Protein AF-A0A378MUP1-F1 (afdb_monomer)

Structure (mmCIF, N/CA/C/O backbone):
data_AF-A0A378MUP1-F1
#
_entry.id   AF-A0A378MUP1-F1
#
loop_
_atom_site.group_PDB
_atom_site.id
_atom_site.type_symbol
_atom_site.label_atom_id
_atom_site.label_alt_id
_atom_site.label_comp_id
_atom_site.label_asym_id
_atom_site.label_entity_id
_atom_site.label_seq_id
_atom_site.pdbx_PDB_ins_code
_atom_site.Cartn_x
_atom_site.Cartn_y
_atom_site.Cartn_z
_atom_site.occupancy
_atom_site.B_iso_or_equiv
_atom_site.auth_seq_id
_atom_site.auth_comp_id
_atom_site.auth_asym_id
_atom_site.auth_atom_id
_atom_site.pdbx_PDB_model_num
ATOM 1 N N . MET A 1 1 ? 28.173 3.317 -15.027 1.00 90.94 1 MET A N 1
ATOM 2 C CA . MET A 1 1 ? 27.905 3.374 -16.484 1.00 90.94 1 MET A CA 1
ATOM 3 C C . MET A 1 1 ? 27.301 4.736 -16.782 1.00 90.94 1 MET A C 1
ATOM 5 O O . MET A 1 1 ? 26.480 5.149 -15.976 1.00 90.94 1 MET A O 1
ATOM 9 N N . SER A 1 2 ? 27.713 5.435 -17.845 1.00 94.81 2 SER A N 1
ATOM 10 C CA . SER A 1 2 ? 27.190 6.775 -18.173 1.00 94.81 2 SER A CA 1
ATOM 11 C C . SER A 1 2 ? 26.788 6.867 -19.648 1.00 94.81 2 SER A C 1
ATOM 13 O O . SER A 1 2 ? 27.570 6.446 -20.499 1.00 94.81 2 SER A O 1
ATOM 15 N N . ALA A 1 3 ? 25.594 7.390 -19.931 1.00 96.75 3 ALA A N 1
ATOM 16 C CA . ALA A 1 3 ? 25.115 7.766 -21.261 1.00 96.75 3 ALA A CA 1
ATOM 17 C C . ALA A 1 3 ? 25.009 9.300 -21.335 1.00 96.75 3 ALA A C 1
ATOM 19 O O . ALA A 1 3 ? 24.143 9.895 -20.701 1.00 96.75 3 ALA A O 1
ATOM 20 N N . GLU A 1 4 ? 25.903 9.949 -22.074 1.00 96.12 4 GLU A N 1
ATOM 21 C CA . GLU A 1 4 ? 25.989 11.418 -22.153 1.00 96.12 4 GLU A CA 1
ATOM 22 C C . GLU A 1 4 ? 25.798 11.893 -23.596 1.00 96.12 4 GLU A C 1
ATOM 24 O O . GLU A 1 4 ? 25.943 11.102 -24.536 1.00 96.12 4 GLU A O 1
ATOM 29 N N . ASN A 1 5 ? 25.508 13.182 -23.784 1.00 95.94 5 ASN A N 1
ATOM 30 C CA . ASN A 1 5 ? 25.128 13.751 -25.078 1.00 95.94 5 ASN A CA 1
ATOM 31 C C . ASN A 1 5 ? 23.917 13.007 -25.669 1.00 95.94 5 ASN A C 1
ATOM 33 O O . ASN A 1 5 ? 22.879 12.931 -25.024 1.00 95.94 5 ASN A O 1
ATOM 37 N N . ASP A 1 6 ? 24.047 12.425 -26.862 1.00 96.50 6 ASP A N 1
ATOM 38 C CA . ASP A 1 6 ? 22.990 11.663 -27.539 1.00 96.50 6 ASP A CA 1
ATOM 39 C C . ASP A 1 6 ? 23.234 10.139 -27.497 1.00 96.50 6 ASP A C 1
ATOM 41 O O . ASP A 1 6 ? 22.697 9.390 -28.315 1.00 96.50 6 ASP A O 1
ATOM 45 N N . ALA A 1 7 ? 24.082 9.657 -26.579 1.00 97.06 7 ALA A N 1
ATOM 46 C CA . ALA A 1 7 ? 24.400 8.236 -26.477 1.00 97.06 7 ALA A CA 1
ATOM 47 C C . ALA A 1 7 ? 23.198 7.406 -25.995 1.00 97.06 7 ALA A C 1
ATOM 49 O O . ALA A 1 7 ? 22.509 7.775 -25.045 1.00 97.06 7 ALA A O 1
ATOM 50 N N . GLU A 1 8 ? 23.007 6.233 -26.598 1.00 96.12 8 GLU A N 1
ATOM 51 C CA . GLU A 1 8 ? 22.007 5.245 -26.191 1.00 96.12 8 GLU A CA 1
ATOM 52 C C . GLU A 1 8 ? 22.699 3.957 -25.73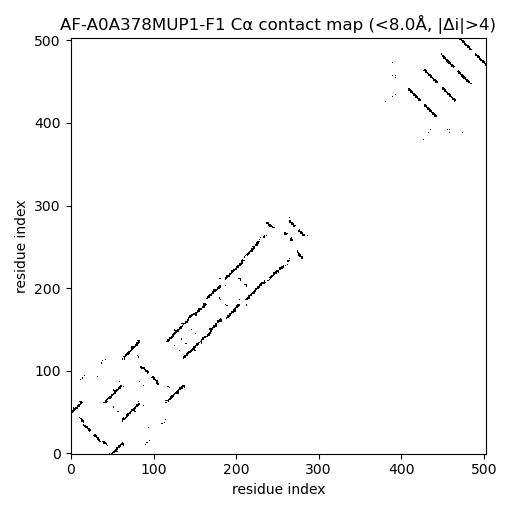7 1.00 96.12 8 GLU A C 1
ATOM 54 O O . GLU A 1 8 ? 23.534 3.392 -26.449 1.00 96.12 8 GLU A O 1
ATOM 59 N N . ILE A 1 9 ? 22.360 3.492 -24.534 1.00 96.81 9 ILE A N 1
ATOM 60 C CA . ILE A 1 9 ? 22.854 2.238 -23.969 1.00 96.81 9 ILE A CA 1
ATOM 61 C C . ILE A 1 9 ? 21.681 1.292 -23.759 1.00 96.81 9 ILE A C 1
ATOM 63 O O . ILE A 1 9 ? 20.749 1.610 -23.027 1.00 96.81 9 ILE A O 1
ATOM 67 N N . ILE A 1 10 ? 21.774 0.096 -24.339 1.00 96.38 10 ILE A N 1
ATOM 68 C CA . ILE A 1 10 ? 20.750 -0.942 -24.221 1.00 96.38 10 ILE A CA 1
ATOM 69 C C . ILE A 1 10 ? 21.334 -2.139 -23.476 1.00 96.38 10 ILE A C 1
ATOM 71 O O . ILE A 1 10 ? 22.270 -2.796 -23.938 1.00 96.38 10 ILE A O 1
ATOM 75 N N . LEU A 1 11 ? 20.760 -2.430 -22.314 1.00 97.06 11 LEU A N 1
ATOM 76 C CA . LEU A 1 11 ? 21.023 -3.624 -21.527 1.00 97.06 11 LEU A CA 1
ATOM 77 C C . LEU A 1 11 ? 19.990 -4.682 -21.906 1.00 97.06 11 LEU A C 1
ATOM 79 O O . LEU A 1 11 ? 18.789 -4.480 -21.749 1.00 97.06 11 LEU A O 1
ATOM 83 N N . SER A 1 12 ? 20.445 -5.818 -22.420 1.00 96.94 12 SER A N 1
ATOM 84 C CA . SER A 1 12 ? 19.562 -6.879 -22.906 1.00 96.94 12 SER A CA 1
ATOM 85 C C . SER A 1 12 ? 20.130 -8.248 -22.562 1.00 96.94 12 SER A C 1
ATOM 87 O O . SER A 1 12 ? 21.349 -8.440 -22.486 1.00 96.94 12 SER A O 1
ATOM 89 N N . GLY A 1 13 ? 19.242 -9.231 -22.420 1.00 96.56 13 GLY A N 1
ATOM 90 C CA . GLY A 1 13 ? 19.621 -10.622 -22.612 1.00 96.56 13 GLY A CA 1
ATOM 91 C C . GLY A 1 13 ? 20.054 -10.891 -24.055 1.00 96.56 13 GLY A C 1
ATOM 92 O O . GLY A 1 13 ? 20.124 -9.992 -24.898 1.00 96.56 13 GLY A O 1
ATOM 93 N N . ARG A 1 14 ? 20.353 -12.151 -24.364 1.00 95.94 14 ARG A N 1
ATOM 94 C CA . ARG A 1 14 ? 20.719 -12.556 -25.731 1.00 95.94 14 ARG A CA 1
ATOM 95 C C . ARG A 1 14 ? 20.117 -13.907 -26.094 1.00 95.94 14 ARG A C 1
ATOM 97 O O . ARG A 1 14 ? 19.954 -14.714 -25.185 1.00 95.94 14 ARG A O 1
ATOM 104 N N . PRO A 1 15 ? 19.855 -14.203 -27.376 1.00 95.56 15 PRO A N 1
ATOM 105 C CA . PRO A 1 15 ? 19.410 -15.532 -27.785 1.00 95.56 15 PRO A CA 1
ATOM 106 C C . PRO A 1 15 ? 20.381 -16.635 -27.340 1.00 95.56 15 PRO A C 1
ATOM 108 O O . PRO A 1 15 ? 21.598 -16.407 -27.249 1.00 95.56 15 PRO A O 1
ATOM 111 N N . ILE A 1 16 ? 19.846 -17.833 -27.087 1.00 95.12 16 ILE A N 1
ATOM 112 C CA . ILE A 1 16 ? 20.661 -19.042 -26.936 1.00 95.12 16 ILE A CA 1
ATOM 113 C C . ILE A 1 16 ? 21.395 -19.291 -28.265 1.00 95.12 16 ILE A C 1
ATOM 115 O O . ILE A 1 16 ? 20.752 -19.310 -29.317 1.00 95.12 16 ILE A O 1
ATOM 119 N N . PRO A 1 17 ? 22.730 -19.467 -28.255 1.00 93.06 17 PRO A N 1
ATOM 120 C CA . PRO A 1 17 ? 23.475 -19.766 -29.468 1.00 93.06 17 PRO A CA 1
ATOM 121 C C . PRO A 1 17 ? 23.059 -21.118 -30.046 1.00 93.06 17 PRO A C 1
ATOM 123 O O . PRO A 1 17 ? 23.171 -22.150 -29.384 1.00 93.06 17 PRO A O 1
ATOM 126 N N . TYR A 1 18 ? 22.644 -21.115 -31.309 1.00 90.50 18 TYR A N 1
ATOM 127 C CA . TYR A 1 18 ? 22.369 -22.325 -32.074 1.00 90.50 18 TYR A CA 1
ATOM 128 C C . TYR A 1 18 ? 23.345 -22.476 -33.230 1.00 90.50 18 TYR A C 1
ATOM 130 O O . TYR A 1 18 ? 23.782 -21.499 -33.841 1.00 90.50 18 TYR A O 1
ATOM 138 N N . ALA A 1 19 ? 23.642 -23.730 -33.577 1.00 87.31 19 ALA A N 1
ATOM 139 C CA . ALA A 1 19 ? 24.311 -24.021 -34.831 1.00 87.31 19 ALA A CA 1
ATOM 140 C C . ALA A 1 19 ? 23.470 -23.471 -35.992 1.00 87.31 19 ALA A C 1
ATOM 142 O O . ALA A 1 19 ? 22.254 -23.667 -36.056 1.00 87.31 19 ALA A O 1
ATOM 143 N N . ARG A 1 20 ? 24.132 -22.763 -36.908 1.00 84.38 20 ARG A N 1
ATOM 144 C CA . ARG A 1 20 ? 23.479 -22.182 -38.082 1.00 84.38 20 ARG A CA 1
ATOM 145 C C . ARG A 1 20 ? 22.845 -23.264 -38.951 1.00 84.38 20 ARG A C 1
ATOM 147 O O . ARG A 1 20 ? 23.403 -24.348 -39.130 1.00 84.38 20 ARG A O 1
ATOM 154 N N . GLN A 1 21 ? 21.746 -22.911 -39.596 1.00 84.19 21 GLN A N 1
ATOM 155 C CA . GLN A 1 21 ? 21.195 -23.720 -40.665 1.00 84.19 21 GLN A CA 1
ATOM 156 C C . GLN A 1 21 ? 21.984 -23.449 -41.946 1.00 84.19 21 GLN A C 1
ATOM 158 O O . GLN A 1 21 ? 21.918 -22.364 -42.523 1.00 84.19 21 GLN A O 1
ATOM 163 N N . VAL A 1 22 ? 22.771 -24.432 -42.375 1.00 84.94 22 VAL A N 1
ATOM 164 C CA . VAL A 1 22 ? 23.607 -24.308 -43.579 1.00 84.94 22 VAL A CA 1
ATOM 165 C C . VAL A 1 22 ? 22.772 -24.503 -44.844 1.00 84.94 22 VAL A C 1
ATOM 167 O O . VAL A 1 22 ? 22.982 -23.779 -45.815 1.00 84.94 22 VAL A O 1
ATOM 170 N N . LEU A 1 23 ? 21.796 -25.415 -44.810 1.00 85.31 23 LEU A N 1
ATOM 171 C CA . LEU A 1 23 ? 20.973 -25.815 -45.952 1.00 85.31 23 LEU A CA 1
ATOM 172 C C . LEU A 1 23 ? 19.475 -25.637 -45.658 1.00 85.31 23 LEU A C 1
ATOM 174 O O . LEU A 1 23 ? 19.033 -25.896 -44.537 1.00 85.31 23 LEU A O 1
ATOM 178 N N . ASP A 1 24 ? 18.702 -25.215 -46.658 1.00 83.44 24 ASP A N 1
ATOM 179 C CA . ASP A 1 24 ? 17.236 -25.261 -46.618 1.00 83.44 24 ASP A CA 1
ATOM 180 C C . ASP A 1 24 ? 16.695 -26.673 -46.925 1.00 83.44 24 ASP A C 1
ATOM 182 O O . ASP A 1 24 ? 17.459 -27.610 -47.178 1.00 83.44 24 ASP A O 1
ATOM 186 N N . GLU A 1 25 ? 15.369 -26.832 -46.901 1.00 84.00 25 GLU A N 1
ATOM 187 C CA . GLU A 1 25 ? 14.680 -28.107 -47.170 1.00 84.00 25 GLU A CA 1
ATOM 188 C C . GLU A 1 25 ? 14.986 -28.674 -48.569 1.00 84.00 25 GLU A C 1
ATOM 190 O O . GLU A 1 25 ? 14.981 -29.888 -48.766 1.00 84.00 25 GLU A O 1
ATOM 195 N N . ASN A 1 26 ? 15.349 -27.810 -49.522 1.00 89.31 26 ASN A N 1
ATOM 196 C CA . ASN A 1 26 ? 15.726 -28.166 -50.889 1.00 89.31 26 ASN A CA 1
ATOM 197 C C . ASN A 1 26 ? 17.248 -28.339 -51.062 1.00 89.31 26 ASN A C 1
ATOM 199 O O . ASN A 1 26 ? 17.738 -28.410 -52.190 1.00 89.31 26 ASN A O 1
ATOM 203 N N . LYS A 1 27 ? 18.012 -28.415 -49.961 1.00 83.44 27 LYS A N 1
ATOM 204 C CA . LYS A 1 27 ? 19.485 -28.501 -49.933 1.00 83.44 27 LYS A CA 1
ATOM 205 C C . LYS A 1 27 ? 20.200 -27.293 -50.552 1.00 83.44 27 LYS A C 1
ATOM 207 O O . LYS A 1 27 ? 21.369 -27.396 -50.926 1.00 83.44 27 LYS A O 1
ATOM 212 N N . LYS A 1 28 ? 19.545 -26.137 -50.647 1.00 85.38 28 LYS A N 1
ATOM 213 C CA . LYS A 1 28 ? 20.180 -24.886 -51.066 1.00 85.38 28 LYS A CA 1
ATOM 214 C C . LYS A 1 28 ? 20.885 -24.245 -49.877 1.00 85.38 28 LYS A C 1
ATOM 216 O O . LYS A 1 28 ? 20.353 -24.189 -48.771 1.00 85.38 28 LYS A O 1
ATOM 221 N N . THR A 1 29 ? 22.085 -23.724 -50.108 1.00 80.94 29 THR A N 1
ATOM 222 C CA . THR A 1 29 ? 22.859 -23.032 -49.074 1.00 80.94 29 THR A CA 1
ATOM 223 C C . THR A 1 29 ? 22.178 -21.729 -48.659 1.00 80.94 29 THR A C 1
ATOM 225 O O . THR A 1 29 ? 22.050 -20.815 -49.473 1.00 80.94 29 THR A O 1
ATOM 228 N N . ILE A 1 30 ? 21.788 -21.627 -47.386 1.00 80.44 30 ILE A N 1
ATOM 229 C CA . ILE A 1 30 ? 21.144 -20.432 -46.810 1.00 80.44 30 ILE A CA 1
ATOM 230 C C . ILE A 1 30 ? 21.935 -19.801 -45.661 1.00 80.44 30 ILE A C 1
ATOM 232 O O . ILE A 1 30 ? 21.787 -18.608 -45.425 1.00 80.44 30 ILE A O 1
ATOM 236 N N . ASN A 1 31 ? 22.801 -20.562 -44.975 1.00 76.38 31 ASN A N 1
ATOM 237 C CA . ASN A 1 31 ? 23.665 -20.079 -43.882 1.00 76.38 31 ASN A CA 1
ATOM 238 C C . ASN A 1 31 ? 22.962 -19.124 -42.889 1.00 76.38 31 ASN A C 1
ATOM 240 O O . ASN A 1 31 ? 23.481 -18.051 -42.570 1.00 76.38 31 ASN A O 1
ATOM 244 N N . LYS A 1 32 ? 21.783 -19.518 -42.402 1.00 84.25 32 LYS A N 1
ATOM 245 C CA . LYS A 1 32 ? 20.906 -18.708 -41.548 1.00 84.25 32 LYS A CA 1
ATOM 246 C C . LYS A 1 32 ? 21.213 -18.925 -40.062 1.00 84.25 32 LYS A C 1
ATOM 248 O O . LYS A 1 32 ? 21.283 -20.066 -39.604 1.00 84.25 32 LYS A O 1
ATOM 253 N N . GLU A 1 33 ? 21.374 -17.837 -39.304 1.00 86.88 33 GLU A N 1
ATOM 254 C CA . GLU A 1 33 ? 21.411 -17.894 -37.835 1.00 86.88 33 GLU A CA 1
ATOM 255 C C . GLU A 1 33 ? 20.021 -18.244 -37.295 1.00 86.88 33 GLU A C 1
ATOM 257 O O . GLU A 1 33 ? 19.006 -17.707 -37.743 1.00 86.88 33 GLU A O 1
ATOM 262 N N . ILE A 1 34 ? 19.981 -19.180 -36.349 1.00 89.38 34 ILE A N 1
ATOM 263 C CA . ILE A 1 34 ? 18.739 -19.662 -35.756 1.00 89.38 34 ILE A CA 1
ATOM 264 C C . ILE A 1 34 ? 18.506 -18.919 -34.447 1.00 89.38 34 ILE A C 1
ATOM 266 O O . ILE A 1 34 ? 19.267 -19.067 -33.496 1.00 89.38 34 ILE A O 1
ATOM 270 N N . ILE A 1 35 ? 17.432 -18.134 -34.416 1.00 89.69 35 ILE A N 1
ATOM 271 C CA . ILE A 1 35 ? 16.909 -17.485 -33.216 1.00 89.69 35 ILE A CA 1
ATOM 272 C C . ILE A 1 35 ? 15.545 -18.106 -32.969 1.00 89.69 35 ILE A C 1
ATOM 274 O O . ILE A 1 35 ? 14.676 -18.070 -33.842 1.00 89.69 35 ILE A O 1
ATOM 278 N N . LYS A 1 36 ? 15.378 -18.711 -31.798 1.00 89.88 36 LYS A N 1
ATOM 279 C CA . LYS A 1 36 ? 14.135 -19.358 -31.402 1.00 89.88 36 LYS A CA 1
ATOM 280 C C . LYS A 1 36 ? 13.433 -18.528 -30.342 1.00 89.88 36 LYS A C 1
ATOM 282 O O . LYS A 1 36 ? 14.050 -17.974 -29.434 1.00 89.88 36 LYS A O 1
ATOM 287 N N . GLU A 1 37 ? 12.123 -18.448 -30.492 1.00 88.88 37 GLU A N 1
ATOM 288 C CA . GLU A 1 37 ? 11.236 -17.795 -29.543 1.00 88.88 37 GLU A CA 1
ATOM 289 C C . GLU A 1 37 ? 11.285 -18.499 -28.182 1.00 88.88 37 GLU A C 1
ATOM 291 O O . GLU A 1 37 ? 11.243 -19.729 -28.111 1.00 88.88 37 GLU A O 1
ATOM 296 N N . GLY A 1 38 ? 11.357 -17.724 -27.105 1.00 90.25 38 GLY A N 1
ATOM 297 C CA . GLY A 1 38 ? 11.421 -18.218 -25.734 1.00 90.25 38 GLY A CA 1
ATOM 298 C C . GLY A 1 38 ? 12.791 -18.741 -25.303 1.00 90.25 38 GLY A C 1
ATOM 299 O O . GLY A 1 38 ? 12.994 -19.057 -24.136 1.00 90.25 38 GLY A O 1
ATOM 300 N N . GLU A 1 39 ? 13.749 -18.825 -26.224 1.00 95.00 39 GLU A N 1
ATOM 301 C CA . GLU A 1 39 ? 15.054 -19.437 -25.985 1.00 95.00 39 GLU A CA 1
ATOM 302 C C . GLU A 1 39 ? 16.146 -18.370 -25.915 1.00 95.00 39 GLU A C 1
ATOM 304 O O . GLU A 1 39 ? 16.944 -18.158 -26.833 1.00 95.00 39 GLU A O 1
ATOM 309 N N . TRP A 1 40 ? 16.152 -17.670 -24.783 1.00 95.94 40 TRP A N 1
ATOM 310 C CA . TRP A 1 40 ? 17.055 -16.564 -24.492 1.00 95.94 40 TRP A CA 1
ATOM 311 C C . TRP A 1 40 ? 17.811 -16.792 -23.184 1.00 95.94 40 TRP A C 1
ATOM 313 O O . TRP A 1 40 ? 17.335 -17.429 -22.249 1.00 95.94 40 TRP A O 1
ATOM 323 N N . ILE A 1 41 ? 19.015 -16.238 -23.122 1.00 96.69 41 ILE A N 1
ATOM 324 C CA . ILE A 1 41 ? 19.874 -16.227 -21.947 1.00 96.69 41 ILE A CA 1
ATOM 325 C C . ILE A 1 41 ? 19.568 -14.966 -21.147 1.00 96.69 41 ILE A C 1
ATOM 327 O O . ILE A 1 41 ? 19.810 -13.846 -21.614 1.00 96.69 41 ILE A O 1
ATOM 331 N N . ASN A 1 42 ? 19.090 -15.181 -19.924 1.00 97.81 42 ASN A N 1
ATOM 332 C CA . ASN A 1 42 ? 18.848 -14.127 -18.953 1.00 97.81 42 ASN A CA 1
ATOM 333 C C . ASN A 1 42 ? 20.157 -13.483 -18.472 1.00 97.81 42 ASN A C 1
ATOM 335 O O . ASN A 1 42 ? 21.190 -14.151 -18.359 1.00 97.81 42 ASN A O 1
ATOM 339 N N . ARG A 1 43 ? 20.116 -12.180 -18.187 1.00 98.00 43 ARG A N 1
ATOM 340 C CA . ARG A 1 43 ? 21.262 -11.402 -17.697 1.00 98.00 43 ARG A CA 1
ATOM 341 C C . ARG A 1 43 ? 20.909 -10.590 -16.457 1.00 98.00 43 ARG A C 1
ATOM 343 O O . ARG A 1 43 ? 19.774 -10.143 -16.306 1.00 98.00 43 ARG A O 1
ATOM 350 N N . THR A 1 44 ? 21.926 -10.374 -15.633 1.00 98.25 44 THR A N 1
ATOM 351 C CA . THR A 1 44 ? 21.920 -9.440 -14.507 1.00 98.25 44 THR A CA 1
ATOM 352 C C . THR A 1 44 ? 22.951 -8.358 -14.784 1.00 98.25 44 THR A C 1
ATOM 354 O O . THR A 1 44 ? 24.050 -8.665 -15.254 1.00 98.25 44 THR A O 1
ATOM 357 N N . PHE A 1 45 ? 22.607 -7.106 -14.496 1.00 98.38 45 PHE A N 1
ATOM 358 C CA . PHE A 1 45 ? 23.518 -5.974 -14.641 1.00 98.38 45 PHE A CA 1
ATOM 359 C C . PHE A 1 45 ? 23.694 -5.272 -13.302 1.00 98.38 45 PHE A C 1
ATOM 361 O O . PHE A 1 45 ? 22.720 -4.834 -12.700 1.00 98.38 45 PHE A O 1
ATOM 368 N N . SER A 1 46 ? 24.943 -5.129 -12.865 1.00 97.94 46 SER A N 1
ATOM 369 C CA . SER A 1 46 ? 25.275 -4.462 -11.609 1.00 97.94 46 SER A CA 1
ATOM 370 C C . SER A 1 46 ? 26.250 -3.315 -11.850 1.00 97.94 46 SER A C 1
ATOM 372 O O . SER A 1 46 ? 27.258 -3.481 -12.540 1.00 97.94 46 SER A O 1
ATOM 374 N N . ALA A 1 47 ? 25.966 -2.158 -11.266 1.00 96.38 47 ALA A N 1
ATOM 375 C CA . ALA A 1 47 ? 26.841 -0.995 -11.241 1.00 96.38 47 ALA A CA 1
ATOM 376 C C . ALA A 1 47 ? 26.597 -0.201 -9.952 1.00 96.38 47 ALA A C 1
ATOM 378 O O . ALA A 1 47 ? 25.539 -0.297 -9.351 1.00 96.38 47 ALA A O 1
ATOM 379 N N . THR A 1 48 ? 27.538 0.649 -9.539 1.00 96.94 48 THR A N 1
ATOM 380 C CA . THR A 1 48 ? 27.243 1.616 -8.465 1.00 96.94 48 THR A CA 1
ATOM 381 C C . THR A 1 48 ? 26.193 2.629 -8.923 1.00 96.94 48 THR A C 1
ATOM 383 O O . THR A 1 48 ? 25.299 3.007 -8.171 1.00 96.94 48 THR A O 1
ATOM 386 N N . THR A 1 49 ? 26.299 3.083 -10.176 1.00 97.62 49 THR A N 1
ATOM 387 C CA . THR A 1 49 ? 25.384 4.070 -10.753 1.00 97.62 49 THR A CA 1
ATOM 388 C C . THR A 1 49 ? 25.228 3.877 -12.261 1.00 97.62 49 THR A C 1
ATOM 390 O O . THR A 1 49 ? 26.213 3.702 -12.995 1.00 97.62 49 THR A O 1
ATOM 393 N N . PHE A 1 50 ? 23.982 3.962 -12.709 1.00 98.38 50 PHE A N 1
ATOM 394 C CA . PHE A 1 50 ? 23.538 4.145 -14.082 1.00 98.38 50 PHE A CA 1
ATOM 395 C C . PHE A 1 50 ? 23.223 5.629 -14.287 1.00 98.38 50 PHE A C 1
ATOM 397 O O . PHE A 1 50 ? 22.212 6.140 -13.814 1.00 98.38 50 PHE A O 1
ATOM 404 N N . GLN A 1 51 ? 24.131 6.353 -14.932 1.00 98.25 51 GLN A N 1
ATOM 405 C CA . GLN A 1 51 ? 24.010 7.790 -15.143 1.00 98.25 51 GLN A CA 1
ATOM 406 C C . GLN A 1 51 ? 23.572 8.089 -16.574 1.00 98.25 51 GLN A C 1
ATOM 408 O O . GLN A 1 51 ? 24.092 7.480 -17.506 1.00 98.25 51 GLN A O 1
ATOM 413 N N . ALA A 1 52 ? 22.674 9.053 -16.754 1.00 98.31 52 ALA A N 1
ATOM 414 C CA . ALA A 1 52 ? 22.477 9.674 -18.056 1.00 98.31 52 ALA A CA 1
ATOM 415 C C . ALA A 1 52 ? 22.294 11.190 -17.936 1.00 98.31 52 ALA A C 1
ATOM 417 O O . ALA A 1 52 ? 21.694 11.673 -16.976 1.00 98.31 52 ALA A O 1
ATOM 418 N N . LYS A 1 53 ? 22.842 11.930 -18.896 1.00 97.75 53 LYS A N 1
ATOM 419 C CA . LYS A 1 53 ? 22.832 13.401 -18.943 1.00 97.75 53 LYS A CA 1
ATOM 420 C C . LYS A 1 53 ? 22.534 13.886 -20.354 1.00 97.75 53 LYS A C 1
ATOM 422 O O . LYS A 1 53 ? 22.531 13.080 -21.282 1.00 97.75 53 LYS A O 1
ATOM 427 N N . ASP A 1 54 ? 22.321 15.187 -20.513 1.00 97.69 54 ASP A N 1
ATOM 428 C CA . ASP A 1 54 ? 21.982 15.820 -21.790 1.00 97.69 54 ASP A CA 1
ATOM 429 C C . ASP A 1 54 ? 20.740 15.165 -22.421 1.00 97.69 54 ASP A C 1
ATOM 431 O O . ASP A 1 54 ? 19.646 15.307 -21.883 1.00 97.69 54 ASP A O 1
ATOM 435 N N . ASN A 1 55 ? 20.887 14.411 -23.513 1.00 98.00 55 ASN A N 1
ATOM 436 C CA . ASN A 1 55 ? 19.826 13.632 -24.161 1.00 98.00 55 ASN A CA 1
ATOM 437 C C . ASN A 1 55 ? 20.081 12.113 -24.078 1.00 98.00 55 ASN A C 1
ATOM 439 O O . ASN A 1 55 ? 19.479 11.337 -24.827 1.00 98.00 55 ASN A O 1
ATOM 443 N N . GLY A 1 56 ? 20.990 11.687 -23.197 1.00 98.44 56 GLY A N 1
ATOM 444 C CA . GLY A 1 56 ? 21.437 10.310 -23.075 1.00 98.44 56 GLY A CA 1
ATOM 445 C C . GLY A 1 56 ? 20.297 9.366 -22.708 1.00 98.44 56 GLY A C 1
ATOM 446 O O . GLY A 1 56 ? 19.365 9.723 -21.977 1.00 98.44 56 GLY A O 1
ATOM 447 N N . LYS A 1 57 ? 20.370 8.137 -23.220 1.00 98.19 57 LYS A N 1
ATOM 448 C CA . LYS A 1 57 ? 19.317 7.131 -23.076 1.00 98.19 57 LYS A CA 1
ATOM 449 C C . LYS A 1 57 ? 19.854 5.838 -22.495 1.00 98.19 57 LYS A C 1
ATOM 451 O O . LYS A 1 57 ? 20.876 5.323 -22.944 1.00 98.19 57 LYS A O 1
ATOM 456 N N . ILE A 1 58 ? 19.134 5.291 -21.522 1.00 98.31 58 ILE A N 1
ATOM 457 C CA . ILE A 1 58 ? 19.381 3.948 -20.995 1.00 98.31 58 ILE A CA 1
ATOM 458 C C . ILE A 1 58 ? 18.111 3.121 -21.157 1.00 98.31 58 ILE A C 1
ATOM 460 O O . ILE A 1 58 ? 17.061 3.482 -20.637 1.00 98.31 58 ILE A O 1
ATOM 464 N N . GLU A 1 59 ? 18.210 1.984 -21.829 1.00 97.56 59 GLU A N 1
ATOM 465 C CA . GLU A 1 59 ? 17.124 1.018 -21.929 1.00 97.56 59 GLU A CA 1
ATOM 466 C C . GLU A 1 59 ? 17.534 -0.312 -21.295 1.00 97.56 59 GLU A C 1
ATOM 468 O O . GLU A 1 59 ? 18.611 -0.841 -21.566 1.00 97.56 59 GLU A O 1
ATOM 473 N N . VAL A 1 60 ? 16.658 -0.882 -20.470 1.00 97.31 60 VAL A N 1
ATOM 474 C CA . VAL A 1 60 ? 16.754 -2.266 -20.001 1.00 97.31 60 VAL A CA 1
ATOM 475 C C . VAL A 1 60 ? 15.635 -3.069 -20.649 1.00 97.31 60 VAL A C 1
ATOM 477 O O . VAL A 1 60 ? 14.461 -2.898 -20.321 1.00 97.31 60 VAL A O 1
ATOM 480 N N . SER A 1 61 ? 16.018 -3.938 -21.578 1.00 94.88 61 SER A N 1
ATOM 481 C CA . SER A 1 61 ? 15.113 -4.663 -22.466 1.00 94.88 61 SER A CA 1
ATOM 482 C C . SER A 1 61 ? 14.829 -6.092 -21.967 1.00 94.88 61 SER A C 1
ATOM 484 O O . SER A 1 61 ? 14.882 -6.399 -20.773 1.00 94.88 61 SER A O 1
ATOM 486 N N . ARG A 1 62 ? 14.453 -6.987 -22.882 1.00 95.25 62 ARG A N 1
ATOM 487 C CA . ARG A 1 62 ? 14.048 -8.367 -22.616 1.00 95.25 62 ARG A CA 1
ATOM 488 C C . ARG A 1 62 ? 15.160 -9.205 -21.997 1.00 95.25 62 ARG A C 1
ATOM 490 O O . ARG A 1 62 ? 16.350 -8.978 -22.226 1.00 95.25 62 ARG A O 1
ATOM 497 N N . ASN A 1 63 ? 14.748 -10.238 -21.262 1.00 96.94 63 ASN A N 1
ATOM 498 C CA . ASN A 1 63 ? 15.647 -11.218 -20.652 1.00 96.94 63 ASN A CA 1
ATOM 499 C C . ASN A 1 63 ? 16.716 -10.580 -19.742 1.00 96.94 63 ASN A C 1
ATOM 501 O O . ASN A 1 63 ? 17.795 -11.137 -19.544 1.00 96.94 63 ASN A O 1
ATOM 505 N N . VAL A 1 64 ? 16.412 -9.421 -19.159 1.00 97.88 64 VAL A N 1
ATOM 506 C CA . VAL A 1 64 ? 17.137 -8.884 -18.010 1.00 97.88 64 VAL A CA 1
ATOM 507 C C . VAL A 1 64 ? 16.320 -9.203 -16.774 1.00 97.88 64 VAL A C 1
ATOM 509 O O . VAL A 1 64 ? 15.168 -8.789 -16.665 1.00 97.88 64 VAL A O 1
ATOM 512 N N . VAL A 1 65 ? 16.886 -9.998 -15.877 1.00 97.81 65 VAL A N 1
ATOM 513 C CA . VAL A 1 65 ? 16.162 -10.493 -14.701 1.00 97.81 65 VAL A CA 1
ATOM 514 C C . VAL A 1 65 ? 16.408 -9.647 -13.468 1.00 97.81 65 VAL A C 1
ATOM 516 O O . VAL A 1 65 ? 15.545 -9.586 -12.601 1.00 97.81 65 VAL A O 1
ATOM 519 N N . GLU A 1 66 ? 17.549 -8.968 -13.413 1.00 98.38 66 GLU A N 1
ATOM 520 C CA . GLU A 1 66 ? 17.913 -8.139 -12.277 1.00 98.38 66 GLU A CA 1
ATOM 521 C C . GLU A 1 66 ? 18.831 -6.987 -12.706 1.00 98.38 66 GLU A C 1
ATOM 523 O O . GLU A 1 66 ? 19.732 -7.157 -13.537 1.00 98.38 66 GLU A O 1
ATOM 528 N N . VAL A 1 67 ? 18.594 -5.811 -12.131 1.00 98.50 67 VAL A N 1
ATOM 529 C CA . VAL A 1 67 ? 19.426 -4.616 -12.271 1.00 98.50 67 VAL A CA 1
ATOM 530 C C . VAL A 1 67 ? 19.735 -4.087 -10.877 1.00 98.50 67 VAL A C 1
ATOM 532 O O . VAL A 1 67 ? 18.820 -3.754 -10.129 1.00 98.50 67 VAL A O 1
ATOM 535 N N . ASN A 1 68 ? 21.020 -4.000 -10.541 1.00 98.38 68 ASN A N 1
ATOM 536 C CA . ASN A 1 68 ? 21.496 -3.530 -9.244 1.00 98.38 68 ASN A CA 1
ATOM 537 C C . ASN A 1 68 ? 22.319 -2.257 -9.429 1.00 98.38 68 ASN A C 1
ATOM 539 O O . ASN A 1 68 ? 23.364 -2.291 -10.084 1.00 98.38 68 ASN A O 1
ATOM 543 N N . GLY A 1 69 ? 21.872 -1.145 -8.854 1.00 97.88 69 GLY A N 1
ATOM 544 C CA . GLY A 1 69 ? 22.586 0.127 -8.938 1.00 97.88 69 GLY A CA 1
ATOM 545 C C . GLY A 1 69 ? 21.670 1.315 -9.149 1.00 97.88 69 GLY A C 1
ATOM 546 O O . GLY A 1 69 ? 20.650 1.193 -9.815 1.00 97.88 69 GLY A O 1
ATOM 547 N N . ASN A 1 70 ? 22.088 2.473 -8.641 1.00 98.50 70 ASN A N 1
ATOM 548 C CA . ASN A 1 70 ? 21.250 3.670 -8.609 1.00 98.50 70 ASN A CA 1
ATOM 549 C C . ASN A 1 70 ? 21.150 4.348 -9.979 1.00 98.50 70 ASN A C 1
ATOM 551 O O . ASN A 1 70 ? 22.156 4.447 -10.687 1.00 98.50 70 ASN A O 1
ATOM 555 N N . PHE A 1 71 ? 19.981 4.877 -10.341 1.00 98.62 71 PHE A N 1
ATOM 556 C CA . PHE A 1 71 ? 19.813 5.675 -11.559 1.00 98.62 71 PHE A CA 1
ATOM 557 C C . PHE A 1 71 ? 19.906 7.164 -11.246 1.00 98.62 71 PHE A C 1
ATOM 559 O O . PHE A 1 71 ? 19.120 7.682 -10.462 1.00 98.62 71 PHE A O 1
ATOM 566 N N . ASN A 1 72 ? 20.819 7.866 -11.916 1.00 98.56 72 ASN A N 1
ATOM 567 C CA . ASN A 1 72 ? 20.982 9.314 -11.793 1.00 98.56 72 ASN A CA 1
ATOM 568 C C . ASN A 1 72 ? 20.804 9.965 -13.168 1.00 98.56 72 ASN A C 1
ATOM 570 O O . ASN A 1 72 ? 21.709 9.881 -14.002 1.00 98.56 72 ASN A O 1
ATOM 574 N N . LEU A 1 73 ? 19.662 10.618 -13.398 1.00 98.62 73 LEU A N 1
ATOM 575 C CA . LEU A 1 73 ? 19.337 11.262 -14.674 1.00 98.62 73 LEU A CA 1
ATOM 576 C C . LEU A 1 73 ? 19.209 12.788 -14.523 1.00 98.62 73 LEU A C 1
ATOM 578 O O . LEU A 1 73 ? 18.592 13.286 -13.574 1.00 98.62 73 LEU A O 1
ATOM 582 N N . SER A 1 74 ? 19.764 13.539 -15.472 1.00 98.25 74 SER A N 1
ATOM 583 C CA . SER A 1 74 ? 19.666 15.004 -15.530 1.00 98.25 74 SER A CA 1
ATOM 584 C C . SER A 1 74 ? 19.327 15.517 -16.926 1.00 98.25 74 SER A C 1
ATOM 586 O O . SER A 1 74 ? 19.250 14.747 -17.881 1.00 98.25 74 SER A O 1
ATOM 588 N N . ASP A 1 75 ? 19.118 16.830 -17.031 1.00 98.12 75 ASP A N 1
ATOM 589 C CA . ASP A 1 75 ? 18.858 17.536 -18.288 1.00 98.12 75 ASP A CA 1
ATOM 590 C C . ASP A 1 75 ? 17.605 16.979 -18.982 1.00 98.12 75 ASP A C 1
ATOM 592 O O . ASP A 1 75 ? 16.528 17.040 -18.393 1.00 98.12 75 ASP A O 1
ATOM 596 N N . ASN A 1 76 ? 17.712 16.423 -20.190 1.00 98.19 76 ASN A N 1
ATOM 597 C CA . ASN A 1 76 ? 16.622 15.772 -20.924 1.00 98.19 76 ASN A CA 1
ATOM 598 C C . ASN A 1 76 ? 16.790 14.243 -21.002 1.00 98.19 76 ASN A C 1
ATOM 600 O O . ASN A 1 76 ? 16.115 13.593 -21.807 1.00 98.19 76 ASN A O 1
ATOM 604 N N . ALA A 1 77 ? 17.684 13.664 -20.198 1.00 98.56 77 ALA A N 1
ATOM 605 C CA . ALA A 1 77 ? 18.020 12.254 -20.275 1.00 98.56 77 ALA A CA 1
ATOM 606 C C . ALA A 1 77 ? 16.826 11.349 -19.940 1.00 98.56 77 ALA A C 1
ATOM 608 O O . ALA A 1 77 ? 15.937 11.698 -19.151 1.00 98.56 77 ALA A O 1
ATOM 609 N N . THR A 1 78 ? 16.817 10.152 -20.526 1.00 98.50 78 THR A N 1
ATOM 610 C CA . THR A 1 78 ? 15.722 9.193 -20.349 1.00 98.50 78 THR A CA 1
ATOM 611 C C . THR A 1 78 ? 16.225 7.816 -19.956 1.00 98.50 78 THR A C 1
ATOM 613 O O . THR A 1 78 ? 17.194 7.325 -20.535 1.00 98.50 78 THR A O 1
ATOM 616 N N . ALA A 1 79 ? 15.520 7.149 -19.046 1.00 98.38 79 ALA A N 1
ATOM 617 C CA . ALA A 1 79 ? 15.695 5.721 -18.821 1.00 98.38 79 ALA A CA 1
ATOM 618 C C . ALA A 1 79 ? 14.369 4.973 -18.949 1.00 98.38 79 ALA A C 1
ATOM 620 O O . ALA A 1 79 ? 13.368 5.389 -18.370 1.00 98.38 79 ALA A O 1
ATOM 621 N N . GLN A 1 80 ? 14.377 3.856 -19.672 1.00 97.50 80 GLN A N 1
ATOM 622 C CA . GLN A 1 80 ? 13.292 2.882 -19.681 1.00 97.50 80 GLN A CA 1
ATOM 623 C C . GLN A 1 80 ? 13.814 1.579 -19.084 1.00 97.50 80 GLN A C 1
ATOM 625 O O . GLN A 1 80 ? 14.696 0.942 -19.656 1.00 97.50 80 GLN A O 1
ATOM 630 N N . VAL A 1 81 ? 13.270 1.164 -17.943 1.00 97.94 81 VAL A N 1
ATOM 631 C CA . VAL A 1 81 ? 13.734 -0.028 -17.234 1.00 97.94 81 VAL A CA 1
ATOM 632 C C . VAL A 1 81 ? 12.634 -1.074 -17.194 1.00 97.94 81 VAL A C 1
ATOM 634 O O . VAL A 1 81 ? 11.603 -0.877 -16.559 1.00 97.94 81 VAL A O 1
ATOM 637 N N . GLY A 1 82 ? 12.861 -2.197 -17.870 1.00 96.19 82 GLY A N 1
ATOM 638 C CA . GLY A 1 82 ? 11.880 -3.261 -18.018 1.00 96.19 82 GLY A CA 1
ATOM 639 C C . GLY A 1 82 ? 11.246 -3.271 -19.401 1.00 96.19 82 GLY A C 1
ATOM 640 O O . GLY A 1 82 ? 10.939 -2.231 -19.991 1.00 96.19 82 GLY A O 1
ATOM 641 N N . PHE A 1 83 ? 11.009 -4.479 -19.908 1.00 95.44 83 PHE A N 1
ATOM 642 C CA . PHE A 1 83 ? 10.427 -4.659 -21.230 1.00 95.44 83 PHE A CA 1
ATOM 643 C C . PHE A 1 83 ? 8.978 -4.144 -21.289 1.00 95.44 83 PHE A C 1
ATOM 645 O O . PHE A 1 83 ? 8.141 -4.478 -20.440 1.00 95.44 83 PHE A O 1
ATOM 652 N N . THR A 1 84 ? 8.677 -3.375 -22.336 1.00 93.75 84 THR A N 1
ATOM 653 C CA . THR A 1 84 ? 7.333 -2.891 -22.668 1.00 93.75 84 THR A CA 1
ATOM 654 C C . THR A 1 84 ? 7.037 -3.177 -24.136 1.00 93.75 84 THR A C 1
ATOM 656 O O . THR A 1 84 ? 7.755 -2.725 -25.030 1.00 93.75 84 THR A O 1
ATOM 659 N N . GLN A 1 85 ? 5.950 -3.910 -24.381 1.00 92.38 85 GLN A N 1
ATOM 660 C CA . GLN A 1 85 ? 5.484 -4.278 -25.721 1.00 92.38 85 GLN A CA 1
ATOM 661 C C . GLN A 1 85 ? 5.346 -3.045 -26.628 1.00 92.38 85 GLN A C 1
ATOM 663 O O . GLN A 1 85 ? 4.739 -2.046 -26.241 1.00 92.38 85 GLN A O 1
ATOM 668 N N . GLY A 1 86 ? 5.934 -3.103 -27.827 1.00 89.88 86 GLY A N 1
ATOM 669 C CA . GLY A 1 86 ? 5.873 -2.018 -28.814 1.00 89.88 86 GLY A CA 1
ATOM 670 C C . GLY A 1 86 ? 6.660 -0.747 -28.460 1.00 89.88 86 GLY A C 1
ATOM 671 O O . GLY A 1 86 ? 6.624 0.205 -29.237 1.00 89.88 86 GLY A O 1
ATOM 672 N N . LYS A 1 87 ? 7.373 -0.717 -27.324 1.00 91.12 87 LYS A N 1
ATOM 673 C CA . LYS A 1 87 ? 8.223 0.416 -26.904 1.00 91.12 87 LYS A CA 1
ATOM 674 C C . LYS A 1 87 ? 9.679 0.037 -26.704 1.00 91.12 87 LYS A C 1
ATOM 676 O O . LYS A 1 87 ? 10.548 0.812 -27.074 1.00 91.12 87 LYS A O 1
ATOM 681 N N . SER A 1 88 ? 9.934 -1.142 -26.146 1.00 93.19 88 SER A N 1
ATOM 682 C CA . SER A 1 88 ? 11.295 -1.642 -25.981 1.00 93.19 88 SER A CA 1
ATOM 683 C C . SER A 1 88 ? 11.907 -2.087 -27.305 1.00 93.19 88 SER A C 1
ATOM 685 O O . SER A 1 88 ? 11.263 -2.762 -28.120 1.00 93.19 88 SER A O 1
ATOM 687 N N . GLN A 1 89 ? 13.185 -1.776 -27.482 1.00 91.75 89 GLN A N 1
ATOM 688 C CA . GLN A 1 89 ? 14.018 -2.317 -28.538 1.00 91.75 89 GLN A CA 1
ATOM 689 C C . GLN A 1 89 ? 14.444 -3.746 -28.195 1.00 91.75 89 GLN A C 1
ATOM 691 O O . GLN A 1 89 ? 15.037 -4.005 -27.151 1.00 91.75 89 GLN A O 1
ATOM 696 N N . SER A 1 90 ? 14.205 -4.698 -29.096 1.00 90.81 90 SER A N 1
ATOM 697 C CA . SER A 1 90 ? 14.825 -6.025 -29.021 1.00 90.81 90 SER A CA 1
ATOM 698 C C . SER A 1 90 ? 16.062 -6.039 -29.904 1.00 90.81 90 SER A C 1
ATOM 700 O O . SER A 1 90 ? 15.958 -6.082 -31.132 1.00 90.81 90 SER A O 1
ATOM 702 N N . CYS A 1 91 ? 17.232 -6.010 -29.273 1.00 92.94 91 CYS A N 1
ATOM 703 C CA . CYS A 1 91 ? 18.513 -6.048 -29.962 1.00 92.94 91 CYS A CA 1
ATOM 704 C C . CYS A 1 91 ? 19.068 -7.470 -30.017 1.00 92.94 91 CYS A C 1
ATOM 706 O O . CYS A 1 91 ? 19.198 -8.144 -28.995 1.00 92.94 91 CYS A O 1
ATOM 708 N N . VAL A 1 92 ? 19.465 -7.911 -31.208 1.00 93.12 92 VAL A N 1
ATOM 709 C CA . VAL A 1 92 ? 20.231 -9.145 -31.397 1.00 93.12 92 VAL A CA 1
ATOM 710 C C . VAL A 1 92 ? 21.546 -8.809 -32.073 1.00 93.12 92 VAL A C 1
ATOM 712 O O . VAL A 1 92 ? 21.578 -8.186 -33.134 1.00 93.12 92 VAL A O 1
ATOM 715 N N . ARG A 1 93 ? 22.643 -9.249 -31.458 1.00 94.69 93 ARG A N 1
ATOM 716 C CA . ARG A 1 93 ? 23.971 -9.213 -32.062 1.00 94.69 93 ARG A CA 1
ATOM 717 C C . ARG A 1 93 ? 24.257 -10.560 -32.709 1.00 94.69 93 ARG A C 1
ATOM 719 O O . ARG A 1 93 ? 24.242 -11.574 -32.019 1.00 94.69 93 ARG A O 1
ATOM 726 N N . SER A 1 94 ? 24.524 -10.557 -34.010 1.00 93.00 94 SER A N 1
ATOM 727 C CA . SER A 1 94 ? 24.890 -11.766 -34.750 1.00 93.00 94 SER A CA 1
ATOM 728 C C . SER A 1 94 ? 26.208 -12.323 -34.218 1.00 93.00 94 SER A C 1
ATOM 730 O O . SER A 1 94 ? 27.223 -11.621 -34.208 1.00 93.00 94 SER A O 1
ATOM 732 N N . ASP A 1 95 ? 26.207 -13.594 -33.815 1.00 89.50 95 ASP A N 1
ATOM 733 C CA . ASP A 1 95 ? 27.415 -14.282 -33.341 1.00 89.50 95 ASP A CA 1
ATOM 734 C C . ASP A 1 95 ? 28.440 -14.476 -34.467 1.00 89.50 95 ASP A C 1
ATOM 736 O O . ASP A 1 95 ? 29.638 -14.572 -34.211 1.00 89.50 95 ASP A O 1
ATOM 740 N N . ARG A 1 96 ? 27.992 -14.494 -35.729 1.00 87.19 96 ARG A N 1
ATOM 741 C CA . ARG A 1 96 ? 28.871 -14.609 -36.897 1.00 87.19 96 ARG A CA 1
ATOM 742 C C . ARG A 1 96 ? 29.527 -13.291 -37.290 1.00 87.19 96 ARG A C 1
ATOM 744 O O . ARG A 1 96 ? 30.701 -13.276 -37.643 1.00 87.19 96 ARG A O 1
ATOM 751 N N . THR A 1 97 ? 28.745 -12.216 -37.361 1.00 91.00 97 THR A N 1
ATOM 752 C CA . THR A 1 97 ? 29.195 -10.942 -37.959 1.00 91.00 97 THR A CA 1
ATOM 753 C C . THR A 1 97 ? 29.553 -9.890 -36.922 1.00 91.00 97 THR A C 1
ATOM 755 O O . THR A 1 97 ? 30.217 -8.912 -37.248 1.00 91.00 97 THR A O 1
ATOM 758 N N . GLY A 1 98 ? 29.095 -10.056 -35.681 1.00 92.69 98 GLY A N 1
ATOM 759 C CA . GLY A 1 98 ? 29.229 -9.057 -34.629 1.00 92.69 98 GLY A CA 1
ATOM 760 C C . GLY A 1 98 ? 28.327 -7.832 -34.804 1.00 92.69 98 GLY A C 1
ATOM 761 O O . GLY A 1 98 ? 28.375 -6.954 -33.941 1.00 92.69 98 GLY A O 1
ATOM 762 N N . ILE A 1 99 ? 27.510 -7.770 -35.862 1.00 93.19 99 ILE A N 1
ATOM 763 C CA . ILE A 1 99 ? 26.584 -6.667 -36.146 1.00 93.19 99 ILE A CA 1
ATOM 764 C C . ILE A 1 99 ? 25.350 -6.798 -35.250 1.00 93.19 99 ILE A C 1
ATOM 766 O O . ILE A 1 99 ? 24.782 -7.886 -35.125 1.00 93.19 99 ILE A O 1
ATOM 770 N N . ALA A 1 100 ? 24.940 -5.690 -34.634 1.00 93.44 100 ALA A N 1
ATOM 771 C CA . ALA A 1 100 ? 23.709 -5.596 -33.859 1.00 93.44 100 ALA A CA 1
ATOM 772 C C . ALA A 1 100 ? 22.557 -5.080 -34.729 1.00 93.44 100 ALA A C 1
ATOM 774 O O . ALA A 1 100 ? 22.724 -4.133 -35.494 1.00 93.44 100 ALA A O 1
ATOM 775 N N . SER A 1 101 ? 21.389 -5.699 -34.592 1.00 92.19 101 SER A N 1
ATOM 776 C CA . SER A 1 101 ? 20.132 -5.222 -35.161 1.00 92.19 101 SER A CA 1
ATOM 777 C C . SER A 1 101 ? 19.123 -5.061 -34.035 1.00 92.19 101 SER A C 1
ATOM 779 O O . SER A 1 101 ? 18.905 -5.997 -33.266 1.00 92.19 101 SER A O 1
ATOM 781 N N . CYS A 1 102 ? 18.538 -3.873 -33.939 1.00 93.00 102 CYS A N 1
ATOM 782 C CA . CYS A 1 102 ? 17.560 -3.506 -32.928 1.00 93.00 102 CYS A CA 1
ATOM 783 C C . CYS A 1 102 ? 16.268 -3.099 -33.625 1.00 93.00 102 CYS A C 1
ATOM 785 O O . CYS A 1 102 ? 16.300 -2.321 -34.575 1.00 93.00 102 CYS A O 1
ATOM 787 N N . ASN A 1 103 ? 15.140 -3.627 -33.160 1.00 90.25 103 ASN A N 1
ATOM 788 C CA . ASN A 1 103 ? 13.822 -3.242 -33.653 1.00 90.25 103 ASN A CA 1
ATOM 789 C C . ASN A 1 103 ? 12.847 -3.135 -32.484 1.00 90.25 103 ASN A C 1
ATOM 791 O O . ASN A 1 103 ? 12.903 -3.942 -31.547 1.00 90.25 103 ASN A O 1
ATOM 795 N N . LEU A 1 104 ? 11.911 -2.190 -32.574 1.00 89.25 104 LEU A N 1
ATOM 796 C CA . LEU A 1 104 ? 10.739 -2.191 -31.703 1.00 89.25 104 LEU A CA 1
ATOM 797 C C . LEU A 1 104 ? 9.994 -3.504 -31.899 1.00 89.25 104 LEU A C 1
ATOM 799 O O . LEU A 1 104 ? 9.682 -3.890 -33.026 1.00 89.25 104 LEU A O 1
ATOM 803 N N . SER A 1 105 ? 9.764 -4.213 -30.801 1.00 79.62 105 SER A N 1
ATOM 804 C CA . SER A 1 105 ? 9.253 -5.576 -30.863 1.00 79.62 105 SER A CA 1
ATOM 805 C C . SER A 1 105 ? 7.919 -5.699 -30.152 1.00 79.62 105 SER A C 1
ATOM 807 O O . SER A 1 105 ? 7.768 -5.288 -29.000 1.00 79.62 105 SER A O 1
ATOM 809 N N . VAL A 1 106 ? 6.966 -6.307 -30.857 1.00 90.69 106 VAL A N 1
ATOM 810 C CA . VAL A 1 106 ? 5.783 -6.906 -30.248 1.00 90.69 106 VAL A CA 1
ATOM 811 C C . VAL A 1 106 ? 6.042 -8.405 -30.176 1.00 90.69 106 VAL A C 1
ATOM 813 O O . VAL A 1 106 ? 6.112 -9.076 -31.204 1.00 90.69 106 VAL A O 1
ATOM 816 N N . LEU A 1 107 ? 6.279 -8.906 -28.969 1.00 90.94 107 LEU A N 1
ATOM 817 C CA . LEU A 1 107 ? 6.560 -10.315 -28.719 1.00 90.94 107 LEU A CA 1
ATOM 818 C C . LEU A 1 107 ? 5.251 -11.075 -28.522 1.00 90.94 107 LEU A C 1
ATOM 820 O O . LEU A 1 107 ? 4.331 -10.565 -27.883 1.00 90.94 107 LEU A O 1
ATOM 824 N N . SER A 1 108 ? 5.194 -12.302 -29.022 1.00 92.62 108 SER A N 1
ATOM 825 C CA . SER A 1 108 ? 4.139 -13.270 -28.720 1.00 92.62 108 SER A CA 1
ATOM 826 C C . SER A 1 108 ? 4.091 -13.606 -27.229 1.00 92.62 108 SER A C 1
ATOM 828 O O . SER A 1 108 ? 5.084 -13.482 -26.507 1.00 92.62 108 SER A O 1
ATOM 830 N N . ASP A 1 109 ? 2.938 -14.098 -26.770 1.00 91.75 109 ASP A N 1
ATOM 831 C CA . ASP A 1 109 ? 2.734 -14.439 -25.359 1.00 91.75 109 ASP A CA 1
ATOM 832 C C . ASP A 1 109 ? 3.719 -15.498 -24.868 1.00 91.75 109 ASP A C 1
ATOM 834 O O . ASP A 1 109 ? 4.273 -15.362 -23.779 1.00 91.75 109 ASP A O 1
ATOM 838 N N . LYS A 1 110 ? 3.991 -16.533 -25.671 1.00 91.19 110 LYS A N 1
ATOM 839 C CA . LYS A 1 110 ? 4.966 -17.572 -25.314 1.00 91.19 110 LYS A CA 1
ATOM 840 C C . LYS A 1 110 ? 6.345 -16.962 -25.052 1.00 91.19 110 LYS A C 1
ATOM 842 O O . LYS A 1 110 ? 6.972 -17.300 -24.048 1.00 91.19 110 LYS A O 1
ATOM 847 N N . ASP A 1 111 ? 6.804 -16.057 -25.912 1.00 91.81 111 ASP A N 1
ATOM 848 C CA . ASP A 1 111 ? 8.084 -15.383 -25.716 1.00 91.81 111 ASP A CA 1
ATOM 849 C C . ASP A 1 111 ? 8.061 -14.479 -24.480 1.00 91.81 111 ASP A C 1
ATOM 851 O O . ASP A 1 111 ? 8.954 -14.567 -23.642 1.00 91.81 111 ASP A O 1
ATOM 855 N N . LEU A 1 112 ? 7.016 -13.660 -24.316 1.00 92.06 112 LEU A N 1
ATOM 856 C CA . LEU A 1 112 ? 6.872 -12.723 -23.196 1.00 92.06 112 LEU A CA 1
ATOM 857 C C . LEU A 1 112 ? 6.864 -13.430 -21.832 1.00 92.06 112 LEU A C 1
ATOM 859 O O . LEU A 1 112 ? 7.340 -12.869 -20.842 1.00 92.06 112 LEU A O 1
ATOM 863 N N . HIS A 1 113 ? 6.343 -14.656 -21.765 1.00 92.94 113 HIS A N 1
ATOM 864 C CA . HIS A 1 113 ? 6.320 -15.480 -20.554 1.00 92.94 113 HIS A CA 1
ATOM 865 C C . HIS A 1 113 ? 7.579 -16.342 -20.373 1.00 92.94 113 HIS A C 1
ATOM 867 O O . HIS A 1 113 ? 7.699 -17.026 -19.361 1.00 92.94 113 HIS A O 1
ATOM 873 N N . SER A 1 114 ? 8.542 -16.291 -21.300 1.00 94.81 114 SER A N 1
ATOM 874 C CA . SER A 1 114 ? 9.758 -17.116 -21.231 1.00 94.81 114 SER A CA 1
ATOM 875 C C . SER A 1 114 ? 10.789 -16.637 -20.201 1.00 94.81 114 SER A C 1
ATOM 877 O O . SER A 1 114 ? 11.726 -17.366 -19.879 1.00 94.81 114 SER A O 1
ATOM 879 N N . TRP A 1 115 ? 10.626 -15.428 -19.652 1.00 95.12 115 TRP A N 1
ATOM 880 C CA . TRP A 1 115 ? 11.454 -14.925 -18.557 1.00 95.12 115 TRP A CA 1
ATOM 881 C C . TRP A 1 115 ? 10.623 -14.253 -17.464 1.00 95.12 115 TRP A C 1
ATOM 883 O O . TRP A 1 115 ? 9.478 -13.839 -17.671 1.00 95.12 115 TRP A O 1
ATOM 893 N N . GLN A 1 116 ? 11.218 -14.154 -16.279 1.00 95.25 116 GLN A N 1
ATOM 894 C CA . GLN A 1 116 ? 10.631 -13.470 -15.130 1.00 95.25 116 GLN A CA 1
ATOM 895 C C . GLN A 1 116 ? 10.644 -11.946 -15.294 1.00 95.25 116 GLN A C 1
ATOM 897 O O . GLN A 1 116 ? 11.211 -11.404 -16.237 1.00 95.25 116 GLN A O 1
ATOM 902 N N . ARG A 1 117 ? 9.982 -11.239 -14.384 1.00 96.19 117 ARG A N 1
ATOM 903 C CA . ARG A 1 117 ? 10.018 -9.774 -14.344 1.00 96.19 117 ARG A CA 1
ATOM 904 C C . ARG A 1 117 ? 11.417 -9.286 -13.966 1.00 96.19 117 ARG A C 1
ATOM 906 O O . ARG A 1 117 ? 12.154 -10.000 -13.292 1.00 96.19 117 ARG A O 1
ATOM 913 N N . THR A 1 118 ? 11.791 -8.101 -14.437 1.00 98.38 118 THR A N 1
ATOM 914 C CA . THR A 1 118 ? 13.064 -7.477 -14.066 1.00 98.38 118 THR A CA 1
ATOM 915 C C . THR A 1 118 ? 12.945 -6.897 -12.663 1.00 98.38 118 THR A C 1
ATOM 917 O O . THR A 1 118 ? 12.174 -5.961 -12.462 1.00 98.38 118 THR A O 1
ATOM 920 N N . THR A 1 119 ? 13.717 -7.407 -11.708 1.00 98.50 119 THR A N 1
ATOM 921 C CA . THR A 1 119 ? 13.860 -6.771 -10.393 1.00 98.50 119 THR A CA 1
ATOM 922 C C . THR A 1 119 ? 14.880 -5.640 -10.487 1.00 98.50 119 THR A C 1
ATOM 924 O O . THR A 1 119 ? 15.999 -5.844 -10.955 1.00 98.50 119 THR A O 1
ATOM 927 N N . VAL A 1 120 ? 14.497 -4.436 -10.078 1.00 98.56 120 VAL A N 1
ATOM 928 C CA . VAL A 1 120 ? 15.326 -3.232 -10.158 1.00 98.56 120 VAL A CA 1
ATOM 929 C C . VAL A 1 120 ? 15.604 -2.758 -8.737 1.00 98.56 120 VAL A C 1
ATOM 931 O O . VAL A 1 120 ? 14.778 -2.077 -8.140 1.00 98.56 120 VAL A O 1
ATOM 934 N N . ASN A 1 121 ? 16.758 -3.131 -8.191 1.00 98.31 121 ASN A N 1
ATOM 935 C CA . ASN A 1 121 ? 17.198 -2.709 -6.862 1.00 98.31 121 ASN A CA 1
ATOM 936 C C . ASN A 1 121 ? 17.968 -1.390 -7.005 1.00 98.31 121 ASN A C 1
ATOM 938 O O . ASN A 1 121 ? 19.160 -1.390 -7.339 1.00 98.31 121 ASN A O 1
ATOM 942 N N . SER A 1 122 ? 17.267 -0.267 -6.844 1.00 97.81 122 SER A N 1
ATOM 943 C CA . SER A 1 122 ? 17.809 1.047 -7.182 1.00 97.81 122 SER A CA 1
ATOM 944 C C . SER A 1 122 ? 17.081 2.186 -6.490 1.00 97.81 122 SER A C 1
ATOM 946 O O . SER A 1 122 ? 15.866 2.306 -6.613 1.00 97.81 122 SER A O 1
ATOM 948 N N . ASP A 1 123 ? 17.852 3.136 -5.968 1.00 98.56 123 ASP A N 1
ATOM 949 C CA . ASP A 1 123 ? 17.355 4.493 -5.747 1.00 98.56 123 ASP A CA 1
ATOM 950 C C . ASP A 1 123 ? 17.407 5.291 -7.057 1.00 98.56 123 ASP A C 1
ATOM 952 O O . ASP A 1 123 ? 18.360 5.169 -7.838 1.00 98.56 123 ASP A O 1
ATOM 956 N N . ILE A 1 124 ? 16.376 6.091 -7.322 1.00 98.75 124 ILE A N 1
ATOM 957 C CA . ILE A 1 124 ? 16.234 6.878 -8.551 1.00 98.75 124 ILE A CA 1
ATOM 958 C C . ILE A 1 124 ? 16.351 8.360 -8.217 1.00 98.75 124 ILE A C 1
ATOM 960 O O . ILE A 1 124 ? 15.555 8.892 -7.448 1.00 98.75 124 ILE A O 1
ATOM 964 N N . LYS A 1 125 ? 17.297 9.053 -8.850 1.00 98.75 125 LYS A N 1
ATOM 965 C CA . LYS A 1 125 ? 17.444 10.504 -8.761 1.00 98.75 125 LYS A CA 1
ATOM 966 C C . LYS A 1 125 ? 17.230 11.161 -10.116 1.00 98.75 125 LYS A C 1
ATOM 968 O O . LYS A 1 125 ? 18.007 10.927 -11.044 1.00 98.75 125 LYS A O 1
ATOM 973 N N . LEU A 1 126 ? 16.225 12.032 -10.210 1.00 98.75 126 LEU A N 1
ATOM 974 C CA . LEU A 1 126 ? 15.931 12.810 -11.414 1.00 98.75 126 LEU A CA 1
ATOM 975 C C . LEU A 1 126 ? 16.041 14.309 -11.167 1.00 98.75 126 LEU A C 1
ATOM 977 O O . LEU A 1 126 ? 15.598 14.829 -10.144 1.00 98.75 126 LEU A O 1
ATOM 981 N N . THR A 1 127 ? 16.578 15.023 -12.147 1.00 98.25 127 THR A N 1
ATOM 982 C CA . THR A 1 127 ? 16.646 16.487 -12.115 1.00 98.25 127 THR A CA 1
ATOM 983 C C . THR A 1 127 ? 16.253 17.094 -13.453 1.00 98.25 127 THR A C 1
ATOM 985 O O . THR A 1 127 ? 16.316 16.421 -14.483 1.00 98.25 127 THR A O 1
ATOM 988 N N . GLN A 1 128 ? 15.883 18.377 -13.443 1.00 97.81 128 GLN A N 1
ATOM 989 C CA . GLN A 1 128 ? 15.534 19.136 -14.652 1.00 97.81 128 GLN A CA 1
ATOM 990 C C . GLN A 1 128 ? 14.387 18.466 -15.426 1.00 97.81 128 GLN A C 1
ATOM 992 O O . GLN A 1 128 ? 13.335 18.288 -14.833 1.00 97.81 128 GLN A O 1
ATOM 997 N N . ASN A 1 129 ? 14.545 18.090 -16.697 1.00 98.25 129 ASN A N 1
ATOM 998 C CA . ASN A 1 129 ? 13.494 17.486 -17.531 1.00 98.25 129 ASN A CA 1
ATOM 999 C C . ASN A 1 129 ? 13.643 15.962 -17.690 1.00 98.25 129 ASN A C 1
ATOM 1001 O O . ASN A 1 129 ? 13.018 15.370 -18.578 1.00 98.25 129 ASN A O 1
ATOM 1005 N N . ALA A 1 130 ? 14.480 15.323 -16.868 1.00 98.69 130 ALA A N 1
ATOM 1006 C CA . ALA A 1 130 ? 14.772 13.904 -16.995 1.00 98.69 130 ALA A CA 1
ATOM 1007 C C . ALA A 1 130 ? 13.517 13.034 -16.813 1.00 98.69 130 ALA A C 1
ATOM 1009 O O . ALA A 1 130 ? 12.615 13.355 -16.028 1.00 98.69 130 ALA A O 1
ATOM 1010 N N . ARG A 1 131 ? 13.466 11.906 -17.531 1.00 98.69 131 ARG A N 1
ATOM 1011 C CA . ARG A 1 131 ? 12.323 10.980 -17.500 1.00 98.69 131 ARG A CA 1
ATOM 1012 C C . ARG A 1 131 ? 12.753 9.561 -17.173 1.00 98.69 131 ARG A C 1
ATOM 1014 O O . ARG A 1 131 ? 13.649 9.020 -17.815 1.00 98.69 131 ARG A O 1
ATOM 1021 N N . PHE A 1 132 ? 12.058 8.935 -16.235 1.00 98.75 132 PHE A N 1
ATOM 1022 C CA . PHE A 1 132 ? 12.216 7.518 -15.933 1.00 98.75 132 PHE A CA 1
ATOM 1023 C C . PHE A 1 132 ? 10.906 6.784 -16.206 1.00 98.75 132 PHE A C 1
ATOM 1025 O O . PHE A 1 132 ? 9.836 7.208 -15.771 1.00 98.75 132 PHE A O 1
ATOM 1032 N N . GLU A 1 133 ? 10.982 5.682 -16.937 1.00 98.62 133 GLU A N 1
ATOM 1033 C CA . GLU A 1 133 ? 9.857 4.812 -17.236 1.00 98.62 133 GLU A CA 1
ATOM 1034 C C . GLU A 1 133 ? 10.128 3.409 -16.701 1.00 98.62 133 GLU A C 1
ATOM 1036 O O . GLU A 1 133 ? 11.058 2.737 -17.144 1.00 98.62 133 GLU A O 1
ATOM 1041 N N . LEU A 1 134 ? 9.280 2.952 -15.780 1.00 98.69 134 LEU A N 1
ATOM 1042 C CA . LEU A 1 134 ? 9.260 1.565 -15.347 1.00 98.69 134 LEU A CA 1
ATOM 1043 C C . LEU A 1 134 ? 8.341 0.775 -16.280 1.00 98.69 134 LEU A C 1
ATOM 1045 O O . LEU A 1 134 ? 7.140 1.043 -16.376 1.00 98.69 134 LEU A O 1
ATOM 1049 N N . GLY A 1 135 ? 8.927 -0.171 -17.005 1.00 96.75 135 GLY A N 1
ATOM 1050 C CA . GLY A 1 135 ? 8.239 -0.964 -18.008 1.00 96.75 135 GLY A CA 1
ATOM 1051 C C . GLY A 1 135 ? 7.258 -1.974 -17.418 1.00 96.75 135 GLY A C 1
ATOM 1052 O O . GLY A 1 135 ? 7.310 -2.324 -16.242 1.00 96.75 135 GLY A O 1
ATOM 1053 N N . SER A 1 136 ? 6.372 -2.490 -18.271 1.00 94.50 136 SER A N 1
ATOM 1054 C CA . SER A 1 136 ? 5.253 -3.361 -17.860 1.00 94.50 136 SER A CA 1
ATOM 1055 C C . SER A 1 136 ? 5.664 -4.648 -17.128 1.00 94.50 136 SER A C 1
ATOM 1057 O O . SER A 1 136 ? 4.885 -5.237 -16.374 1.00 94.50 136 SER A O 1
ATOM 1059 N N . LYS A 1 137 ? 6.905 -5.097 -17.344 1.00 94.31 137 LYS A N 1
ATOM 1060 C CA . LYS A 1 137 ? 7.462 -6.340 -16.804 1.00 94.31 137 LYS A CA 1
ATOM 1061 C C . LYS A 1 137 ? 8.638 -6.083 -15.849 1.00 94.31 137 LYS A C 1
ATOM 1063 O O . LYS A 1 137 ? 9.633 -6.805 -15.907 1.00 94.31 137 LYS A O 1
ATOM 1068 N N . ALA A 1 138 ? 8.543 -5.054 -15.006 1.00 97.88 138 ALA A N 1
ATOM 1069 C CA . ALA A 1 138 ? 9.568 -4.709 -14.023 1.00 97.88 138 ALA A CA 1
ATOM 1070 C C . ALA A 1 138 ? 9.003 -4.295 -12.660 1.00 97.88 138 ALA A C 1
ATOM 1072 O O . ALA A 1 138 ? 7.924 -3.705 -12.562 1.00 97.88 138 ALA A O 1
ATOM 1073 N N . ASP A 1 139 ? 9.788 -4.598 -11.630 1.00 98.31 139 ASP A N 1
ATOM 1074 C CA . ASP A 1 139 ? 9.502 -4.298 -10.234 1.00 98.31 139 ASP A CA 1
ATOM 1075 C C . ASP A 1 139 ? 10.660 -3.465 -9.670 1.00 98.31 139 ASP A C 1
ATOM 1077 O O . ASP A 1 139 ? 11.790 -3.945 -9.577 1.00 98.31 139 ASP A O 1
ATOM 1081 N N . LEU A 1 140 ? 10.392 -2.201 -9.346 1.00 98.75 140 LEU A N 1
ATOM 1082 C CA . LEU A 1 140 ? 11.341 -1.281 -8.725 1.00 98.75 140 LEU A CA 1
ATOM 1083 C C . LEU A 1 140 ? 11.302 -1.439 -7.211 1.00 98.75 140 LEU A C 1
ATOM 1085 O O . LEU A 1 140 ? 10.231 -1.363 -6.619 1.00 98.75 140 LEU A O 1
ATOM 1089 N N . ILE A 1 141 ? 12.467 -1.599 -6.593 1.00 98.56 141 ILE A N 1
ATOM 1090 C CA . ILE A 1 141 ? 12.652 -1.633 -5.145 1.00 98.56 141 ILE A CA 1
ATOM 1091 C C . ILE A 1 141 ? 13.664 -0.543 -4.796 1.00 98.56 141 ILE A C 1
ATOM 1093 O O . ILE A 1 141 ? 14.849 -0.671 -5.115 1.00 98.56 141 ILE A O 1
ATOM 1097 N N . GLY A 1 142 ? 13.188 0.536 -4.178 1.00 97.88 142 GLY A N 1
ATOM 1098 C CA . GLY A 1 142 ? 14.027 1.679 -3.823 1.00 97.88 142 GLY A CA 1
ATOM 1099 C C . GLY A 1 142 ? 13.263 2.989 -3.653 1.00 97.88 142 GLY A C 1
ATOM 1100 O O . GLY A 1 142 ? 12.035 3.047 -3.797 1.00 97.88 142 GLY A O 1
ATOM 1101 N N . THR A 1 143 ? 14.004 4.053 -3.353 1.00 98.38 143 THR A N 1
ATOM 1102 C CA . THR A 1 143 ? 13.466 5.413 -3.209 1.00 98.38 143 THR A CA 1
ATOM 1103 C C . THR A 1 143 ? 13.481 6.181 -4.528 1.00 98.38 143 THR A C 1
ATOM 1105 O O . THR A 1 143 ? 14.234 5.863 -5.453 1.00 98.38 143 THR A O 1
ATOM 1108 N N . ILE A 1 144 ? 12.644 7.215 -4.627 1.00 98.75 144 ILE A N 1
ATOM 1109 C CA . ILE A 1 144 ? 12.656 8.149 -5.755 1.00 98.75 144 ILE A CA 1
ATOM 1110 C C . ILE A 1 144 ? 12.785 9.574 -5.228 1.00 98.75 144 ILE A C 1
ATOM 1112 O O . ILE A 1 144 ? 11.958 10.040 -4.451 1.00 98.75 144 ILE A O 1
ATOM 1116 N N . GLU A 1 145 ? 13.791 10.282 -5.726 1.00 98.75 145 GLU A N 1
ATOM 1117 C CA . GLU A 1 145 ? 14.031 11.696 -5.469 1.00 98.75 145 GLU A CA 1
ATOM 1118 C C . GLU A 1 145 ? 14.075 12.450 -6.795 1.00 98.75 145 GLU A C 1
ATOM 1120 O O . GLU A 1 145 ? 14.998 12.299 -7.599 1.00 98.75 145 GLU A O 1
ATOM 1125 N N . SER A 1 146 ? 13.066 13.276 -7.053 1.00 97.81 146 SER A N 1
ATOM 1126 C CA . SER A 1 146 ? 12.944 13.991 -8.321 1.00 97.81 146 SER A CA 1
ATOM 1127 C C . SER A 1 146 ? 12.600 15.465 -8.126 1.00 97.81 146 SER A C 1
ATOM 1129 O O . SER A 1 146 ? 11.784 15.827 -7.281 1.00 97.81 146 SER A O 1
ATOM 1131 N N . ASN A 1 147 ? 13.247 16.328 -8.909 1.00 94.25 147 ASN A N 1
ATOM 1132 C CA . ASN A 1 147 ? 13.060 17.779 -8.861 1.00 94.25 147 ASN A CA 1
ATOM 1133 C C . ASN A 1 147 ? 12.987 18.401 -10.266 1.00 94.25 147 ASN A C 1
ATOM 1135 O O . ASN A 1 147 ? 13.122 17.708 -11.279 1.00 94.25 147 ASN A O 1
ATOM 1139 N N . GLY A 1 148 ? 12.760 19.715 -10.331 1.00 95.81 148 GLY A N 1
ATOM 1140 C CA . GLY A 1 148 ? 12.577 20.426 -11.596 1.00 95.81 148 GLY A CA 1
ATOM 1141 C C . GLY A 1 148 ? 11.274 20.019 -12.280 1.00 95.81 148 GLY A C 1
ATOM 1142 O O . GLY A 1 148 ? 10.236 19.929 -11.637 1.00 95.81 148 GLY A O 1
ATOM 1143 N N . ASP A 1 149 ? 11.338 19.743 -13.578 1.00 97.50 149 ASP A N 1
ATOM 1144 C CA . ASP A 1 149 ? 10.218 19.328 -14.426 1.00 97.50 149 ASP A CA 1
ATOM 1145 C C . ASP A 1 149 ? 10.176 17.815 -14.706 1.00 97.50 149 ASP A C 1
ATOM 1147 O O . ASP A 1 149 ? 9.401 17.356 -15.554 1.00 97.50 149 ASP A O 1
ATOM 1151 N N . SER A 1 150 ? 10.976 17.047 -13.963 1.00 98.56 150 SER A N 1
ATOM 1152 C CA . SER A 1 150 ? 11.194 15.614 -14.151 1.00 98.56 150 SER A CA 1
ATOM 1153 C C . SER A 1 150 ? 9.933 14.777 -13.948 1.00 98.56 150 SER A C 1
ATOM 1155 O O . SER A 1 150 ? 8.966 15.201 -13.302 1.00 98.56 150 SER A O 1
ATOM 1157 N N . GLN A 1 151 ? 9.941 13.580 -14.540 1.00 98.69 151 GLN A N 1
ATOM 1158 C CA . GLN A 1 151 ? 8.756 12.734 -14.644 1.00 98.69 151 GLN A CA 1
ATOM 1159 C C . GLN A 1 151 ? 9.075 11.245 -14.476 1.00 98.69 151 GLN A C 1
ATOM 1161 O O . GLN A 1 151 ? 9.973 10.708 -15.128 1.00 98.69 151 GLN A O 1
ATOM 1166 N N . ILE A 1 152 ? 8.261 10.575 -13.663 1.00 98.81 152 ILE A N 1
ATOM 1167 C CA . ILE A 1 152 ? 8.215 9.123 -13.495 1.00 98.81 152 ILE A CA 1
ATOM 1168 C C . ILE A 1 152 ? 6.963 8.585 -14.188 1.00 98.81 152 ILE A C 1
ATOM 1170 O O . ILE A 1 152 ? 5.860 9.093 -13.978 1.00 98.81 152 ILE A O 1
ATOM 1174 N N . ASN A 1 153 ? 7.122 7.537 -14.993 1.00 98.69 153 ASN A N 1
ATOM 1175 C CA . ASN A 1 153 ? 6.017 6.802 -15.600 1.00 98.69 153 ASN A CA 1
ATOM 1176 C C . ASN A 1 153 ? 6.045 5.345 -15.135 1.00 98.69 153 ASN A C 1
ATOM 1178 O O . ASN A 1 153 ? 7.009 4.632 -15.410 1.00 98.69 153 ASN A O 1
ATOM 1182 N N . LEU A 1 154 ? 4.976 4.891 -14.488 1.00 98.75 154 LEU A N 1
ATOM 1183 C CA . LEU A 1 154 ? 4.767 3.486 -14.145 1.00 98.75 154 LEU A CA 1
ATOM 1184 C C . LEU A 1 154 ? 3.794 2.884 -15.160 1.00 98.75 154 LEU A C 1
ATOM 1186 O O . LEU A 1 154 ? 2.650 3.326 -15.260 1.00 98.75 154 LEU A O 1
ATOM 1190 N N . ARG A 1 155 ? 4.256 1.919 -15.961 1.00 97.88 155 ARG A N 1
ATOM 1191 C CA . ARG A 1 155 ? 3.443 1.268 -17.002 1.00 97.88 155 ARG A CA 1
ATOM 1192 C C . ARG A 1 155 ? 2.517 0.197 -16.437 1.00 97.88 155 ARG A C 1
ATOM 1194 O O . ARG A 1 155 ? 2.761 -0.322 -15.349 1.00 97.88 155 ARG A O 1
ATOM 1201 N N . ASN A 1 156 ? 1.528 -0.198 -17.239 1.00 96.81 156 ASN A N 1
ATOM 1202 C CA . ASN A 1 156 ? 0.595 -1.272 -16.900 1.00 96.81 156 ASN A CA 1
ATOM 1203 C C . ASN A 1 156 ? 1.321 -2.535 -16.440 1.00 96.81 156 ASN A C 1
ATOM 1205 O O . ASN A 1 156 ? 2.185 -3.057 -17.145 1.00 96.81 156 ASN A O 1
ATOM 1209 N N . GLY A 1 157 ? 0.974 -2.986 -15.235 1.00 94.62 157 GLY A N 1
ATOM 1210 C CA . GLY A 1 157 ? 1.538 -4.172 -14.612 1.00 94.62 157 GLY A CA 1
ATOM 1211 C C . GLY A 1 157 ? 2.910 -3.967 -13.975 1.00 94.62 157 GLY A C 1
ATOM 1212 O O . GLY A 1 157 ? 3.431 -4.927 -13.420 1.00 94.62 157 GLY A O 1
ATOM 1213 N N . SER A 1 158 ? 3.510 -2.774 -14.028 1.00 98.12 158 SER A N 1
ATOM 1214 C CA . SER A 1 158 ? 4.727 -2.452 -13.267 1.00 98.12 158 SER A CA 1
ATOM 1215 C C . SER A 1 158 ? 4.433 -2.322 -11.766 1.00 98.12 158 SER A C 1
ATOM 1217 O O . SER A 1 158 ? 3.291 -2.068 -11.366 1.00 98.12 158 SER A O 1
ATOM 1219 N N . SER A 1 159 ? 5.455 -2.516 -10.931 1.00 98.38 159 SER A N 1
ATOM 1220 C CA . SER A 1 159 ? 5.333 -2.372 -9.477 1.00 98.38 159 SER A CA 1
ATOM 1221 C C . SER A 1 159 ? 6.469 -1.535 -8.912 1.00 98.38 159 SER A C 1
ATOM 1223 O O . SER A 1 159 ? 7.626 -1.774 -9.237 1.00 98.38 159 SER A O 1
ATOM 1225 N N . TRP A 1 160 ? 6.160 -0.594 -8.027 1.00 98.75 160 TRP A N 1
ATOM 1226 C CA . TRP A 1 160 ? 7.154 0.144 -7.252 1.00 98.75 160 TRP A CA 1
ATOM 1227 C C . TRP A 1 160 ? 6.975 -0.152 -5.768 1.00 98.75 160 TRP A C 1
ATOM 1229 O O . TRP A 1 160 ? 5.900 0.044 -5.218 1.00 98.75 160 TRP A O 1
ATOM 123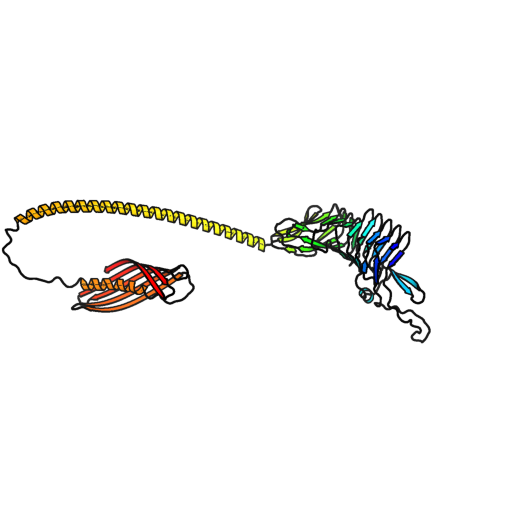9 N N . VAL A 1 161 ? 8.034 -0.636 -5.135 1.00 98.25 161 VAL A N 1
ATOM 1240 C CA . VAL A 1 161 ? 8.133 -0.902 -3.707 1.00 98.25 161 VAL A CA 1
ATOM 1241 C C . VAL A 1 161 ? 9.105 0.104 -3.103 1.00 98.25 161 VAL A C 1
ATOM 1243 O O . VAL A 1 161 ? 10.303 0.080 -3.394 1.00 98.25 161 VAL A O 1
ATOM 1246 N N . MET A 1 162 ? 8.583 0.999 -2.276 1.00 97.94 162 MET A N 1
ATOM 1247 C CA . MET A 1 162 ? 9.376 1.995 -1.569 1.00 97.94 162 MET A CA 1
ATOM 1248 C C . MET A 1 162 ? 10.172 1.348 -0.433 1.00 97.94 162 MET A C 1
ATOM 1250 O O . MET A 1 162 ? 9.694 0.450 0.257 1.00 97.94 162 MET A O 1
ATOM 1254 N N . THR A 1 163 ? 11.398 1.828 -0.244 1.00 96.19 163 THR A N 1
ATOM 1255 C CA . THR A 1 163 ? 12.295 1.435 0.859 1.00 96.19 163 THR A CA 1
ATOM 1256 C C . THR A 1 163 ? 12.522 2.571 1.860 1.00 96.19 163 THR A C 1
ATOM 1258 O O . THR A 1 163 ? 13.354 2.449 2.756 1.00 96.19 163 THR A O 1
ATOM 1261 N N . GLY A 1 164 ? 11.818 3.689 1.683 1.00 96.38 164 GLY A N 1
ATOM 1262 C CA . GLY A 1 164 ? 11.938 4.908 2.471 1.00 96.38 164 GLY A CA 1
ATOM 1263 C C . GLY A 1 164 ? 11.083 6.032 1.884 1.00 96.38 164 GLY A C 1
ATOM 1264 O O . GLY A 1 164 ? 10.487 5.881 0.811 1.00 96.38 164 GLY A O 1
ATOM 1265 N N . ASN A 1 165 ? 11.064 7.180 2.563 1.00 97.81 165 ASN A N 1
ATOM 1266 C CA . ASN A 1 165 ? 10.416 8.400 2.071 1.00 97.81 165 ASN A CA 1
ATOM 1267 C C . ASN A 1 165 ? 10.880 8.754 0.650 1.00 97.81 165 ASN A C 1
ATOM 1269 O O . ASN A 1 165 ? 12.035 8.532 0.293 1.00 97.81 165 ASN A O 1
ATOM 1273 N N . SER A 1 166 ? 9.975 9.293 -0.165 1.00 98.69 166 SER A N 1
ATOM 1274 C CA . SER A 1 166 ? 10.262 9.632 -1.564 1.00 98.69 166 SER A CA 1
ATOM 1275 C C . SER A 1 166 ? 9.570 10.927 -1.982 1.00 98.69 166 SER A C 1
ATOM 1277 O O . SER A 1 166 ? 8.455 11.223 -1.542 1.00 98.69 166 SER A O 1
ATOM 1279 N N . ASN A 1 167 ? 10.221 11.684 -2.864 1.00 98.75 167 ASN A N 1
ATOM 1280 C CA . ASN A 1 167 ? 9.722 12.940 -3.413 1.00 98.75 167 ASN A CA 1
ATOM 1281 C C . ASN A 1 167 ? 9.655 12.862 -4.942 1.00 98.75 167 ASN A C 1
ATOM 1283 O O . ASN A 1 167 ? 10.671 12.770 -5.639 1.00 98.75 167 ASN A O 1
ATOM 1287 N N . VAL A 1 168 ? 8.439 12.928 -5.482 1.00 98.75 168 VAL A N 1
ATOM 1288 C CA . VAL A 1 168 ? 8.173 12.815 -6.915 1.00 98.75 168 VAL A CA 1
ATOM 1289 C C . VAL A 1 168 ? 7.593 14.113 -7.473 1.00 98.75 168 VAL A C 1
ATOM 1291 O O . VAL A 1 168 ? 6.602 14.626 -6.970 1.00 98.75 168 VAL A O 1
ATOM 1294 N N . ASN A 1 169 ? 8.160 14.654 -8.550 1.00 98.69 169 ASN A N 1
ATOM 1295 C CA . ASN A 1 169 ? 7.582 15.816 -9.211 1.00 98.69 169 ASN A CA 1
ATOM 1296 C C . ASN A 1 169 ? 6.334 15.415 -10.015 1.00 98.69 169 ASN A C 1
ATOM 1298 O O . ASN A 1 169 ? 5.215 15.622 -9.559 1.00 98.69 169 ASN A O 1
ATOM 1302 N N . LYS A 1 170 ? 6.490 14.790 -11.188 1.00 98.81 170 LYS A N 1
ATOM 1303 C CA . LYS A 1 170 ? 5.356 14.271 -11.976 1.00 98.81 170 LYS A CA 1
ATOM 1304 C C . LYS A 1 170 ? 5.330 12.749 -11.902 1.00 98.81 170 LYS A C 1
ATOM 1306 O O . LYS A 1 170 ? 6.271 12.107 -12.366 1.00 98.81 170 LYS A O 1
ATOM 1311 N N . LEU A 1 171 ? 4.258 12.183 -11.352 1.00 98.88 171 LEU A N 1
ATOM 1312 C CA . LEU A 1 171 ? 4.026 10.743 -11.285 1.00 98.88 171 LEU A CA 1
ATOM 1313 C C . LEU A 1 171 ? 2.818 10.365 -12.142 1.00 98.88 171 LEU A C 1
ATOM 1315 O O . LEU A 1 171 ? 1.675 10.684 -11.808 1.00 98.88 171 LEU A O 1
ATOM 1319 N N . ASN A 1 172 ? 3.077 9.647 -13.231 1.00 98.75 172 ASN A N 1
ATOM 1320 C CA . ASN A 1 172 ? 2.036 9.111 -14.098 1.00 98.75 172 ASN A CA 1
ATOM 1321 C C . ASN A 1 172 ? 1.954 7.601 -13.917 1.00 98.75 172 ASN A C 1
ATOM 1323 O O . ASN A 1 172 ? 2.931 6.885 -14.146 1.00 98.75 172 ASN A O 1
ATOM 1327 N N . VAL A 1 173 ? 0.776 7.122 -13.537 1.00 98.81 173 VAL A N 1
ATOM 1328 C CA . VAL A 1 173 ? 0.538 5.716 -13.215 1.00 98.81 173 VAL A CA 1
ATOM 1329 C C . VAL A 1 173 ? -0.462 5.148 -14.214 1.00 98.81 173 VAL A C 1
ATOM 1331 O O . VAL A 1 173 ? -1.553 5.677 -14.379 1.00 98.81 173 VAL A O 1
ATOM 1334 N N . ASP A 1 174 ? -0.107 4.079 -14.910 1.00 98.38 174 ASP A N 1
ATOM 1335 C CA . ASP A 1 174 ? -1.006 3.359 -15.810 1.00 98.38 174 ASP A CA 1
ATOM 1336 C C . ASP A 1 174 ? -1.183 1.951 -15.261 1.00 98.38 174 ASP A C 1
ATOM 1338 O O . ASP A 1 174 ? -0.290 1.139 -15.436 1.00 98.38 174 ASP A O 1
ATOM 1342 N N . ASN A 1 175 ? -2.281 1.677 -14.550 1.00 97.69 175 ASN A N 1
ATOM 1343 C CA . ASN A 1 175 ? -2.623 0.368 -13.979 1.00 97.69 175 ASN A CA 1
ATOM 1344 C C . ASN A 1 175 ? -1.434 -0.350 -13.305 1.00 97.69 175 ASN A C 1
ATOM 1346 O O . ASN A 1 175 ? -1.221 -1.551 -13.485 1.00 97.69 175 ASN A O 1
ATOM 1350 N N . ALA A 1 176 ? -0.630 0.409 -12.561 1.00 98.38 176 ALA A N 1
ATOM 1351 C CA . ALA A 1 176 ? 0.535 -0.089 -11.840 1.00 98.38 176 ALA A CA 1
ATOM 1352 C C . ALA A 1 176 ? 0.236 -0.216 -10.341 1.00 98.38 176 ALA A C 1
ATOM 1354 O O . ALA A 1 176 ? -0.766 0.306 -9.841 1.00 98.38 176 ALA A O 1
ATOM 1355 N N . THR A 1 177 ? 1.118 -0.915 -9.628 1.00 98.50 177 THR A N 1
ATOM 1356 C CA . THR A 1 177 ? 1.042 -1.052 -8.168 1.00 98.50 177 THR A CA 1
ATOM 1357 C C . THR A 1 177 ? 2.139 -0.231 -7.500 1.00 98.50 177 THR A C 1
ATOM 1359 O O . THR A 1 177 ? 3.298 -0.297 -7.904 1.00 98.50 177 THR A O 1
ATOM 1362 N N . ILE A 1 178 ? 1.786 0.530 -6.469 1.00 98.69 178 ILE A N 1
ATOM 1363 C CA . ILE A 1 178 ? 2.733 1.238 -5.604 1.00 98.69 178 ILE A CA 1
ATOM 1364 C C . ILE A 1 178 ? 2.587 0.657 -4.202 1.00 98.69 178 ILE A C 1
ATOM 1366 O O . ILE A 1 178 ? 1.491 0.633 -3.659 1.00 98.69 178 ILE A O 1
ATOM 1370 N N . THR A 1 179 ? 3.672 0.192 -3.608 1.00 98.25 179 THR A N 1
ATOM 1371 C CA . THR A 1 179 ? 3.730 -0.293 -2.230 1.00 98.25 179 THR A CA 1
ATOM 1372 C C . THR A 1 179 ? 4.570 0.690 -1.433 1.00 98.25 179 THR A C 1
ATOM 1374 O O . THR A 1 179 ? 5.762 0.825 -1.704 1.00 98.25 179 THR A O 1
ATOM 1377 N N . LEU A 1 180 ? 3.936 1.401 -0.499 1.00 97.81 180 LEU A N 1
ATOM 1378 C CA . LEU A 1 180 ? 4.560 2.515 0.221 1.00 97.81 180 LEU A CA 1
ATOM 1379 C C . LEU A 1 180 ? 5.584 2.061 1.262 1.00 97.81 180 LEU A C 1
ATOM 1381 O O . LEU A 1 180 ? 6.515 2.801 1.561 1.00 97.81 180 LEU A O 1
ATOM 1385 N N . ASP A 1 181 ? 5.448 0.844 1.772 1.00 91.00 181 ASP A N 1
ATOM 1386 C CA . ASP A 1 181 ? 6.396 0.251 2.705 1.00 91.00 181 ASP A CA 1
ATOM 1387 C C . ASP A 1 181 ? 6.450 -1.271 2.508 1.00 91.00 181 ASP A C 1
ATOM 1389 O O . ASP A 1 181 ? 5.455 -1.917 2.164 1.00 91.00 181 ASP A O 1
ATOM 1393 N N . ASN A 1 182 ? 7.638 -1.845 2.676 1.00 83.12 182 ASN A N 1
ATOM 1394 C CA . ASN A 1 182 ? 7.908 -3.275 2.555 1.00 83.12 182 ASN A CA 1
ATOM 1395 C C . ASN A 1 182 ? 8.426 -3.916 3.843 1.00 83.12 182 ASN A C 1
ATOM 1397 O O . ASN A 1 182 ? 8.640 -5.130 3.860 1.00 83.12 182 ASN A O 1
ATOM 1401 N N . ASN A 1 183 ? 8.614 -3.133 4.904 1.00 78.31 183 ASN A N 1
ATOM 1402 C CA . ASN A 1 183 ? 9.066 -3.609 6.199 1.00 78.31 183 ASN A CA 1
ATOM 1403 C C . ASN A 1 183 ? 8.097 -3.179 7.303 1.00 78.31 183 ASN A C 1
ATOM 1405 O O . ASN A 1 183 ? 7.181 -2.394 7.101 1.00 78.31 183 ASN A O 1
ATOM 1409 N N . VAL A 1 184 ? 8.269 -3.757 8.491 1.00 72.19 184 VAL A N 1
ATOM 1410 C CA . VAL A 1 184 ? 7.530 -3.336 9.684 1.00 72.19 184 VAL A CA 1
ATOM 1411 C C . VAL A 1 184 ? 8.426 -2.367 10.450 1.00 72.19 184 VAL A C 1
ATOM 1413 O O . VAL A 1 184 ? 9.521 -2.747 10.866 1.00 72.19 184 VAL A O 1
ATOM 1416 N N . GLY A 1 185 ? 7.987 -1.122 10.616 1.00 79.75 185 GLY A N 1
ATOM 1417 C CA . GLY A 1 185 ? 8.798 -0.026 11.140 1.00 79.75 185 GLY A CA 1
ATOM 1418 C C . GLY A 1 185 ? 8.057 1.312 11.157 1.00 79.75 185 GLY A C 1
ATOM 1419 O O . GLY A 1 185 ? 6.858 1.363 11.428 1.00 79.75 185 GLY A O 1
ATOM 1420 N N . GLU A 1 186 ? 8.786 2.401 10.916 1.00 84.88 186 GLU A N 1
ATOM 1421 C CA . GLU A 1 186 ? 8.188 3.730 10.772 1.00 84.88 186 GLU A CA 1
ATOM 1422 C C . GLU A 1 186 ? 7.521 3.867 9.394 1.00 84.88 186 GLU A C 1
ATOM 1424 O O . GLU A 1 186 ? 8.156 3.516 8.400 1.00 84.88 186 GLU A O 1
ATOM 1429 N N . PRO A 1 187 ? 6.279 4.384 9.312 1.00 92.75 187 PRO A N 1
ATOM 1430 C CA . PRO A 1 187 ? 5.591 4.541 8.036 1.00 92.75 187 PRO A CA 1
ATOM 1431 C C . PRO A 1 187 ? 6.307 5.504 7.091 1.00 92.75 187 PRO A C 1
ATOM 1433 O O . PRO A 1 187 ? 6.808 6.554 7.510 1.00 92.75 187 PRO A O 1
ATOM 1436 N N . ASN A 1 188 ? 6.261 5.201 5.798 1.00 96.25 188 ASN A N 1
ATOM 1437 C CA . ASN A 1 188 ? 6.852 6.057 4.781 1.00 96.25 188 ASN A CA 1
ATOM 1438 C C . ASN A 1 188 ? 5.888 7.163 4.339 1.00 96.25 188 ASN A C 1
ATOM 1440 O O . ASN A 1 188 ? 4.663 7.026 4.336 1.00 96.25 188 ASN A O 1
ATOM 1444 N N . THR A 1 189 ? 6.467 8.279 3.904 1.00 98.12 189 THR A N 1
ATOM 1445 C CA . THR A 1 189 ? 5.761 9.394 3.272 1.00 98.12 189 THR A CA 1
ATOM 1446 C C . THR A 1 189 ? 6.184 9.543 1.813 1.00 98.12 189 THR A C 1
ATOM 1448 O O . THR A 1 189 ? 7.373 9.666 1.504 1.00 98.12 189 THR A O 1
ATOM 1451 N N . LEU A 1 190 ? 5.198 9.583 0.918 1.00 98.75 190 LEU A N 1
ATOM 1452 C CA . LEU A 1 190 ? 5.364 9.873 -0.503 1.00 98.75 190 LEU A CA 1
ATOM 1453 C C . LEU A 1 190 ? 4.812 11.269 -0.815 1.00 98.75 190 LEU A C 1
ATOM 1455 O O . LEU A 1 190 ? 3.601 11.488 -0.775 1.00 98.75 190 LEU A O 1
ATOM 1459 N N . ASN A 1 191 ? 5.693 12.210 -1.152 1.00 98.81 191 ASN A N 1
ATOM 1460 C CA . ASN A 1 191 ? 5.297 13.554 -1.576 1.00 98.81 191 ASN A CA 1
ATOM 1461 C C . ASN A 1 191 ? 5.295 13.638 -3.102 1.00 98.81 191 ASN A C 1
ATOM 1463 O O . ASN A 1 191 ? 6.282 13.278 -3.743 1.00 98.81 191 ASN A O 1
ATOM 1467 N N . ILE A 1 192 ? 4.199 14.116 -3.688 1.00 98.88 192 ILE A N 1
ATOM 1468 C CA . ILE A 1 192 ? 3.999 14.184 -5.135 1.00 98.88 192 ILE A CA 1
ATOM 1469 C C . ILE A 1 192 ? 3.538 15.588 -5.524 1.00 98.88 192 ILE A C 1
ATOM 1471 O O . ILE A 1 192 ? 2.547 16.082 -4.999 1.00 98.88 192 ILE A O 1
ATOM 1475 N N . ASN A 1 193 ? 4.186 16.228 -6.494 1.00 98.69 193 ASN A N 1
ATOM 1476 C CA . ASN A 1 193 ? 3.677 17.500 -7.013 1.00 98.69 193 ASN A CA 1
ATOM 1477 C C . ASN A 1 193 ? 2.466 17.272 -7.945 1.00 98.69 193 ASN A C 1
ATOM 1479 O O . ASN A 1 193 ? 1.382 17.790 -7.716 1.00 98.69 193 ASN A O 1
ATOM 1483 N N . SER A 1 194 ? 2.589 16.420 -8.962 1.00 98.56 194 SER A N 1
ATOM 1484 C CA . SER A 1 194 ? 1.499 16.106 -9.895 1.00 98.56 194 SER A CA 1
ATOM 1485 C C . SER A 1 194 ? 1.295 14.600 -10.027 1.00 98.56 194 SER A C 1
ATOM 1487 O O . SER A 1 194 ? 2.137 13.915 -10.606 1.00 98.56 194 SER A O 1
ATOM 1489 N N . LEU A 1 195 ? 0.151 14.098 -9.558 1.00 98.81 195 LEU A N 1
ATOM 1490 C CA . LEU A 1 195 ? -0.278 12.705 -9.696 1.00 98.81 195 LEU A CA 1
ATOM 1491 C C . LEU A 1 195 ? -1.342 12.572 -10.791 1.00 98.81 195 LEU A C 1
ATOM 1493 O O . LEU A 1 195 ? -2.352 13.285 -10.783 1.00 98.81 195 LEU A O 1
ATOM 1497 N N . SER A 1 196 ? -1.148 11.629 -11.713 1.00 98.69 196 SER A N 1
ATOM 1498 C CA . SER A 1 196 ? -2.141 11.323 -12.744 1.00 98.69 196 SER A CA 1
ATOM 1499 C C . SER A 1 196 ? -2.247 9.833 -13.074 1.00 98.69 196 SER A C 1
ATOM 1501 O O . SER A 1 196 ? -1.296 9.067 -12.898 1.00 98.69 196 SER A O 1
ATOM 1503 N N . GLY A 1 197 ? -3.409 9.437 -13.600 1.00 98.38 197 GLY A N 1
ATOM 1504 C CA . GLY A 1 197 ? -3.643 8.115 -14.179 1.00 98.38 197 GLY A CA 1
ATOM 1505 C C . GLY A 1 197 ? -4.445 7.173 -13.280 1.00 98.38 197 GLY A C 1
ATOM 1506 O O . GLY A 1 197 ? -5.494 7.555 -12.770 1.00 98.38 197 GLY A O 1
ATOM 1507 N N . SER A 1 198 ? -4.028 5.916 -13.153 1.00 98.31 198 SER A N 1
ATOM 1508 C CA . SER A 1 198 ? -4.732 4.921 -12.341 1.00 98.31 198 SER A CA 1
ATOM 1509 C C . SER A 1 198 ? -3.822 3.820 -11.816 1.00 98.31 198 SER A C 1
ATOM 1511 O O . SER A 1 198 ? -2.831 3.475 -12.456 1.00 98.31 198 SER A O 1
ATOM 1513 N N . GLY A 1 199 ? -4.166 3.248 -10.664 1.00 98.12 199 GLY A N 1
ATOM 1514 C CA . GLY A 1 199 ? -3.392 2.165 -10.062 1.00 98.12 199 GLY A CA 1
ATOM 1515 C C . GLY A 1 199 ? -3.889 1.742 -8.684 1.00 98.12 199 GLY A C 1
ATOM 1516 O O . GLY A 1 199 ? -4.883 2.262 -8.169 1.00 98.12 199 GLY A O 1
ATOM 1517 N N . VAL A 1 200 ? -3.170 0.794 -8.090 1.00 98.50 200 VAL A N 1
ATOM 1518 C CA . VAL A 1 200 ? -3.396 0.324 -6.718 1.00 98.50 200 VAL A CA 1
ATOM 1519 C C . VAL A 1 200 ? -2.233 0.773 -5.847 1.00 98.50 200 VAL A C 1
ATOM 1521 O O . VAL A 1 200 ? -1.074 0.665 -6.241 1.00 98.50 200 VAL A O 1
ATOM 1524 N N . ILE A 1 201 ? -2.547 1.278 -4.662 1.00 98.50 201 ILE A N 1
ATOM 1525 C CA . ILE A 1 201 ? -1.580 1.738 -3.676 1.00 98.50 201 ILE A CA 1
ATOM 1526 C C . ILE A 1 201 ? -1.741 0.879 -2.424 1.00 98.50 201 ILE A C 1
ATOM 1528 O O . ILE A 1 201 ? -2.804 0.875 -1.804 1.00 98.50 201 ILE A O 1
ATOM 1532 N N . ASN A 1 202 ? -0.697 0.145 -2.059 1.00 97.56 202 ASN A N 1
ATOM 1533 C CA . ASN A 1 202 ? -0.647 -0.661 -0.850 1.00 97.56 202 ASN A CA 1
ATOM 1534 C C . ASN A 1 202 ? -0.083 0.183 0.296 1.00 97.56 202 ASN A C 1
ATOM 1536 O O . ASN A 1 202 ? 1.045 0.671 0.211 1.00 97.56 202 ASN A O 1
ATOM 1540 N N . PHE A 1 203 ? -0.871 0.306 1.358 1.00 96.69 203 PHE A N 1
ATOM 1541 C CA . PHE A 1 203 ? -0.509 0.960 2.610 1.00 96.69 203 PHE A CA 1
ATOM 1542 C C . PHE A 1 203 ? -0.242 -0.093 3.682 1.00 96.69 203 PHE A C 1
ATOM 1544 O O . PHE A 1 203 ? -0.940 -1.112 3.757 1.00 96.69 203 PHE A O 1
ATOM 1551 N N . ILE A 1 204 ? 0.709 0.188 4.561 1.00 94.25 204 ILE A N 1
ATOM 1552 C CA . ILE A 1 204 ? 0.831 -0.436 5.869 1.00 94.25 204 ILE A CA 1
ATOM 1553 C C . ILE A 1 204 ? 0.206 0.501 6.903 1.00 94.25 204 ILE A C 1
ATOM 1555 O O . ILE A 1 204 ? 0.563 1.673 7.018 1.00 94.25 204 ILE A O 1
ATOM 1559 N N . THR A 1 205 ? -0.750 -0.026 7.669 1.00 93.94 205 THR A N 1
ATOM 1560 C CA . THR A 1 205 ? -1.460 0.732 8.702 1.00 93.94 205 THR A CA 1
ATOM 1561 C C . THR A 1 205 ? -1.277 0.088 10.072 1.00 93.94 205 THR A C 1
ATOM 1563 O O . THR A 1 205 ? -1.615 -1.080 10.289 1.00 93.94 205 THR A O 1
ATOM 1566 N N . TYR A 1 206 ? -0.789 0.886 11.022 1.00 93.31 206 TYR A N 1
ATOM 1567 C CA . TYR A 1 206 ? -0.571 0.524 12.418 1.00 93.31 206 TYR A CA 1
ATOM 1568 C C . TYR A 1 206 ? -1.766 0.985 13.256 1.00 93.31 206 TYR A C 1
ATOM 1570 O O . TYR A 1 206 ? -1.770 2.063 13.854 1.00 93.31 206 TYR A O 1
ATOM 1578 N N . PHE A 1 207 ? -2.795 0.144 13.327 1.00 93.19 207 PHE A N 1
ATOM 1579 C CA . PHE A 1 207 ? -4.074 0.475 13.960 1.00 93.19 207 PHE A CA 1
ATOM 1580 C C . PHE A 1 207 ? -3.952 0.792 15.455 1.00 93.19 207 PHE A C 1
ATOM 1582 O O . PHE A 1 207 ? -4.636 1.683 15.948 1.00 93.19 207 PHE A O 1
ATOM 1589 N N . ALA A 1 208 ? -3.049 0.116 16.171 1.00 91.44 208 ALA A N 1
ATOM 1590 C CA . ALA A 1 208 ? -2.798 0.383 17.592 1.00 91.44 208 ALA A CA 1
ATOM 1591 C C . ALA A 1 208 ? -2.219 1.787 17.852 1.00 91.44 208 ALA A C 1
ATOM 1593 O O . ALA A 1 208 ? -2.404 2.337 18.934 1.00 91.44 208 ALA A O 1
ATOM 1594 N N . GLN A 1 209 ? -1.509 2.342 16.865 1.00 91.81 209 GLN A N 1
ATOM 1595 C CA . GLN A 1 209 ? -0.819 3.632 16.939 1.00 91.81 209 GLN A CA 1
ATOM 1596 C C . GLN A 1 209 ? -1.561 4.736 16.180 1.00 91.81 209 GLN A C 1
ATOM 1598 O O . GLN A 1 209 ? -1.167 5.893 16.263 1.00 91.81 209 GLN A O 1
ATOM 1603 N N . THR A 1 210 ? -2.629 4.403 15.447 1.00 93.50 210 THR A N 1
ATOM 1604 C CA . THR A 1 210 ? -3.414 5.333 14.613 1.00 93.50 210 THR A CA 1
ATOM 1605 C C . THR A 1 210 ? -2.603 6.033 13.517 1.00 93.50 210 THR A C 1
ATOM 1607 O O . THR A 1 210 ? -2.928 7.141 13.095 1.00 93.50 210 THR A O 1
ATOM 1610 N N . ILE A 1 211 ? -1.559 5.364 13.025 1.00 92.69 211 ILE A N 1
ATOM 1611 C CA . ILE A 1 211 ? -0.685 5.859 11.955 1.00 92.69 211 ILE A CA 1
ATOM 1612 C C . ILE A 1 211 ? -0.675 4.892 10.771 1.00 92.69 211 ILE A C 1
ATOM 1614 O O . ILE A 1 211 ? -0.945 3.698 10.912 1.00 92.69 211 ILE A O 1
ATOM 1618 N N . SER A 1 212 ? -0.365 5.414 9.594 1.00 95.69 212 SER A N 1
ATOM 1619 C CA . SER A 1 212 ? -0.243 4.673 8.342 1.00 95.69 212 SER A CA 1
ATOM 1620 C C . SER A 1 212 ? 0.804 5.352 7.474 1.00 95.69 212 SER A C 1
ATOM 1622 O O . SER A 1 212 ? 1.175 6.496 7.753 1.00 95.69 212 SER A O 1
ATOM 1624 N N . ASP A 1 213 ? 1.223 4.683 6.404 1.00 97.25 213 ASP A N 1
ATOM 1625 C CA . ASP A 1 213 ? 1.909 5.370 5.312 1.00 97.25 213 ASP A CA 1
ATOM 1626 C C . ASP A 1 213 ? 1.069 6.553 4.817 1.00 97.25 213 ASP A C 1
ATOM 1628 O O . ASP A 1 213 ? -0.170 6.504 4.834 1.00 97.25 213 ASP A O 1
ATOM 1632 N N . LEU A 1 214 ? 1.746 7.609 4.374 1.00 97.75 214 LEU A N 1
ATOM 1633 C CA . LEU A 1 214 ? 1.119 8.875 4.012 1.00 97.75 214 LEU A CA 1
ATOM 1634 C C . LEU A 1 214 ? 1.480 9.288 2.587 1.00 97.75 214 LEU A C 1
ATOM 1636 O O . LEU A 1 214 ? 2.643 9.265 2.189 1.00 97.75 214 LEU A O 1
ATOM 1640 N N . ILE A 1 215 ? 0.483 9.753 1.838 1.00 98.75 215 ILE A N 1
ATOM 1641 C CA . ILE A 1 215 ? 0.686 10.395 0.538 1.00 98.75 215 ILE A CA 1
ATOM 1642 C C . ILE A 1 215 ? 0.267 11.861 0.614 1.00 98.75 215 ILE A C 1
ATOM 1644 O O . ILE A 1 215 ? -0.873 12.170 0.958 1.00 98.75 215 ILE A O 1
ATOM 1648 N N . ASN A 1 216 ? 1.161 12.762 0.220 1.00 98.81 216 ASN A N 1
ATOM 1649 C CA . ASN A 1 216 ? 0.855 14.182 0.053 1.00 98.81 216 ASN A CA 1
ATOM 1650 C C . ASN A 1 216 ? 0.933 14.537 -1.434 1.00 98.81 216 ASN A C 1
ATOM 1652 O O . ASN A 1 216 ? 1.951 14.266 -2.066 1.00 98.81 216 ASN A O 1
ATOM 1656 N N . VAL A 1 217 ? -0.120 15.135 -1.996 1.00 98.75 217 VAL A N 1
ATOM 1657 C CA . VAL A 1 217 ? -0.193 15.480 -3.424 1.00 98.75 217 VAL A CA 1
ATOM 1658 C C . VAL A 1 217 ? -0.545 16.954 -3.627 1.00 98.75 217 VAL A C 1
ATOM 1660 O O . VAL A 1 217 ? -1.568 17.418 -3.139 1.00 98.75 217 VAL A O 1
ATOM 1663 N N . GLU A 1 218 ? 0.218 17.713 -4.405 1.00 98.62 218 GLU A N 1
ATOM 1664 C CA . GLU A 1 218 ? -0.172 19.101 -4.718 1.00 98.62 218 GLU A CA 1
ATOM 1665 C C . GLU A 1 218 ? -1.342 19.131 -5.727 1.00 98.62 218 GLU A C 1
ATOM 1667 O O . GLU A 1 218 ? -2.389 19.746 -5.492 1.00 98.62 218 GLU A O 1
ATOM 1672 N N . HIS A 1 219 ? -1.225 18.380 -6.821 1.00 98.56 219 HIS A N 1
ATOM 1673 C CA . HIS A 1 219 ? -2.223 18.296 -7.887 1.00 98.56 219 HIS A CA 1
ATOM 1674 C C . HIS A 1 219 ? -2.555 16.838 -8.224 1.00 98.56 219 HIS A C 1
ATOM 1676 O O . HIS A 1 219 ? -1.717 16.110 -8.755 1.00 98.56 219 HIS A O 1
ATOM 1682 N N . ALA A 1 220 ? -3.784 16.403 -7.937 1.00 98.62 220 ALA A N 1
ATOM 1683 C CA . ALA A 1 220 ? -4.211 15.017 -8.127 1.00 98.62 220 ALA A CA 1
ATOM 1684 C C . ALA A 1 220 ? -5.277 14.869 -9.225 1.00 98.62 220 ALA A C 1
ATOM 1686 O O . ALA A 1 220 ? -6.233 15.643 -9.304 1.00 98.62 220 ALA A O 1
ATOM 1687 N N . SER A 1 221 ? -5.141 13.840 -10.062 1.00 98.62 221 SER A N 1
ATOM 1688 C CA . SER A 1 221 ? -6.123 13.475 -11.090 1.00 98.62 221 SER A CA 1
ATOM 1689 C C . SER A 1 221 ? -6.134 11.969 -11.349 1.00 98.62 221 SER A C 1
ATOM 1691 O O . SER A 1 221 ? -5.114 11.305 -11.172 1.00 98.62 221 SER A O 1
ATOM 1693 N N . GLY A 1 222 ? -7.270 11.421 -11.784 1.00 98.25 222 GLY A N 1
ATOM 1694 C CA . GLY A 1 222 ? -7.388 10.000 -12.122 1.00 98.25 222 GLY A CA 1
ATOM 1695 C C . GLY A 1 222 ? -7.965 9.126 -11.004 1.00 98.25 222 GLY A C 1
ATOM 1696 O O . GLY A 1 222 ? -8.609 9.633 -10.093 1.00 98.25 222 GLY A O 1
ATOM 1697 N N . ALA A 1 223 ? -7.799 7.806 -11.097 1.00 98.38 223 ALA A N 1
ATOM 1698 C CA . ALA A 1 223 ? -8.519 6.837 -10.265 1.00 98.38 223 ALA A CA 1
ATOM 1699 C C . ALA A 1 223 ? -7.581 5.839 -9.576 1.00 98.38 223 ALA A C 1
ATOM 1701 O O . ALA A 1 223 ? -6.970 4.993 -10.227 1.00 98.38 223 ALA A O 1
ATOM 1702 N N . PHE A 1 224 ? -7.519 5.897 -8.249 1.00 98.62 224 PHE A N 1
ATOM 1703 C CA . PHE A 1 224 ? -6.627 5.077 -7.438 1.00 98.62 224 PHE A CA 1
ATOM 1704 C C . PHE A 1 224 ? -7.399 4.285 -6.391 1.00 98.62 224 PHE A C 1
ATOM 1706 O O . PHE A 1 224 ? -8.396 4.755 -5.839 1.00 98.62 224 PHE A O 1
ATOM 1713 N N . LYS A 1 225 ? -6.912 3.082 -6.095 1.00 98.31 225 LYS A N 1
ATOM 1714 C CA . LYS A 1 225 ? -7.445 2.252 -5.017 1.00 98.31 225 LYS A CA 1
ATOM 1715 C C . LYS A 1 225 ? -6.411 2.049 -3.922 1.00 98.31 225 LYS A C 1
ATOM 1717 O O . LYS A 1 225 ? -5.253 1.787 -4.226 1.00 98.31 225 LYS A O 1
ATOM 1722 N N . ALA A 1 226 ? -6.834 2.122 -2.669 1.00 97.88 226 ALA A N 1
ATOM 1723 C CA . ALA A 1 226 ? -6.013 1.831 -1.506 1.00 97.88 226 ALA A CA 1
ATOM 1724 C C . ALA A 1 226 ? -6.255 0.398 -1.031 1.00 97.88 226 ALA A C 1
ATOM 1726 O O . ALA A 1 226 ? -7.392 0.016 -0.745 1.00 97.88 226 ALA A O 1
ATOM 1727 N N . LYS A 1 227 ? -5.184 -0.372 -0.892 1.00 96.62 227 LYS A N 1
ATOM 1728 C CA . LYS A 1 227 ? -5.189 -1.680 -0.243 1.00 96.62 227 LYS A CA 1
ATOM 1729 C C . LYS A 1 227 ? -4.477 -1.568 1.096 1.00 96.62 227 LYS A C 1
ATOM 1731 O O . LYS A 1 227 ? -3.376 -1.025 1.155 1.00 96.62 227 LYS A O 1
ATOM 1736 N N . ILE A 1 228 ? -5.100 -2.053 2.167 1.00 95.12 228 ILE A N 1
ATOM 1737 C CA . ILE A 1 228 ? -4.653 -1.772 3.537 1.00 95.12 228 ILE A CA 1
ATOM 1738 C C . ILE A 1 228 ? -4.117 -3.040 4.203 1.00 95.12 228 ILE A C 1
ATOM 1740 O O . ILE A 1 228 ? -4.863 -3.979 4.481 1.00 95.12 228 ILE A O 1
ATOM 1744 N N . SER A 1 229 ? -2.825 -3.045 4.525 1.00 91.88 229 SER A N 1
ATOM 1745 C CA . SER A 1 229 ? -2.192 -4.087 5.337 1.00 91.88 229 SER A CA 1
ATOM 1746 C C . SER A 1 229 ? -2.365 -3.767 6.823 1.00 91.88 229 SER A C 1
ATOM 1748 O O . SER A 1 229 ? -2.036 -2.673 7.278 1.00 91.88 229 SER A O 1
ATOM 1750 N N . GLN A 1 230 ? -2.905 -4.719 7.587 1.00 87.44 230 GLN A N 1
ATOM 1751 C CA . GLN A 1 230 ? -3.421 -4.476 8.938 1.00 87.44 230 GLN A CA 1
ATOM 1752 C C . GLN A 1 230 ? -2.442 -4.931 10.028 1.00 87.44 230 GLN A C 1
ATOM 1754 O O . GLN A 1 230 ? -2.325 -6.131 10.290 1.00 87.44 230 GLN A O 1
ATOM 1759 N N . ILE A 1 231 ? -1.794 -3.981 10.713 1.00 84.81 231 ILE A N 1
ATOM 1760 C CA . ILE A 1 231 ? -0.882 -4.256 11.832 1.00 84.81 231 ILE A CA 1
ATOM 1761 C C . ILE A 1 231 ? -1.479 -3.767 13.156 1.00 84.81 231 ILE A C 1
ATOM 1763 O O . ILE A 1 231 ? -1.887 -2.614 13.302 1.00 84.81 231 ILE A O 1
ATOM 1767 N N . GLY A 1 232 ? -1.474 -4.652 14.155 1.00 86.12 232 GLY A N 1
ATOM 1768 C CA . GLY A 1 232 ? -1.982 -4.371 15.496 1.00 86.12 232 GLY A CA 1
ATOM 1769 C C . GLY A 1 232 ? -3.510 -4.307 15.585 1.00 86.12 232 GLY A C 1
ATOM 1770 O O . GLY A 1 232 ? -4.231 -4.426 14.593 1.00 86.12 232 GLY A O 1
ATOM 1771 N N . THR A 1 233 ? -3.995 -4.132 16.812 1.00 89.00 233 THR A N 1
ATOM 1772 C CA . THR A 1 233 ? -5.420 -3.965 17.126 1.00 89.00 233 THR A CA 1
ATOM 1773 C C . THR A 1 233 ? -5.645 -2.531 17.597 1.00 89.00 233 THR A C 1
ATOM 1775 O O . THR A 1 233 ? -4.879 -2.065 18.444 1.00 89.00 233 THR A O 1
ATOM 1778 N N . PRO A 1 234 ? -6.651 -1.816 17.074 1.00 91.06 234 PRO A N 1
ATOM 1779 C CA . PRO A 1 234 ? -6.938 -0.453 17.508 1.00 91.06 234 PRO A CA 1
ATOM 1780 C C . PRO A 1 234 ? -7.353 -0.395 18.980 1.00 91.06 234 PRO A C 1
ATOM 1782 O O . PRO A 1 234 ? -8.049 -1.278 19.480 1.00 91.06 234 PRO A O 1
ATOM 1785 N N . THR A 1 235 ? -6.924 0.664 19.665 1.00 86.56 235 THR A N 1
ATOM 1786 C CA . THR A 1 235 ? -7.217 0.926 21.087 1.00 86.56 235 THR A CA 1
ATOM 1787 C C . THR A 1 235 ? -8.136 2.131 21.290 1.00 86.56 235 THR A C 1
ATOM 1789 O O . THR A 1 235 ? -8.605 2.367 22.400 1.00 86.56 235 THR A O 1
ATOM 1792 N N . ASN A 1 236 ? -8.397 2.892 20.226 1.00 87.75 236 ASN A N 1
ATOM 1793 C CA . ASN A 1 236 ? -9.226 4.088 20.223 1.00 87.75 236 ASN A CA 1
ATOM 1794 C C . ASN A 1 236 ? -9.986 4.213 18.887 1.00 87.75 236 ASN A C 1
ATOM 1796 O O . ASN A 1 236 ? -9.792 3.414 17.970 1.00 87.75 236 ASN A O 1
ATOM 1800 N N . ASP A 1 237 ? -10.851 5.219 18.791 1.00 90.81 237 ASP A N 1
ATOM 1801 C CA . ASP A 1 237 ? -11.700 5.527 17.639 1.00 90.81 237 ASP A CA 1
ATOM 1802 C C . ASP A 1 237 ? -11.165 6.696 16.785 1.00 90.81 237 ASP A C 1
ATOM 1804 O O . ASP A 1 237 ? -11.925 7.386 16.098 1.00 90.81 237 ASP A O 1
ATOM 1808 N N . GLN A 1 238 ? -9.849 6.929 16.785 1.00 94.19 238 GLN A N 1
ATOM 1809 C CA . GLN A 1 238 ? -9.252 7.982 15.969 1.00 94.19 238 GLN A CA 1
ATOM 1810 C C . GLN A 1 238 ? -9.173 7.584 14.491 1.00 94.19 238 GLN A C 1
ATOM 1812 O O . GLN A 1 238 ? -8.912 6.438 14.117 1.00 94.19 238 GLN A O 1
ATOM 1817 N N . LYS A 1 239 ? -9.388 8.582 13.631 1.00 95.50 239 LYS A N 1
ATOM 1818 C CA . LYS A 1 239 ? -9.253 8.451 12.179 1.00 95.50 239 LYS A CA 1
ATOM 1819 C C . LYS A 1 239 ? -7.776 8.377 11.799 1.00 95.50 239 LYS A C 1
ATOM 1821 O O . LYS A 1 239 ? -6.963 9.108 12.356 1.00 95.50 239 LYS A O 1
ATOM 1826 N N . ILE A 1 240 ? -7.452 7.566 10.798 1.00 96.75 240 ILE A N 1
ATOM 1827 C CA . ILE A 1 240 ? -6.081 7.383 10.306 1.00 96.75 240 ILE A CA 1
ATOM 1828 C C . ILE A 1 240 ? -5.966 8.034 8.932 1.00 96.75 240 ILE A C 1
ATOM 1830 O O . ILE A 1 240 ? -6.690 7.666 8.010 1.00 96.75 240 ILE A O 1
ATOM 1834 N N . LYS A 1 241 ? -5.085 9.024 8.791 1.00 97.94 241 LYS A N 1
ATOM 1835 C CA . LYS A 1 241 ? -4.880 9.747 7.529 1.00 97.94 241 LYS A CA 1
ATOM 1836 C C . LYS A 1 241 ? -4.080 8.885 6.550 1.00 97.94 241 LYS A C 1
ATOM 1838 O O . LYS A 1 241 ? -3.053 8.345 6.941 1.00 97.94 241 LYS A O 1
ATOM 1843 N N . LEU A 1 242 ? -4.539 8.787 5.302 1.00 98.12 242 LEU A N 1
ATOM 1844 C CA . LEU A 1 242 ? -3.838 8.066 4.228 1.00 98.12 242 LEU A CA 1
ATOM 1845 C C . LEU A 1 242 ? -3.292 9.007 3.156 1.00 98.12 242 LEU A C 1
ATOM 1847 O O . LEU A 1 242 ? -2.190 8.818 2.650 1.00 98.12 242 LEU A O 1
ATOM 1851 N N . LEU A 1 243 ? -4.088 10.009 2.777 1.00 98.56 243 LEU A N 1
ATOM 1852 C CA . LEU A 1 243 ? -3.780 10.865 1.639 1.00 98.56 243 LEU A CA 1
ATOM 1853 C C . LEU A 1 243 ? -4.283 12.287 1.879 1.00 98.56 243 LEU A C 1
ATOM 1855 O O . LEU A 1 243 ? -5.386 12.477 2.385 1.00 98.56 243 LEU A O 1
ATOM 1859 N N . GLU A 1 244 ? -3.495 13.286 1.504 1.00 98.38 244 GLU A N 1
ATOM 1860 C CA . GLU A 1 244 ? -3.914 14.687 1.436 1.00 98.38 244 GLU A CA 1
ATOM 1861 C C . GLU A 1 244 ? -3.537 15.292 0.094 1.00 98.38 244 GLU A C 1
ATOM 1863 O O . GLU A 1 244 ? -2.433 15.076 -0.402 1.00 98.38 244 GLU A O 1
ATOM 1868 N N . THR A 1 245 ? -4.456 16.068 -0.476 1.00 98.50 245 THR A N 1
ATOM 1869 C CA . THR A 1 245 ? -4.241 16.822 -1.706 1.00 98.50 245 THR A CA 1
ATOM 1870 C C . THR A 1 245 ? -4.291 18.335 -1.457 1.00 98.50 245 THR A C 1
ATOM 1872 O O . THR A 1 245 ? -4.884 18.794 -0.477 1.00 98.50 245 THR A O 1
ATOM 1875 N N . LYS A 1 246 ? -3.686 19.149 -2.334 1.00 98.44 246 LYS A N 1
ATOM 1876 C CA . LYS A 1 246 ? -3.943 20.608 -2.389 1.00 98.44 246 LYS A CA 1
ATOM 1877 C C . LYS A 1 246 ? -4.961 20.988 -3.454 1.00 98.44 246 LYS A C 1
ATOM 1879 O O . LYS A 1 246 ? -5.647 21.999 -3.319 1.00 98.44 246 LYS A O 1
ATOM 1884 N N . SER A 1 247 ? -5.085 20.178 -4.498 1.00 98.19 247 SER A N 1
ATOM 1885 C CA . SER A 1 247 ? -6.086 20.342 -5.545 1.00 98.19 247 SER A CA 1
ATOM 1886 C C . SER A 1 247 ? -6.376 19.021 -6.246 1.00 98.19 247 SER A C 1
ATOM 1888 O O . SER A 1 247 ? -5.522 18.137 -6.339 1.00 98.19 247 SER A O 1
ATOM 1890 N N . GLU A 1 248 ? -7.593 18.902 -6.766 1.00 98.06 248 GLU A N 1
ATOM 1891 C CA . GLU A 1 248 ? -8.082 17.691 -7.410 1.00 98.06 248 GLU A CA 1
ATOM 1892 C C . GLU A 1 248 ? -8.829 18.031 -8.695 1.00 98.06 248 GLU A C 1
ATOM 1894 O O . GLU A 1 248 ? -9.655 18.944 -8.726 1.00 98.06 248 GLU A O 1
ATOM 1899 N N . ASN A 1 249 ? -8.574 17.259 -9.747 1.00 97.25 249 ASN A N 1
ATOM 1900 C CA . ASN A 1 249 ? -9.301 17.336 -11.005 1.00 97.25 249 ASN A CA 1
ATOM 1901 C C . ASN A 1 249 ? -9.682 15.927 -11.462 1.00 97.25 249 ASN A C 1
ATOM 1903 O O . ASN A 1 249 ? -8.812 15.148 -11.852 1.00 97.25 249 ASN A O 1
ATOM 1907 N N . ASN A 1 250 ? -10.977 15.595 -11.408 1.00 96.06 250 ASN A N 1
ATOM 1908 C CA . ASN A 1 250 ? -11.484 14.244 -11.683 1.00 96.06 250 ASN A CA 1
ATOM 1909 C C . ASN A 1 250 ? -10.687 13.160 -10.934 1.00 96.06 250 ASN A C 1
ATOM 1911 O O . ASN A 1 250 ? -10.315 12.136 -11.508 1.00 96.06 250 ASN A O 1
ATOM 1915 N N . PHE A 1 251 ? -10.372 13.426 -9.664 1.00 98.44 251 PHE A N 1
ATOM 1916 C CA . PHE A 1 251 ? -9.650 12.502 -8.803 1.00 98.44 251 PHE A CA 1
ATOM 1917 C C . PHE A 1 251 ? -10.629 11.616 -8.034 1.00 98.44 251 PHE A C 1
ATOM 1919 O O . PHE A 1 251 ? -11.585 12.107 -7.432 1.00 98.44 251 PHE A O 1
ATOM 1926 N N . ASN A 1 252 ? -10.380 10.312 -8.049 1.00 97.75 252 ASN A N 1
ATOM 1927 C CA . ASN A 1 252 ? -11.130 9.317 -7.306 1.00 97.75 252 ASN A CA 1
ATOM 1928 C C . ASN A 1 252 ? -10.163 8.433 -6.516 1.00 97.75 252 ASN A C 1
ATOM 1930 O O . ASN A 1 252 ? -9.228 7.868 -7.085 1.00 97.75 252 ASN A O 1
ATOM 1934 N N . PHE A 1 253 ? -10.421 8.290 -5.220 1.00 98.19 253 PHE A N 1
ATOM 1935 C CA . PHE A 1 253 ? -9.654 7.441 -4.320 1.00 98.19 253 PHE A CA 1
ATOM 1936 C C . PHE A 1 253 ? -10.618 6.573 -3.517 1.00 98.19 253 PHE A C 1
ATOM 1938 O O . PHE A 1 253 ? -11.452 7.092 -2.773 1.00 98.19 253 PHE A O 1
ATOM 1945 N N . THR A 1 254 ? -10.535 5.256 -3.696 1.00 97.44 254 THR A N 1
ATOM 1946 C CA . THR A 1 254 ? -11.421 4.280 -3.041 1.00 97.44 254 THR A CA 1
ATOM 1947 C C . THR A 1 254 ? -10.612 3.219 -2.310 1.00 97.44 254 THR A C 1
ATOM 1949 O O . THR A 1 254 ? -9.419 3.076 -2.549 1.00 97.44 254 THR A O 1
ATOM 1952 N N . LEU A 1 255 ? -11.245 2.431 -1.445 1.00 96.50 255 LEU A N 1
ATOM 1953 C CA . LEU A 1 255 ? -10.629 1.193 -0.958 1.00 96.50 255 LEU A CA 1
ATOM 1954 C C . LEU A 1 255 ? -10.742 0.107 -2.032 1.00 96.50 255 LEU A C 1
ATOM 1956 O O . LEU A 1 255 ? -11.717 0.083 -2.786 1.00 96.50 255 LEU A O 1
ATOM 1960 N N . ASP A 1 256 ? -9.737 -0.760 -2.117 1.00 92.50 256 ASP A N 1
ATOM 1961 C CA . ASP A 1 256 ? -9.813 -1.995 -2.904 1.00 92.50 256 ASP A CA 1
ATOM 1962 C C . ASP A 1 256 ? -10.550 -3.093 -2.123 1.00 92.50 256 ASP A C 1
ATOM 1964 O O . ASP A 1 256 ? -11.361 -3.824 -2.688 1.00 92.50 256 ASP A O 1
ATOM 1968 N N . ASP A 1 257 ? -10.338 -3.142 -0.804 1.00 83.25 257 ASP A N 1
ATOM 1969 C CA . ASP A 1 257 ? -11.034 -4.053 0.101 1.00 83.25 257 ASP A CA 1
ATOM 1970 C C . ASP A 1 257 ? -12.373 -3.457 0.554 1.00 83.25 257 ASP A C 1
ATOM 1972 O O . ASP A 1 257 ? -12.444 -2.329 1.048 1.00 83.25 257 ASP A O 1
ATOM 1976 N N . SER A 1 258 ? -13.449 -4.234 0.423 1.00 71.94 258 SER A N 1
ATOM 1977 C CA . SER A 1 258 ? -14.797 -3.800 0.807 1.00 71.94 258 SER A CA 1
ATOM 1978 C C . SER A 1 258 ? -15.031 -3.784 2.319 1.00 71.94 258 SER A C 1
ATOM 1980 O O . SER A 1 258 ? -16.006 -3.184 2.766 1.00 71.94 258 SER A O 1
ATOM 1982 N N . ASP A 1 259 ? -14.185 -4.464 3.103 1.00 81.12 259 ASP A N 1
ATOM 1983 C CA . ASP A 1 259 ? -14.376 -4.572 4.546 1.00 81.12 259 ASP A CA 1
ATOM 1984 C C . ASP A 1 259 ? -13.063 -4.672 5.337 1.00 81.12 259 ASP A C 1
ATOM 1986 O O . ASP A 1 259 ? -12.345 -5.670 5.270 1.00 81.12 259 ASP A O 1
ATOM 1990 N N . ILE A 1 260 ? -12.757 -3.635 6.119 1.00 91.06 260 ILE A N 1
ATOM 1991 C CA . ILE A 1 260 ? -11.576 -3.568 6.985 1.00 91.06 260 ILE A CA 1
ATOM 1992 C C . ILE A 1 260 ? -12.056 -3.621 8.437 1.00 91.06 260 ILE A C 1
ATOM 1994 O O . ILE A 1 260 ? -12.331 -2.590 9.046 1.00 91.06 260 ILE A O 1
ATOM 1998 N N . VAL A 1 261 ? -12.171 -4.822 9.005 1.00 91.56 261 VAL A N 1
ATOM 1999 C CA . VAL A 1 261 ? -12.563 -5.013 10.412 1.00 91.56 261 VAL A CA 1
ATOM 2000 C C . VAL A 1 261 ? -11.340 -5.321 11.265 1.00 91.56 261 VAL A C 1
ATOM 2002 O O . VAL A 1 261 ? -10.600 -6.271 10.989 1.00 91.56 261 VAL A O 1
ATOM 2005 N N . ARG A 1 262 ? -11.138 -4.542 12.334 1.00 90.56 262 ARG A N 1
ATOM 2006 C CA . ARG A 1 262 ? -10.087 -4.792 13.319 1.00 90.56 262 ARG A CA 1
ATOM 2007 C C . ARG A 1 262 ? -10.511 -4.444 14.738 1.00 90.56 262 ARG A C 1
ATOM 2009 O O . ARG A 1 262 ? -10.886 -3.313 15.030 1.00 90.56 262 ARG A O 1
ATOM 2016 N N . GLY A 1 263 ? -10.412 -5.434 15.628 1.00 89.62 263 GLY A N 1
ATOM 2017 C CA . GLY A 1 263 ? -10.941 -5.329 16.987 1.00 89.62 263 GLY A CA 1
ATOM 2018 C C . GLY A 1 263 ? -12.442 -5.047 16.962 1.00 89.62 263 GLY A C 1
ATOM 2019 O O . GLY A 1 263 ? -13.191 -5.714 16.253 1.00 89.62 263 GLY A O 1
ATOM 2020 N N . ASP A 1 264 ? -12.846 -4.014 17.691 1.00 92.56 264 ASP A N 1
ATOM 2021 C CA . ASP A 1 264 ? -14.236 -3.566 17.803 1.00 92.56 264 ASP A CA 1
ATOM 2022 C C . ASP A 1 264 ? -14.663 -2.603 16.682 1.00 92.56 264 ASP A C 1
ATOM 2024 O O . ASP A 1 264 ? -15.780 -2.083 16.703 1.00 92.56 264 ASP A O 1
ATOM 2028 N N . PHE A 1 265 ? -13.791 -2.345 15.702 1.00 94.25 265 PHE A N 1
ATOM 2029 C CA . PHE A 1 265 ? -13.996 -1.311 14.696 1.00 94.25 265 PHE A CA 1
ATOM 2030 C C . PHE A 1 265 ? -14.007 -1.861 13.273 1.00 94.25 265 PHE A C 1
ATOM 2032 O O . PHE A 1 265 ? -13.223 -2.731 12.895 1.00 94.25 265 PHE A O 1
ATOM 2039 N N . ARG A 1 266 ? -14.883 -1.281 12.460 1.00 93.56 266 ARG A N 1
ATOM 2040 C CA . ARG A 1 266 ? -14.912 -1.375 11.005 1.00 93.56 266 ARG A CA 1
ATOM 2041 C C . ARG A 1 266 ? -14.423 -0.054 10.432 1.00 93.56 266 ARG A C 1
ATOM 2043 O O . ARG A 1 266 ? -14.927 0.998 10.808 1.00 93.56 266 ARG A O 1
ATOM 2050 N N . TYR A 1 267 ? -13.465 -0.099 9.521 1.00 94.81 267 TYR A N 1
ATOM 2051 C CA . TYR A 1 267 ? -12.897 1.087 8.899 1.00 94.81 267 TYR A CA 1
ATOM 2052 C C . TYR A 1 267 ? -13.473 1.297 7.509 1.00 94.81 267 TYR A C 1
ATOM 2054 O O . TYR A 1 267 ? -13.536 0.381 6.691 1.00 94.81 267 TYR A O 1
ATOM 2062 N N . THR A 1 268 ? -13.868 2.536 7.243 1.00 94.94 268 THR A N 1
ATOM 2063 C CA . THR A 1 268 ? -14.328 2.991 5.930 1.00 94.94 268 THR A CA 1
ATOM 2064 C C . THR A 1 268 ? -13.519 4.203 5.501 1.00 94.94 268 THR A C 1
ATOM 2066 O O . THR A 1 268 ? -13.058 4.981 6.337 1.00 94.94 268 THR A O 1
ATOM 2069 N N . LEU A 1 269 ? -13.330 4.377 4.195 1.00 96.31 269 LEU A N 1
ATOM 2070 C CA . LEU A 1 269 ? -12.656 5.558 3.674 1.00 96.31 269 LEU A CA 1
ATOM 2071 C C . LEU A 1 269 ? -13.626 6.739 3.667 1.00 96.31 269 LEU A C 1
ATOM 2073 O O . LEU A 1 269 ? -14.675 6.687 3.023 1.00 96.31 269 LEU A O 1
ATOM 2077 N N . LYS A 1 270 ? -13.265 7.808 4.372 1.00 95.94 270 LYS A N 1
ATOM 2078 C CA . LYS A 1 270 ? -14.001 9.073 4.380 1.00 95.94 270 LYS A CA 1
ATOM 2079 C C . LYS A 1 270 ? -13.100 10.204 3.925 1.00 95.94 270 LYS A C 1
ATOM 2081 O O . LYS A 1 270 ? -11.923 10.260 4.275 1.00 95.94 270 LYS A O 1
ATOM 2086 N N . LYS A 1 271 ? -13.682 11.113 3.151 1.00 96.81 271 LYS A N 1
ATOM 2087 C CA . LYS A 1 271 ? -13.030 12.336 2.698 1.00 96.81 271 LYS A CA 1
ATOM 2088 C C . LYS A 1 271 ? -13.496 13.513 3.547 1.00 96.81 271 LYS A C 1
ATOM 2090 O O . LYS A 1 271 ? -14.697 13.735 3.687 1.00 96.81 271 LYS A O 1
ATOM 2095 N N . GLU A 1 272 ? -12.545 14.275 4.067 1.00 97.25 272 GLU A N 1
ATOM 2096 C CA . GLU A 1 272 ? -12.761 15.493 4.847 1.00 97.25 272 GLU A CA 1
ATOM 2097 C C . GLU A 1 272 ? -11.938 16.623 4.224 1.00 97.25 272 GLU A C 1
ATOM 2099 O O . GLU A 1 272 ? -10.710 16.636 4.293 1.00 97.25 272 GLU A O 1
ATOM 2104 N N . GLY A 1 273 ? -12.615 17.555 3.547 1.00 96.31 273 GLY A N 1
ATOM 2105 C CA . GLY A 1 273 ? -11.945 18.562 2.724 1.00 96.31 273 GLY A CA 1
ATOM 2106 C C . GLY A 1 273 ? -11.182 17.911 1.566 1.00 96.31 273 GLY A C 1
ATOM 2107 O O . GLY A 1 273 ? -11.792 17.289 0.698 1.00 96.31 273 GLY A O 1
ATOM 2108 N N . LEU A 1 274 ? -9.856 18.054 1.571 1.00 97.19 274 LEU A N 1
ATOM 2109 C CA . LEU A 1 274 ? -8.931 17.464 0.595 1.00 97.19 274 LEU A CA 1
ATOM 2110 C C . LEU A 1 274 ? -8.075 16.334 1.195 1.00 97.19 274 LEU A C 1
ATOM 2112 O O . LEU A 1 274 ? -7.064 15.939 0.623 1.00 97.19 274 LEU A O 1
ATOM 2116 N N . ALA A 1 275 ? -8.470 15.803 2.353 1.00 98.31 275 ALA A N 1
ATOM 2117 C CA . ALA A 1 275 ? -7.792 14.689 3.000 1.00 98.31 275 ALA A CA 1
ATOM 2118 C C . ALA A 1 275 ? -8.699 13.454 3.103 1.00 98.31 275 ALA A C 1
ATOM 2120 O O . ALA A 1 275 ? -9.914 13.556 3.287 1.00 98.31 275 ALA A O 1
ATOM 2121 N N . TYR A 1 276 ? -8.092 12.277 2.978 1.00 98.38 276 TYR A N 1
ATOM 2122 C CA . TYR A 1 276 ? -8.738 10.971 2.999 1.00 98.38 276 TYR A CA 1
ATOM 2123 C C . TYR A 1 276 ? -8.261 10.189 4.216 1.00 98.38 276 TYR A C 1
ATOM 2125 O O . TYR A 1 276 ? -7.058 10.043 4.458 1.00 98.38 276 TYR A O 1
ATOM 2133 N N . TYR A 1 277 ? -9.226 9.667 4.963 1.00 97.88 277 TYR A N 1
ATOM 2134 C CA . TYR A 1 277 ? -9.003 9.001 6.234 1.00 97.88 277 TYR A CA 1
ATOM 2135 C C . TYR A 1 277 ? -9.681 7.637 6.264 1.00 97.88 277 TYR A C 1
ATOM 2137 O O . TYR A 1 277 ? -10.831 7.499 5.844 1.00 97.88 277 TYR A O 1
ATOM 2145 N N . LEU A 1 278 ? -9.019 6.651 6.866 1.00 96.62 278 LEU A N 1
ATOM 2146 C CA . LEU A 1 278 ? -9.699 5.487 7.417 1.00 96.62 278 LEU A CA 1
ATOM 2147 C C . LEU A 1 278 ? -10.418 5.922 8.691 1.00 96.62 278 LEU A C 1
ATOM 2149 O O . LEU A 1 278 ? -9.791 6.268 9.692 1.00 96.62 278 LEU A O 1
ATOM 2153 N N . SER A 1 279 ? -11.743 5.928 8.641 1.00 95.44 279 SER A N 1
ATOM 2154 C CA . SER A 1 279 ? -12.595 6.292 9.766 1.00 95.44 279 SER A CA 1
ATOM 2155 C C . SER A 1 279 ? -13.136 5.038 10.446 1.00 95.44 279 SER A C 1
ATOM 2157 O O . SER A 1 279 ? -13.815 4.257 9.770 1.00 95.44 279 SER A O 1
ATOM 2159 N N . PRO A 1 280 ? -12.872 4.843 11.749 1.00 95.44 280 PRO A N 1
ATOM 2160 C CA . PRO A 1 280 ? -13.439 3.736 12.500 1.00 95.44 280 PRO A CA 1
ATOM 2161 C C . PRO A 1 280 ? -14.928 3.956 12.774 1.00 95.44 280 PRO A C 1
ATOM 2163 O O . PRO A 1 280 ? -15.377 5.055 13.098 1.00 95.44 280 PRO A O 1
ATOM 2166 N N . GLU A 1 281 ? -15.686 2.875 12.701 1.00 92.88 281 GLU A N 1
ATOM 2167 C CA . GLU A 1 281 ? -17.053 2.765 13.181 1.00 92.88 281 GLU A CA 1
ATOM 2168 C C . GLU A 1 281 ? -17.148 1.522 14.062 1.00 92.88 281 GLU A C 1
ATOM 2170 O O . GLU A 1 281 ? -16.721 0.439 13.658 1.00 92.88 281 GLU A O 1
ATOM 2175 N N . LYS A 1 282 ? -17.684 1.664 15.281 1.00 91.44 282 LYS A N 1
ATOM 2176 C CA . LYS A 1 282 ? -17.882 0.508 16.163 1.00 91.44 282 LYS A CA 1
ATOM 2177 C C . LYS A 1 282 ? -18.770 -0.526 15.473 1.00 91.44 282 LYS A C 1
ATOM 2179 O O . LYS A 1 282 ? -19.820 -0.179 14.931 1.00 91.44 282 LYS A O 1
ATOM 2184 N N . THR A 1 283 ? -18.369 -1.789 15.531 1.00 92.94 283 THR A N 1
ATOM 2185 C CA . THR A 1 283 ? -19.179 -2.896 15.022 1.00 92.94 283 THR A CA 1
ATOM 2186 C C . THR A 1 283 ? -20.439 -3.070 15.869 1.00 92.94 283 THR A C 1
ATOM 2188 O O . THR A 1 283 ? -20.471 -2.722 17.051 1.00 92.94 283 THR A O 1
ATOM 2191 N N . GLU A 1 284 ? -21.489 -3.639 15.278 1.00 91.12 284 GLU A N 1
ATOM 2192 C CA . GLU A 1 284 ? -22.728 -3.938 16.009 1.00 91.12 284 GLU A CA 1
ATOM 2193 C C . GLU A 1 284 ? -22.483 -4.899 17.181 1.00 91.12 284 GLU A C 1
ATOM 2195 O O . GLU A 1 284 ? -23.063 -4.736 18.251 1.00 91.12 284 GLU A O 1
ATOM 2200 N N . GLU A 1 285 ? -21.548 -5.840 17.028 1.00 89.19 285 GLU A N 1
ATOM 2201 C CA . GLU A 1 285 ? -21.132 -6.743 18.105 1.00 89.19 285 GLU A CA 1
ATOM 2202 C C . GLU A 1 285 ? -20.467 -5.998 19.270 1.00 89.19 285 GLU A C 1
ATOM 2204 O O . GLU A 1 285 ? -20.750 -6.293 20.434 1.00 89.19 285 GLU A O 1
ATOM 2209 N N . ALA A 1 286 ? -19.612 -5.013 18.981 1.00 90.88 286 ALA A N 1
ATOM 2210 C CA . ALA A 1 286 ? -18.975 -4.190 20.004 1.00 90.88 286 ALA A CA 1
ATOM 2211 C C . ALA A 1 286 ? -19.993 -3.296 20.724 1.00 90.88 286 ALA A C 1
ATOM 2213 O O . ALA A 1 286 ? -20.000 -3.239 21.956 1.00 90.88 286 ALA A O 1
ATOM 2214 N N . LYS A 1 287 ? -20.904 -2.659 19.973 1.00 91.94 287 LYS A N 1
ATOM 2215 C CA . LYS A 1 287 ? -22.008 -1.864 20.538 1.00 91.94 287 LYS A CA 1
ATOM 2216 C C . LYS A 1 287 ? -22.886 -2.719 21.459 1.00 91.94 287 LYS A C 1
ATOM 2218 O O . LYS A 1 287 ? -23.169 -2.312 22.584 1.00 91.94 287 LYS A O 1
ATOM 2223 N N . ALA A 1 288 ? -23.257 -3.926 21.025 1.00 92.81 288 ALA A N 1
ATOM 2224 C CA . ALA A 1 288 ? -24.057 -4.853 21.823 1.00 92.81 288 ALA A CA 1
ATOM 2225 C C . ALA A 1 288 ? -23.328 -5.305 23.099 1.00 92.81 288 ALA A C 1
ATOM 2227 O O . ALA A 1 288 ? -23.938 -5.386 24.167 1.00 92.81 288 ALA A O 1
ATOM 2228 N N . ARG A 1 289 ? -22.016 -5.562 23.015 1.00 92.75 289 ARG A N 1
ATOM 2229 C CA . ARG A 1 289 ? -21.190 -5.939 24.172 1.00 92.75 289 ARG A CA 1
ATOM 2230 C C . ARG A 1 289 ? -21.097 -4.816 25.202 1.00 92.75 289 ARG A C 1
ATOM 2232 O O . ARG A 1 289 ? -21.230 -5.080 26.394 1.00 92.75 289 ARG A O 1
ATOM 2239 N N . GLU A 1 290 ? -20.897 -3.580 24.757 1.00 90.50 290 GLU A N 1
ATOM 2240 C CA . GLU A 1 290 ? -20.863 -2.400 25.626 1.00 90.50 290 GLU A CA 1
ATOM 2241 C C . GLU A 1 290 ? -22.223 -2.155 26.293 1.00 90.50 290 GLU A C 1
ATOM 2243 O O . GLU A 1 290 ? -22.294 -1.905 27.498 1.00 90.50 290 GLU A O 1
ATOM 2248 N N . GLU A 1 291 ? -23.320 -2.307 25.548 1.00 92.38 291 GLU A N 1
ATOM 2249 C CA . GLU A 1 291 ? -24.666 -2.187 26.105 1.00 92.38 291 GLU A CA 1
ATOM 2250 C C . GLU A 1 291 ? -24.960 -3.282 27.142 1.00 92.38 291 GLU A C 1
ATOM 2252 O O . GLU A 1 291 ? -25.514 -2.989 28.206 1.00 92.38 291 GLU A O 1
ATOM 2257 N N . ALA A 1 292 ? -24.566 -4.529 26.865 1.00 92.62 292 ALA A N 1
ATOM 2258 C CA . ALA A 1 292 ? -24.704 -5.643 27.798 1.00 92.62 292 ALA A CA 1
ATOM 2259 C C . ALA A 1 292 ? -23.872 -5.422 29.070 1.00 92.62 292 ALA A C 1
ATOM 2261 O O . ALA A 1 292 ? -24.377 -5.625 30.173 1.00 92.62 292 ALA A O 1
ATOM 2262 N N . ALA A 1 293 ? -22.633 -4.941 28.934 1.00 92.69 293 ALA A N 1
ATOM 2263 C CA . ALA A 1 293 ? -21.780 -4.602 30.070 1.00 92.69 293 ALA A CA 1
ATOM 2264 C C . ALA A 1 293 ? -22.381 -3.469 30.917 1.00 92.69 293 ALA A C 1
ATOM 2266 O O . ALA A 1 293 ? -22.395 -3.562 32.144 1.00 92.69 293 ALA A O 1
ATOM 2267 N N . ARG A 1 294 ? -22.945 -2.433 30.281 1.00 94.81 294 ARG A N 1
ATOM 2268 C CA . ARG A 1 294 ? -23.644 -1.344 30.978 1.00 94.81 294 ARG A CA 1
ATOM 2269 C C . ARG A 1 294 ? -24.863 -1.853 31.751 1.00 94.81 294 ARG A C 1
ATOM 2271 O O . ARG A 1 294 ? -25.030 -1.492 32.911 1.00 94.81 294 ARG A O 1
ATOM 2278 N N . LYS A 1 295 ? -25.689 -2.705 31.134 1.00 94.38 295 LYS A N 1
ATOM 2279 C CA . LYS A 1 295 ? -26.856 -3.323 31.789 1.00 94.38 295 LYS A CA 1
ATOM 2280 C C . LYS A 1 295 ? -26.439 -4.188 32.981 1.00 94.38 295 LYS A C 1
ATOM 2282 O O . LYS A 1 295 ? -27.001 -4.039 34.060 1.00 94.38 295 LYS A O 1
ATOM 2287 N N . ALA A 1 296 ? -25.406 -5.013 32.818 1.00 93.38 296 ALA A N 1
ATOM 2288 C CA . ALA A 1 296 ? -24.868 -5.835 33.900 1.00 93.38 296 ALA A CA 1
ATOM 2289 C C . ALA A 1 296 ? -24.306 -4.989 35.057 1.00 93.38 296 ALA A C 1
ATOM 2291 O O . ALA A 1 296 ? -24.501 -5.334 36.220 1.00 93.38 296 ALA A O 1
ATOM 2292 N N . ALA A 1 297 ? -23.644 -3.865 34.761 1.00 93.56 297 ALA A N 1
ATOM 2293 C CA . ALA A 1 297 ? -23.153 -2.941 35.782 1.00 93.56 297 ALA A CA 1
ATOM 2294 C C . ALA A 1 297 ? -24.302 -2.268 36.555 1.00 93.56 297 ALA A C 1
ATOM 2296 O O . ALA A 1 297 ? -24.246 -2.184 37.781 1.00 93.56 297 ALA A O 1
ATOM 2297 N N . GLU A 1 298 ? -25.365 -1.849 35.863 1.00 94.19 298 GLU A N 1
ATOM 2298 C CA . GLU A 1 298 ? -26.557 -1.273 36.496 1.00 94.19 298 GLU A CA 1
ATOM 2299 C C . GLU A 1 298 ? -27.285 -2.298 37.385 1.00 94.19 298 GLU A C 1
ATOM 2301 O O . GLU A 1 298 ? -27.696 -1.984 38.504 1.00 94.19 298 GLU A O 1
ATOM 2306 N N . GLU A 1 299 ? -27.416 -3.544 36.924 1.00 93.25 299 GLU A N 1
ATOM 2307 C CA . GLU A 1 299 ? -27.983 -4.641 37.717 1.00 93.25 299 GLU A CA 1
ATOM 2308 C C . GLU A 1 299 ? -27.119 -4.972 38.940 1.00 93.25 299 GLU A C 1
ATOM 2310 O O . GLU A 1 299 ? -27.652 -5.156 40.038 1.00 93.25 299 GLU A O 1
ATOM 2315 N N . ALA A 1 300 ? -25.792 -4.984 38.789 1.00 92.88 300 ALA A N 1
ATOM 2316 C CA . ALA A 1 300 ? -24.865 -5.180 39.898 1.00 92.88 300 ALA A CA 1
ATOM 2317 C C . ALA A 1 300 ? -24.961 -4.046 40.934 1.00 92.88 300 ALA A C 1
ATOM 2319 O O . ALA A 1 300 ? -24.940 -4.305 42.140 1.00 92.88 300 ALA A O 1
ATOM 2320 N N . GLU A 1 301 ? -25.127 -2.795 40.496 1.00 93.19 301 GLU A N 1
ATOM 2321 C CA . GLU A 1 301 ? -25.333 -1.661 41.399 1.00 93.19 301 GLU A CA 1
ATOM 2322 C C . GLU A 1 301 ? -26.683 -1.742 42.127 1.00 93.19 301 GLU A C 1
ATOM 2324 O O . GLU A 1 301 ? -26.733 -1.565 43.347 1.00 93.19 301 GLU A O 1
ATOM 2329 N N . LYS A 1 302 ? -27.766 -2.094 41.422 1.00 91.62 302 LYS A N 1
ATOM 2330 C CA . LYS A 1 302 ? -29.082 -2.349 42.034 1.00 91.62 302 LYS A CA 1
ATOM 2331 C C . LYS A 1 302 ? -29.014 -3.470 43.071 1.00 91.62 302 LYS A C 1
ATOM 2333 O O . LYS A 1 302 ? -29.548 -3.315 44.169 1.00 91.62 302 LYS A O 1
ATOM 2338 N N . ALA A 1 303 ? -28.319 -4.565 42.765 1.00 91.81 303 ALA A N 1
ATOM 2339 C CA . ALA A 1 303 ? -28.110 -5.665 43.702 1.00 91.81 303 ALA A CA 1
ATOM 2340 C C . ALA A 1 303 ? -27.313 -5.220 44.940 1.00 91.81 303 ALA A C 1
ATOM 2342 O O . ALA A 1 303 ? -27.683 -5.567 46.062 1.00 91.81 303 ALA A O 1
ATOM 2343 N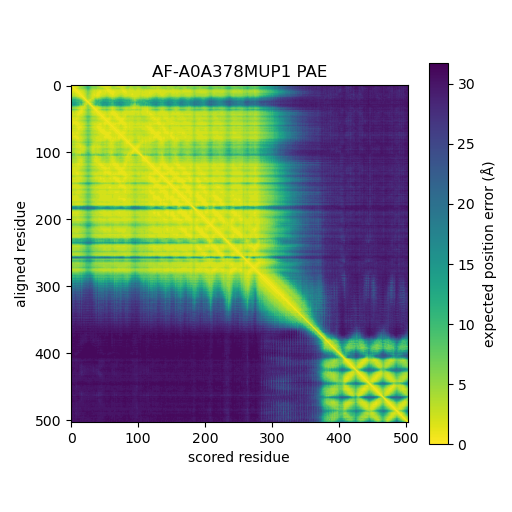 N . ARG A 1 304 ? -26.270 -4.396 44.764 1.00 93.81 304 ARG A N 1
ATOM 2344 C CA . ARG A 1 304 ? -25.494 -3.817 45.873 1.00 93.81 304 ARG A CA 1
ATOM 2345 C C . ARG A 1 304 ? -26.360 -2.930 46.770 1.00 93.81 304 ARG A C 1
ATOM 2347 O O . ARG A 1 304 ? -26.298 -3.059 47.991 1.00 93.81 304 ARG A O 1
ATOM 2354 N N . LEU A 1 305 ? -27.185 -2.060 46.186 1.00 93.81 305 LEU A N 1
ATOM 2355 C CA . LEU A 1 305 ? -28.104 -1.195 46.937 1.00 93.81 305 LEU A CA 1
ATOM 2356 C C . LEU A 1 305 ? -29.176 -2.006 47.680 1.00 93.81 305 LEU A C 1
ATOM 2358 O O . LEU A 1 305 ? -29.466 -1.711 48.838 1.00 93.81 305 LEU A O 1
ATOM 2362 N N . ALA A 1 306 ? -29.720 -3.058 47.061 1.00 91.00 306 ALA A N 1
ATOM 2363 C CA . ALA A 1 306 ? -30.675 -3.960 47.704 1.00 91.00 306 ALA A CA 1
ATOM 2364 C C . ALA A 1 306 ? -30.047 -4.718 48.886 1.00 91.00 306 ALA A C 1
ATOM 2366 O O . ALA A 1 306 ? -30.660 -4.818 49.949 1.00 91.00 306 ALA A O 1
ATOM 2367 N N . GLN A 1 307 ? -28.806 -5.197 48.740 1.00 90.31 307 GLN A N 1
ATOM 2368 C CA . GLN A 1 307 ? -28.056 -5.805 49.843 1.00 90.31 307 GLN A CA 1
ATOM 2369 C C . GLN A 1 307 ? -27.783 -4.803 50.973 1.00 90.31 307 GLN A C 1
ATOM 2371 O O . GLN A 1 307 ? -27.920 -5.148 52.147 1.00 90.31 307 GLN A O 1
ATOM 2376 N N . GLU A 1 308 ? -27.438 -3.554 50.650 1.00 90.88 308 GLU A N 1
ATOM 2377 C CA . GLU A 1 308 ? -27.220 -2.515 51.659 1.00 90.88 308 GLU A CA 1
ATOM 2378 C C . GLU A 1 308 ? -28.515 -2.160 52.410 1.00 90.88 308 GLU A C 1
ATOM 2380 O O . GLU A 1 308 ? -28.492 -2.021 53.636 1.00 90.88 308 GLU A O 1
ATOM 2385 N N . ALA A 1 309 ? -29.646 -2.069 51.704 1.00 89.38 309 ALA A N 1
ATOM 2386 C CA . ALA A 1 309 ? -30.960 -1.852 52.303 1.00 89.38 309 ALA A CA 1
ATOM 2387 C C . ALA A 1 309 ? -31.371 -3.022 53.212 1.00 89.38 309 ALA A C 1
ATOM 2389 O O . ALA A 1 309 ? -31.796 -2.795 54.344 1.00 89.38 309 ALA A O 1
ATOM 2390 N N . ALA A 1 310 ? -31.170 -4.266 52.765 1.00 89.31 310 ALA A N 1
ATOM 2391 C CA . ALA A 1 310 ? -31.428 -5.456 53.571 1.00 89.31 310 ALA A CA 1
ATOM 2392 C C . ALA A 1 310 ? -30.559 -5.493 54.839 1.00 89.31 310 ALA A C 1
ATOM 2394 O O . ALA A 1 310 ? -31.052 -5.838 55.911 1.00 89.31 310 ALA A O 1
ATOM 2395 N N . ARG A 1 311 ? -29.288 -5.073 54.750 1.00 90.94 311 ARG A N 1
ATOM 2396 C CA . ARG A 1 311 ? -28.400 -4.955 55.915 1.00 90.94 311 ARG A CA 1
ATOM 2397 C C . ARG A 1 311 ? -28.901 -3.911 56.918 1.00 90.94 311 ARG A C 1
ATOM 2399 O O . ARG A 1 311 ? -28.920 -4.202 58.108 1.00 90.94 311 ARG A O 1
ATOM 2406 N N . LYS A 1 312 ? -29.323 -2.726 56.458 1.00 89.50 312 LYS A N 1
ATOM 2407 C CA . LYS A 1 312 ? -29.884 -1.682 57.341 1.00 89.50 312 LYS A CA 1
ATOM 2408 C C . LYS A 1 312 ? -31.174 -2.152 58.017 1.00 89.50 312 LYS A C 1
ATOM 2410 O O . LYS A 1 312 ? -31.311 -1.995 59.224 1.00 89.50 312 LYS A O 1
ATOM 2415 N N . ALA A 1 313 ? -32.066 -2.798 57.266 1.00 85.12 313 ALA A N 1
ATOM 2416 C CA . ALA A 1 313 ? -33.294 -3.371 57.812 1.00 85.12 313 ALA A CA 1
ATOM 2417 C C . ALA A 1 313 ? -33.013 -4.472 58.853 1.00 85.12 313 ALA A C 1
ATOM 2419 O O . ALA A 1 313 ? -33.686 -4.535 59.878 1.00 85.12 313 ALA A O 1
ATOM 2420 N N . ALA A 1 314 ? -32.000 -5.317 58.626 1.00 87.38 314 ALA A N 1
ATOM 2421 C CA . ALA A 1 314 ? -31.579 -6.326 59.596 1.00 87.38 314 ALA A CA 1
ATOM 2422 C C . ALA A 1 314 ? -31.005 -5.700 60.882 1.00 87.38 314 ALA A C 1
ATOM 2424 O O . ALA A 1 314 ? -31.344 -6.149 61.974 1.00 87.38 314 ALA A O 1
ATOM 2425 N N . GLU A 1 315 ? -30.197 -4.640 60.772 1.00 89.69 315 GLU A N 1
ATOM 2426 C CA . GLU A 1 315 ? -29.659 -3.913 61.932 1.00 89.69 315 GLU A CA 1
ATOM 2427 C C . GLU A 1 315 ? -30.772 -3.222 62.744 1.00 89.69 315 GLU A C 1
ATOM 2429 O O . GLU A 1 315 ? -30.762 -3.248 63.975 1.00 89.69 315 GLU A O 1
ATOM 2434 N N . GLU A 1 316 ? -31.769 -2.633 62.075 1.00 85.81 316 GLU A N 1
ATOM 2435 C CA . GLU A 1 316 ? -32.951 -2.060 62.734 1.00 85.81 316 GLU A CA 1
ATOM 2436 C C . GLU A 1 316 ? -33.803 -3.130 63.426 1.00 85.81 316 GLU A C 1
ATOM 2438 O O . GLU A 1 316 ? -34.230 -2.934 64.566 1.00 85.81 316 GLU A O 1
ATOM 2443 N N . ALA A 1 317 ? -34.007 -4.284 62.782 1.00 84.69 317 ALA A N 1
ATOM 2444 C CA . ALA A 1 317 ? -34.717 -5.411 63.378 1.00 84.69 317 ALA A CA 1
ATOM 2445 C C . ALA A 1 317 ? -33.981 -5.970 64.609 1.00 84.69 317 ALA A C 1
ATOM 2447 O O . ALA A 1 317 ? -34.617 -6.295 65.613 1.00 84.69 317 ALA A O 1
ATOM 2448 N N . GLU A 1 318 ? -32.647 -6.035 64.576 1.00 88.44 318 GLU A N 1
ATOM 2449 C CA . GLU A 1 318 ? -31.840 -6.448 65.726 1.00 88.44 318 GLU A CA 1
ATOM 2450 C C . GLU A 1 318 ? -31.937 -5.443 66.883 1.00 88.44 318 GLU A C 1
ATOM 2452 O O . GLU A 1 318 ? -32.159 -5.849 68.026 1.00 88.44 318 GLU A O 1
ATOM 2457 N N . LYS A 1 319 ? -31.873 -4.133 66.599 1.00 86.12 319 LYS A N 1
ATOM 2458 C CA . LYS A 1 319 ? -32.103 -3.082 67.609 1.00 86.12 319 LYS A CA 1
ATOM 2459 C C . LYS A 1 319 ? -33.503 -3.177 68.222 1.00 86.12 319 LYS A C 1
ATOM 2461 O O . LYS A 1 319 ? -33.639 -3.067 69.440 1.00 86.12 319 LYS A O 1
ATOM 2466 N N . ALA A 1 320 ? -34.532 -3.427 67.412 1.00 84.62 320 ALA A N 1
ATOM 2467 C CA . ALA A 1 320 ? -35.902 -3.604 67.893 1.00 84.62 320 ALA A CA 1
ATOM 2468 C C . ALA A 1 320 ? -36.050 -4.851 68.782 1.00 84.62 320 ALA A C 1
ATOM 2470 O O . ALA A 1 320 ? -36.690 -4.783 69.832 1.00 84.62 320 ALA A O 1
ATOM 2471 N N . ARG A 1 321 ? -35.414 -5.970 68.408 1.00 87.75 321 ARG A N 1
ATOM 2472 C CA . ARG A 1 321 ? -35.387 -7.198 69.216 1.00 87.75 321 ARG A CA 1
ATOM 2473 C C . ARG A 1 321 ? -34.722 -6.960 70.571 1.00 87.75 321 ARG A C 1
ATOM 2475 O O . ARG A 1 321 ? -35.282 -7.351 71.589 1.00 87.75 321 ARG A O 1
ATOM 2482 N N . LEU A 1 322 ? -33.565 -6.295 70.593 1.00 87.25 322 LEU A N 1
ATOM 2483 C CA . LEU A 1 322 ? -32.856 -5.964 71.834 1.00 87.25 322 LEU A CA 1
ATOM 2484 C C . LEU A 1 322 ? -33.696 -5.055 72.748 1.00 87.25 322 LEU A C 1
ATOM 2486 O O . LEU A 1 322 ? -33.747 -5.283 73.955 1.00 87.25 322 LEU A O 1
ATOM 2490 N N . ALA A 1 323 ? -34.416 -4.079 72.185 1.00 84.75 323 ALA A N 1
ATOM 2491 C CA . ALA A 1 323 ? -35.325 -3.223 72.949 1.00 84.75 323 ALA A CA 1
ATOM 2492 C C . ALA A 1 323 ? -36.520 -4.000 73.538 1.00 84.75 323 ALA A C 1
ATOM 2494 O O . ALA A 1 323 ? -36.896 -3.773 74.689 1.00 84.75 323 ALA A O 1
ATOM 2495 N N . GLN A 1 324 ? -37.101 -4.937 72.779 1.00 79.69 324 GLN A N 1
ATOM 2496 C CA . GLN A 1 324 ? -38.162 -5.820 73.278 1.00 79.69 324 GLN A CA 1
ATOM 2497 C C . GLN A 1 324 ? -37.660 -6.765 74.376 1.00 79.69 324 GLN A C 1
ATOM 2499 O O . GLN A 1 324 ? -38.354 -6.957 75.372 1.00 79.69 324 GLN A O 1
ATOM 2504 N N . GLU A 1 325 ? -36.459 -7.324 74.225 1.00 84.50 325 GLU A N 1
ATOM 2505 C CA . GLU A 1 325 ? -35.830 -8.194 75.224 1.00 84.50 325 GLU A CA 1
ATOM 2506 C C . GLU A 1 325 ? -35.568 -7.436 76.538 1.00 84.50 325 GLU A C 1
ATOM 2508 O O . GLU A 1 325 ? -35.876 -7.935 77.623 1.00 84.50 325 GLU A O 1
ATOM 2513 N N . GLU A 1 326 ? -35.093 -6.189 76.462 1.00 83.19 326 GLU A N 1
ATOM 2514 C CA . GLU A 1 326 ? -34.913 -5.339 77.642 1.00 83.19 326 GLU A CA 1
ATOM 2515 C C . GLU A 1 326 ? -36.251 -4.965 78.305 1.00 83.19 326 GLU A C 1
ATOM 2517 O O . GLU A 1 326 ? -36.357 -4.988 79.536 1.00 83.19 326 GLU A O 1
ATOM 2522 N N . ALA A 1 327 ? -37.284 -4.656 77.514 1.00 80.88 327 ALA A N 1
ATOM 2523 C CA . ALA A 1 327 ? -38.623 -4.366 78.024 1.00 80.88 327 ALA A CA 1
ATOM 2524 C C . ALA A 1 327 ? -39.251 -5.589 78.714 1.00 80.88 327 ALA A C 1
ATOM 2526 O O . ALA A 1 327 ? -39.801 -5.462 79.809 1.00 80.88 327 ALA A O 1
ATOM 2527 N N . ALA A 1 328 ? -39.109 -6.780 78.125 1.00 79.00 328 ALA A N 1
ATOM 2528 C CA . ALA A 1 328 ? -39.568 -8.034 78.715 1.00 79.00 328 ALA A CA 1
ATOM 2529 C C . ALA A 1 328 ? -38.828 -8.353 80.022 1.00 79.00 328 ALA A C 1
ATOM 2531 O O . ALA A 1 328 ? -39.459 -8.769 80.991 1.00 79.00 328 ALA A O 1
ATOM 2532 N N . ARG A 1 329 ? -37.513 -8.094 80.092 1.00 82.06 329 ARG A N 1
ATOM 2533 C CA . ARG A 1 329 ? -36.730 -8.261 81.327 1.00 82.06 329 ARG A CA 1
ATOM 2534 C C . ARG A 1 329 ? -37.212 -7.330 82.442 1.00 82.06 329 ARG A C 1
ATOM 2536 O O . ARG A 1 329 ? -37.379 -7.786 83.568 1.00 82.06 329 ARG A O 1
ATOM 2543 N N . LYS A 1 330 ? -37.471 -6.052 82.138 1.00 79.81 330 LYS A N 1
ATOM 2544 C CA . LYS A 1 330 ? -38.011 -5.086 83.116 1.00 79.81 330 LYS A CA 1
ATOM 2545 C C . LYS A 1 330 ? -39.407 -5.491 83.600 1.00 79.81 330 LYS A C 1
ATOM 2547 O O . LYS A 1 330 ? -39.652 -5.488 84.801 1.00 79.81 330 LYS A O 1
ATOM 2552 N N . ALA A 1 331 ? -40.282 -5.915 82.688 1.00 73.69 331 ALA A N 1
ATOM 2553 C CA . ALA A 1 331 ? -41.617 -6.403 83.034 1.00 73.69 331 ALA A CA 1
ATOM 2554 C C . ALA A 1 331 ? -41.573 -7.686 83.887 1.00 73.69 331 ALA A C 1
ATOM 2556 O O . ALA A 1 331 ? -42.358 -7.832 84.821 1.00 73.69 331 ALA A O 1
ATOM 2557 N N . ALA A 1 332 ? -40.642 -8.605 83.608 1.00 75.94 332 ALA A N 1
ATOM 2558 C CA . ALA A 1 332 ? -40.441 -9.809 84.411 1.00 75.94 332 ALA A CA 1
ATOM 2559 C C . ALA A 1 332 ? -39.925 -9.486 85.824 1.00 75.94 332 ALA A C 1
ATOM 2561 O O . ALA A 1 332 ? -40.396 -10.079 86.791 1.00 75.94 332 ALA A O 1
ATOM 2562 N N . GLU A 1 333 ? -39.014 -8.517 85.960 1.00 79.31 333 GLU A N 1
ATOM 2563 C CA . GLU A 1 333 ? -38.515 -8.053 87.260 1.00 79.31 333 GLU A CA 1
ATOM 2564 C C . GLU A 1 333 ? -39.621 -7.374 88.091 1.00 79.31 333 GLU A C 1
ATOM 2566 O O . GLU A 1 333 ? -39.730 -7.600 89.297 1.00 79.31 333 GLU A O 1
ATOM 2571 N N . GLU A 1 334 ? -40.489 -6.577 87.459 1.00 77.56 334 GLU A N 1
ATOM 2572 C CA . GLU A 1 334 ? -41.670 -5.996 88.112 1.00 77.56 334 GLU A CA 1
ATOM 2573 C C . GLU A 1 334 ? -42.695 -7.061 88.517 1.00 77.56 334 GLU A C 1
ATOM 2575 O O . GLU A 1 334 ? -43.220 -7.017 89.632 1.00 77.56 334 GLU A O 1
ATOM 2580 N N . ALA A 1 335 ? -42.947 -8.052 87.658 1.00 71.25 335 ALA A N 1
ATOM 2581 C CA . ALA A 1 335 ? -43.829 -9.174 87.970 1.00 71.25 335 ALA A CA 1
ATOM 2582 C C . ALA A 1 335 ? -43.278 -10.033 89.121 1.00 71.25 335 ALA A C 1
ATOM 2584 O O . ALA A 1 335 ? -44.036 -10.495 89.973 1.00 71.25 335 ALA A O 1
ATOM 2585 N N . GLU A 1 336 ? -41.960 -10.218 89.190 1.00 75.69 336 GLU A N 1
ATOM 2586 C CA . GLU A 1 336 ? -41.302 -10.902 90.299 1.00 75.69 336 GLU A CA 1
ATOM 2587 C C . GLU A 1 336 ? -41.394 -10.102 91.604 1.00 75.69 336 GLU A C 1
ATOM 2589 O O . GLU A 1 336 ? -41.763 -10.667 92.634 1.00 75.69 336 GLU A O 1
ATOM 2594 N N . LYS A 1 337 ? -41.168 -8.783 91.570 1.00 73.12 337 LYS A N 1
ATOM 2595 C CA . LYS A 1 337 ? -41.395 -7.897 92.726 1.00 73.12 337 LYS A CA 1
ATOM 2596 C C . LYS A 1 337 ? -42.850 -7.942 93.203 1.00 73.12 337 LYS A C 1
ATOM 2598 O O . LYS A 1 337 ? -43.097 -8.010 94.406 1.00 73.12 337 LYS A O 1
ATOM 2603 N N . ALA A 1 338 ? -43.813 -7.967 92.280 1.00 68.88 338 ALA A N 1
ATOM 2604 C CA . ALA A 1 338 ? -45.231 -8.111 92.602 1.00 68.88 338 ALA A CA 1
ATOM 2605 C C . ALA A 1 338 ? -45.553 -9.482 93.221 1.00 68.88 338 ALA A C 1
ATOM 2607 O O . ALA A 1 338 ? -46.325 -9.555 94.177 1.00 68.88 338 ALA A O 1
ATOM 2608 N N . ARG A 1 339 ? -44.928 -10.561 92.732 1.00 68.75 339 ARG A N 1
ATOM 2609 C CA . ARG A 1 339 ? -45.063 -11.911 93.298 1.00 68.75 339 ARG A CA 1
ATOM 2610 C C . ARG A 1 339 ? -44.493 -11.986 94.712 1.00 68.75 339 ARG A C 1
ATOM 2612 O O . ARG A 1 339 ? -45.172 -12.499 95.591 1.00 68.75 339 ARG A O 1
ATOM 2619 N N . PHE A 1 340 ? -43.311 -11.420 94.957 1.00 67.88 340 PHE A N 1
ATOM 2620 C CA . PHE A 1 340 ? -42.735 -11.340 96.304 1.00 67.88 340 PHE A CA 1
ATOM 2621 C C . PHE A 1 340 ? -43.612 -10.516 97.262 1.00 67.88 340 PHE A C 1
ATOM 2623 O O . PHE A 1 340 ? -43.800 -10.916 98.409 1.00 67.88 340 PHE A O 1
ATOM 2630 N N . ALA A 1 341 ? -44.220 -9.420 96.797 1.00 67.75 341 ALA A N 1
ATOM 2631 C CA . ALA A 1 341 ? -45.167 -8.643 97.599 1.00 67.75 341 ALA A CA 1
ATOM 2632 C C . ALA A 1 341 ? -46.465 -9.420 97.909 1.00 67.75 341 ALA A C 1
ATOM 2634 O O . ALA A 1 341 ? -46.987 -9.337 99.022 1.00 67.75 341 ALA A O 1
ATOM 2635 N N . GLN A 1 342 ? -46.976 -10.206 96.952 1.00 58.78 342 GLN A N 1
ATOM 2636 C CA . GLN A 1 342 ? -48.120 -11.099 97.171 1.00 58.78 342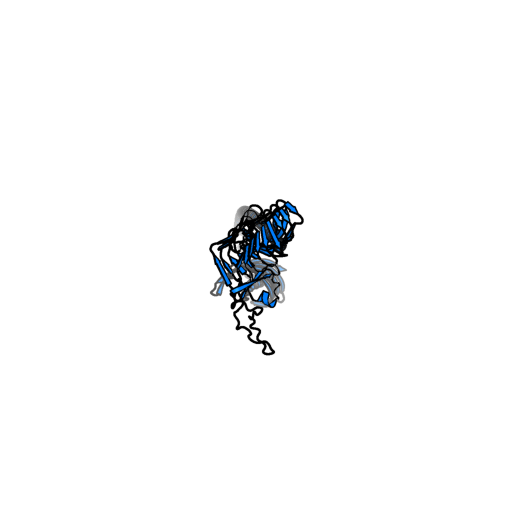 GLN A CA 1
ATOM 2637 C C . GLN A 1 342 ? -47.781 -12.264 98.108 1.00 58.78 342 GLN A C 1
ATOM 2639 O O . GLN A 1 342 ? -48.606 -12.625 98.942 1.00 58.78 342 GLN A O 1
ATOM 2644 N N . GLU A 1 343 ? -46.580 -12.830 98.008 1.00 63.69 343 GLU A N 1
ATOM 2645 C CA . GLU A 1 343 ? -46.100 -13.905 98.877 1.00 63.69 343 GLU A CA 1
ATOM 2646 C C . GLU A 1 343 ? -45.907 -13.416 100.321 1.00 63.69 343 GLU A C 1
ATOM 2648 O O . GLU A 1 343 ? -46.308 -14.096 101.263 1.00 63.69 343 GLU A O 1
ATOM 2653 N N . GLU A 1 344 ? -45.398 -12.196 100.523 1.00 61.56 344 GLU A N 1
ATOM 2654 C CA . GLU A 1 344 ? -45.313 -11.579 101.851 1.00 61.56 344 GLU A CA 1
ATOM 2655 C C . GLU A 1 344 ? -46.703 -11.247 102.429 1.00 61.56 344 GLU A C 1
ATOM 2657 O O . GLU A 1 344 ? -46.945 -11.442 103.624 1.00 61.56 344 GLU A O 1
ATOM 2662 N N . ALA A 1 345 ? -47.649 -10.807 101.590 1.00 58.97 345 ALA A N 1
ATOM 2663 C CA . ALA A 1 345 ? -49.042 -10.603 101.991 1.00 58.97 345 ALA A CA 1
ATOM 2664 C C . ALA A 1 345 ? -49.734 -11.929 102.360 1.00 58.97 345 ALA A C 1
ATOM 2666 O O . ALA A 1 345 ? -50.426 -12.003 103.376 1.00 58.97 345 ALA A O 1
ATOM 2667 N N . ALA A 1 346 ? -49.492 -12.997 101.596 1.00 55.34 346 ALA A N 1
ATOM 2668 C CA . ALA A 1 346 ? -49.994 -14.337 101.886 1.00 55.34 346 ALA A CA 1
ATOM 2669 C C . ALA A 1 346 ? -49.360 -14.930 103.154 1.00 55.34 346 ALA A C 1
ATOM 2671 O O . ALA A 1 346 ? -50.054 -15.598 103.916 1.00 55.34 346 ALA A O 1
ATOM 2672 N N . ARG A 1 347 ? -48.083 -14.634 103.441 1.00 55.75 347 ARG A N 1
ATOM 2673 C CA . ARG A 1 347 ? -47.421 -15.041 104.691 1.00 55.75 347 ARG A CA 1
ATOM 2674 C C . ARG A 1 347 ? -48.049 -14.375 105.914 1.00 55.75 347 ARG A C 1
ATOM 2676 O O . ARG A 1 347 ? -48.260 -15.057 106.906 1.00 55.75 347 ARG A O 1
ATOM 2683 N N . LYS A 1 348 ? -48.423 -13.091 105.836 1.00 57.78 348 LYS A N 1
ATOM 2684 C CA . LYS A 1 348 ? -49.129 -12.395 106.933 1.00 57.78 348 LYS A CA 1
ATOM 2685 C C . LYS A 1 348 ? -50.530 -12.967 107.182 1.00 57.78 348 LYS A C 1
ATOM 2687 O O . LYS A 1 348 ? -50.915 -13.138 108.332 1.00 57.78 348 LYS A O 1
ATOM 2692 N N . VAL A 1 349 ? -51.248 -13.345 106.121 1.00 56.94 349 VAL A N 1
ATOM 2693 C CA . VAL A 1 349 ? -52.561 -14.013 106.223 1.00 56.94 349 VAL A CA 1
ATOM 2694 C C . VAL A 1 349 ? -52.431 -15.457 106.736 1.00 56.94 349 VAL A C 1
ATOM 2696 O O . VAL A 1 349 ? -53.261 -15.912 107.519 1.00 56.94 349 VAL A O 1
ATOM 2699 N N . ALA A 1 350 ? -51.375 -16.182 106.352 1.00 53.09 350 ALA A N 1
ATOM 2700 C CA . ALA A 1 350 ? -51.096 -17.534 106.841 1.00 53.09 350 ALA A CA 1
ATOM 2701 C C . ALA A 1 350 ? -50.637 -17.549 108.311 1.00 53.09 350 ALA A C 1
ATOM 2703 O O . ALA A 1 350 ? -51.027 -18.441 109.058 1.00 53.09 350 ALA A O 1
ATOM 2704 N N . GLU A 1 351 ? -49.878 -16.544 108.749 1.00 56.06 351 GLU A N 1
ATOM 2705 C CA . GLU A 1 351 ? -49.438 -16.379 110.141 1.00 56.06 351 GLU A CA 1
ATOM 2706 C C . GLU A 1 351 ? -50.613 -15.994 111.072 1.00 56.06 351 GLU A C 1
ATOM 2708 O O . GLU A 1 351 ? -50.680 -16.444 112.219 1.00 56.06 351 GLU A O 1
ATOM 2713 N N . GLU A 1 352 ? -51.611 -15.252 110.568 1.00 55.47 352 GLU A N 1
ATOM 2714 C CA . GLU A 1 352 ? -52.896 -15.036 111.257 1.00 55.47 352 GLU A CA 1
ATOM 2715 C C . GLU A 1 352 ? -53.783 -16.298 111.276 1.00 55.47 352 GLU A C 1
ATOM 2717 O O . GLU A 1 352 ? -54.412 -16.593 112.297 1.00 55.47 352 GLU A O 1
ATOM 2722 N N . ALA A 1 353 ? -53.790 -17.095 110.201 1.00 49.66 353 ALA A N 1
ATOM 2723 C CA . ALA A 1 353 ? -54.521 -18.365 110.143 1.00 49.66 353 ALA A CA 1
ATOM 2724 C C . ALA A 1 353 ? -53.894 -19.463 111.028 1.00 49.66 353 ALA A C 1
ATOM 2726 O O . ALA A 1 353 ? -54.610 -20.291 111.594 1.00 49.66 353 ALA A O 1
ATOM 2727 N N . GLU A 1 354 ? -52.574 -19.457 111.218 1.00 47.19 354 GLU A N 1
ATOM 2728 C CA . GLU A 1 354 ? -51.872 -20.381 112.114 1.00 47.19 354 GLU A CA 1
ATOM 2729 C C . GLU A 1 354 ? -52.113 -20.048 113.598 1.00 47.19 354 GLU A C 1
ATOM 2731 O O . GLU A 1 354 ? -52.310 -20.960 114.406 1.00 47.19 354 GLU A O 1
ATOM 2736 N N . LYS A 1 355 ? -52.250 -18.759 113.950 1.00 50.94 355 LYS A N 1
ATOM 2737 C CA . LYS A 1 355 ? -52.749 -18.341 115.275 1.00 50.94 355 LYS A CA 1
ATOM 2738 C C . LYS A 1 355 ? -54.215 -18.721 115.518 1.00 50.94 355 LYS A C 1
ATOM 2740 O O . LYS A 1 355 ? -54.580 -18.970 116.664 1.00 50.94 355 LYS A O 1
ATOM 2745 N N . ALA A 1 356 ? -55.037 -18.824 114.471 1.00 47.44 356 ALA A N 1
ATOM 2746 C CA . ALA A 1 356 ? -56.413 -19.322 114.576 1.00 47.44 356 ALA A CA 1
ATOM 2747 C C . ALA A 1 356 ? -56.494 -20.863 114.669 1.00 47.44 356 ALA A C 1
ATOM 2749 O O . ALA A 1 356 ? -57.392 -21.394 115.323 1.00 47.44 356 ALA A O 1
ATOM 2750 N N . ARG A 1 357 ? -55.533 -21.594 114.085 1.00 44.41 357 ARG A N 1
ATOM 2751 C CA . ARG A 1 357 ? -55.471 -23.067 114.124 1.00 44.41 357 ARG A CA 1
ATOM 2752 C C . ARG A 1 357 ? -54.998 -23.617 115.476 1.00 44.41 357 ARG A C 1
ATOM 2754 O O . ARG A 1 357 ? -55.518 -24.637 115.918 1.00 44.41 357 ARG A O 1
ATOM 2761 N N . LEU A 1 358 ? -54.111 -22.910 116.182 1.00 47.31 358 LEU A N 1
ATOM 2762 C CA . LEU A 1 358 ? -53.672 -23.282 117.539 1.00 47.31 358 LEU A CA 1
ATOM 2763 C C . LEU A 1 358 ? -54.772 -23.132 118.613 1.00 47.31 358 LEU A C 1
ATOM 2765 O O . LEU A 1 358 ? -54.635 -23.674 119.704 1.00 47.31 358 LEU A O 1
ATOM 2769 N N . ALA A 1 359 ? -55.888 -22.461 118.301 1.00 47.00 359 ALA A N 1
ATOM 2770 C CA . ALA A 1 359 ? -57.070 -22.374 119.167 1.00 47.00 359 ALA A CA 1
ATOM 2771 C C . ALA A 1 359 ? -58.156 -23.431 118.854 1.00 47.00 359 ALA A C 1
ATOM 2773 O O . ALA A 1 359 ? -59.115 -23.560 119.612 1.00 47.00 359 ALA A O 1
ATOM 2774 N N . GLN A 1 360 ? -58.025 -24.203 117.764 1.00 40.53 360 GLN A N 1
ATOM 2775 C CA . GLN A 1 360 ? -58.988 -25.248 117.364 1.00 40.53 360 GLN A CA 1
ATOM 2776 C C . GLN A 1 360 ? -58.433 -26.683 117.448 1.00 40.53 360 GLN A C 1
ATOM 2778 O O . GLN A 1 360 ? -59.170 -27.644 117.230 1.00 40.53 360 GLN A O 1
ATOM 2783 N N . GLU A 1 361 ? -57.167 -26.850 117.835 1.00 44.91 361 GLU A N 1
ATOM 2784 C CA . GLU A 1 361 ? -56.488 -28.151 117.947 1.00 44.91 361 GLU A CA 1
ATOM 2785 C C . GLU A 1 361 ? -56.758 -28.887 119.285 1.00 44.91 361 GLU A C 1
ATOM 2787 O O . GLU A 1 361 ? -56.478 -30.077 119.407 1.00 44.91 361 GLU A O 1
ATOM 2792 N N . GLU A 1 362 ? -57.402 -28.240 120.268 1.00 41.19 362 GLU A N 1
ATOM 2793 C CA . GLU A 1 362 ? -57.831 -28.884 121.529 1.00 41.19 362 GLU A CA 1
ATOM 2794 C C . GLU A 1 362 ? -59.223 -29.559 121.430 1.00 41.19 362 GLU A C 1
ATOM 2796 O O . GLU A 1 362 ? -59.572 -30.399 122.259 1.00 41.19 362 GLU A O 1
ATOM 2801 N N . ALA A 1 363 ? -60.011 -29.279 120.380 1.00 39.16 363 ALA A N 1
ATOM 2802 C CA . ALA A 1 363 ? -61.396 -29.760 120.256 1.00 39.16 363 ALA A CA 1
ATOM 2803 C C . ALA A 1 363 ? -61.609 -30.962 119.311 1.00 39.16 363 ALA A C 1
ATOM 2805 O O . ALA A 1 363 ? -62.709 -31.509 119.274 1.00 39.16 363 ALA A O 1
ATOM 2806 N N . ALA A 1 364 ? -60.593 -31.427 118.576 1.00 37.81 364 ALA A N 1
ATOM 2807 C CA . ALA A 1 364 ? -60.758 -32.512 117.594 1.00 37.81 364 ALA A CA 1
ATOM 2808 C C . ALA A 1 364 ? -59.886 -33.752 117.861 1.00 37.81 364 ALA A C 1
ATOM 2810 O O . ALA A 1 364 ? -59.709 -34.598 116.988 1.00 37.81 364 ALA A O 1
ATOM 2811 N N . ARG A 1 365 ? -59.411 -33.933 119.101 1.00 35.59 365 ARG A N 1
ATOM 2812 C CA . ARG A 1 365 ? -58.812 -35.194 119.574 1.00 35.59 365 ARG A CA 1
ATOM 2813 C C . ARG A 1 365 ? -59.882 -36.176 120.073 1.00 35.59 365 ARG A C 1
ATOM 2815 O O . ARG A 1 365 ? -59.831 -36.587 121.232 1.00 35.59 365 ARG A O 1
ATOM 2822 N N . LYS A 1 366 ? -60.871 -36.528 119.234 1.00 35.84 366 LYS A N 1
ATOM 2823 C CA . LYS A 1 366 ? -61.830 -37.631 119.493 1.00 35.84 366 LYS A CA 1
ATOM 2824 C C . LYS A 1 366 ? -62.671 -38.028 118.259 1.00 35.84 366 LYS A C 1
ATOM 2826 O O . LYS A 1 366 ? -63.886 -37.894 118.263 1.00 35.84 366 LYS A O 1
ATOM 2831 N N . ALA A 1 367 ? -62.004 -38.519 117.216 1.00 31.94 367 ALA A N 1
ATOM 2832 C CA . ALA A 1 367 ? -62.510 -39.459 116.197 1.00 31.94 367 ALA A CA 1
ATOM 2833 C C . ALA A 1 367 ? -61.335 -39.733 115.237 1.00 31.94 367 ALA A C 1
ATOM 2835 O O . ALA A 1 367 ? -61.099 -38.970 114.310 1.00 31.94 367 ALA A O 1
ATOM 2836 N N . ALA A 1 368 ? -60.386 -40.585 115.632 1.00 29.77 368 ALA A N 1
ATOM 2837 C CA . ALA A 1 368 ? -60.294 -41.956 115.115 1.00 29.77 368 ALA A CA 1
ATOM 2838 C C . ALA A 1 368 ? -60.398 -41.967 113.573 1.00 29.77 368 ALA A C 1
ATOM 2840 O O . ALA A 1 368 ? -61.483 -41.820 113.023 1.00 29.77 368 ALA A O 1
ATOM 2841 N N . GLU A 1 369 ? -59.286 -41.868 112.850 1.00 27.78 369 GLU A N 1
ATOM 2842 C CA . GLU A 1 369 ? -58.323 -42.959 112.622 1.00 27.78 369 GLU A CA 1
ATOM 2843 C C . GLU A 1 369 ? -58.927 -44.087 111.763 1.00 27.78 369 GLU A C 1
ATOM 2845 O O . GLU A 1 369 ? -59.874 -44.755 112.160 1.00 27.78 369 GLU A O 1
ATOM 2850 N N . GLU A 1 370 ? -58.282 -44.263 110.603 1.00 27.00 370 GLU A N 1
ATOM 2851 C CA . GLU A 1 370 ? -58.221 -45.432 109.713 1.00 27.00 370 GLU A CA 1
ATOM 2852 C C . GLU A 1 370 ? -59.066 -45.540 108.423 1.00 27.00 370 GLU A C 1
ATOM 2854 O O . GLU A 1 370 ? -60.236 -45.190 108.339 1.00 27.00 370 GLU A O 1
ATOM 2859 N N . ALA A 1 371 ? -58.370 -46.108 107.419 1.00 28.36 371 ALA A N 1
ATOM 2860 C CA . ALA A 1 371 ? -58.639 -46.308 105.985 1.00 28.36 371 ALA A CA 1
ATOM 2861 C C . ALA A 1 371 ? -58.533 -45.039 105.100 1.00 28.36 371 ALA A C 1
ATOM 2863 O O . ALA A 1 371 ? -59.417 -44.199 105.071 1.00 28.36 371 ALA A O 1
ATOM 2864 N N . GLY A 1 372 ? -57.482 -44.785 104.309 1.00 25.69 372 GLY A N 1
ATOM 2865 C CA . GLY A 1 372 ? -56.519 -45.677 103.661 1.00 25.69 372 GLY A CA 1
ATOM 2866 C C . GLY A 1 372 ? -56.824 -45.792 102.160 1.00 25.69 372 GLY A C 1
ATOM 2867 O O . GLY A 1 372 ? -57.839 -46.370 101.808 1.00 25.69 372 GLY A O 1
ATOM 2868 N N . LYS A 1 373 ? -55.921 -45.255 101.315 1.00 27.86 373 LYS A N 1
ATOM 2869 C CA . LYS A 1 373 ? -55.689 -45.531 99.870 1.00 27.86 373 LYS A CA 1
ATOM 2870 C C . LYS A 1 373 ? -56.955 -45.664 98.996 1.00 27.86 373 LYS A C 1
ATOM 2872 O O . LYS A 1 373 ? -57.690 -46.633 99.081 1.00 27.86 373 LYS A O 1
ATOM 2877 N N . THR A 1 374 ? -57.180 -44.798 98.007 1.00 29.69 374 THR A N 1
ATOM 2878 C CA . THR A 1 374 ? -56.690 -45.042 96.635 1.00 29.69 374 THR A CA 1
ATOM 2879 C C . THR A 1 374 ? -56.894 -43.782 95.788 1.00 29.69 374 THR A C 1
ATOM 2881 O O . THR A 1 374 ? -58.019 -43.343 95.574 1.00 29.69 374 THR A O 1
ATOM 2884 N N . ARG A 1 375 ? -55.795 -43.225 95.267 1.00 36.03 375 ARG A N 1
ATOM 2885 C CA . ARG A 1 375 ? -55.772 -42.277 94.146 1.00 36.03 375 ARG A CA 1
ATOM 2886 C C . ARG A 1 375 ? -54.877 -42.899 93.074 1.00 36.03 375 ARG A C 1
ATOM 2888 O O . ARG A 1 375 ? -53.663 -42.794 93.150 1.00 36.03 375 ARG A O 1
ATOM 2895 N N . ALA A 1 376 ? -55.490 -43.639 92.162 1.00 31.38 376 ALA A N 1
ATOM 2896 C CA . ALA A 1 376 ? -54.946 -44.189 90.917 1.00 31.38 376 ALA A CA 1
ATOM 2897 C C . ALA A 1 376 ? -56.165 -44.866 90.275 1.00 31.38 376 ALA A C 1
ATOM 2899 O O . ALA A 1 376 ? -56.804 -45.678 90.929 1.00 31.38 376 ALA A O 1
ATOM 2900 N N . VAL A 1 377 ? -56.673 -44.456 89.120 1.00 37.75 377 VAL A N 1
ATOM 2901 C CA . VAL A 1 377 ? -56.115 -44.701 87.789 1.00 37.75 377 VAL A CA 1
ATOM 2902 C C . VAL A 1 377 ? -56.784 -43.703 86.832 1.00 37.75 377 VAL A C 1
ATOM 2904 O O . VAL A 1 377 ? -58.005 -43.707 86.753 1.00 37.75 377 VAL A O 1
ATOM 2907 N N . SER A 1 378 ? -56.008 -42.874 86.120 1.00 48.16 378 SER A N 1
ATOM 2908 C CA . SER A 1 378 ? -56.334 -42.392 84.751 1.00 48.16 378 SER A CA 1
ATOM 2909 C C . SER A 1 378 ? -55.299 -41.420 84.157 1.00 48.16 378 SER A C 1
ATOM 2911 O O . SER A 1 378 ? -55.235 -41.293 82.941 1.00 48.16 378 SER A O 1
ATOM 2913 N N . LEU A 1 379 ? -54.425 -40.788 84.949 1.00 44.72 379 LEU A N 1
ATOM 2914 C CA . LEU A 1 379 ? -53.461 -39.802 84.416 1.00 44.72 379 LEU A CA 1
ATOM 2915 C C . LEU A 1 379 ? -52.187 -40.398 83.786 1.00 44.72 379 LEU A C 1
ATOM 2917 O O . LEU A 1 379 ? -51.446 -39.689 83.111 1.00 44.72 379 LEU A O 1
ATOM 2921 N N . SER A 1 380 ? -51.914 -41.692 83.965 1.00 50.75 380 SER A N 1
ATOM 2922 C CA . SER A 1 380 ? -50.706 -42.335 83.427 1.00 50.75 380 SER A CA 1
ATOM 2923 C C . SER A 1 380 ? -50.851 -42.797 81.971 1.00 50.75 380 SER A C 1
ATOM 2925 O O . SER A 1 380 ? -49.875 -42.771 81.225 1.00 50.75 380 SER A O 1
ATOM 2927 N N . SER A 1 381 ? -52.055 -43.173 81.533 1.00 49.25 381 SER A N 1
ATOM 2928 C CA . SER A 1 381 ? -52.324 -43.603 80.152 1.00 49.25 381 SER A CA 1
ATOM 2929 C C . SER A 1 381 ? -52.460 -42.432 79.180 1.00 49.25 381 SER A C 1
ATOM 2931 O O . SER A 1 381 ? -52.036 -42.543 78.031 1.00 49.25 381 SER A O 1
ATOM 2933 N N . GLU A 1 382 ? -52.977 -41.293 79.646 1.00 50.50 382 GLU A N 1
ATOM 2934 C CA . GLU A 1 382 ? -52.990 -40.072 78.847 1.00 50.50 382 GLU A CA 1
ATOM 2935 C C . GLU A 1 382 ? -51.558 -39.565 78.670 1.00 50.50 382 GLU A C 1
ATOM 2937 O O . GLU A 1 382 ? -51.094 -39.472 77.540 1.00 50.50 382 GLU A O 1
ATOM 2942 N N . LEU A 1 383 ? -50.793 -39.398 79.757 1.00 53.72 383 LEU A N 1
ATOM 2943 C CA . LEU A 1 383 ? -49.408 -38.932 79.677 1.00 53.72 383 LEU A CA 1
ATOM 2944 C C . LEU A 1 383 ? -48.530 -39.831 78.784 1.00 53.72 383 LEU A C 1
ATOM 2946 O O . LEU A 1 383 ? -47.782 -39.305 77.974 1.00 53.72 383 LEU A O 1
ATOM 2950 N N . ALA A 1 384 ? -48.682 -41.161 78.821 1.00 55.84 384 ALA A N 1
ATOM 2951 C CA . ALA A 1 384 ? -47.944 -42.065 77.929 1.00 55.84 384 ALA A CA 1
ATOM 2952 C C . ALA A 1 384 ? -48.318 -41.908 76.438 1.00 55.84 384 ALA A C 1
ATOM 2954 O O . ALA A 1 384 ? -47.440 -41.913 75.574 1.00 55.84 384 ALA A O 1
ATOM 2955 N N . ALA A 1 385 ? -49.604 -41.713 76.117 1.00 55.19 385 ALA A N 1
ATOM 2956 C CA . ALA A 1 385 ? -50.039 -41.406 74.751 1.00 55.19 385 ALA A CA 1
ATOM 2957 C C . ALA A 1 385 ? -49.553 -40.017 74.288 1.00 55.19 385 ALA A C 1
ATOM 2959 O O . ALA A 1 385 ? -49.310 -39.804 73.098 1.00 55.19 385 ALA A O 1
ATOM 2960 N N . GLN A 1 386 ? -49.396 -39.083 75.234 1.00 55.7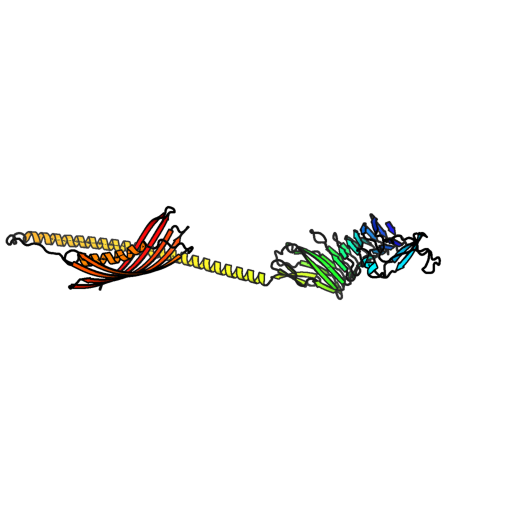2 386 GLN A N 1
ATOM 2961 C CA . GLN A 1 386 ? -48.890 -37.730 75.024 1.00 55.72 386 GLN A CA 1
ATOM 2962 C C . GLN A 1 386 ? -47.371 -37.703 74.746 1.00 55.72 386 GLN A C 1
ATOM 2964 O O . GLN A 1 386 ? -46.950 -36.957 73.863 1.00 55.72 386 GLN A O 1
ATOM 2969 N N . THR A 1 387 ? -46.559 -38.534 75.413 1.00 57.28 387 THR A N 1
ATOM 2970 C CA . THR A 1 387 ? -45.103 -38.603 75.172 1.00 57.28 387 THR A CA 1
ATOM 2971 C C . THR A 1 387 ? -44.759 -39.277 73.841 1.00 57.28 387 THR A C 1
ATOM 2973 O O . THR A 1 387 ? -43.838 -38.841 73.157 1.00 57.28 387 THR A O 1
ATOM 2976 N N . ASN A 1 388 ? -45.520 -40.295 73.421 1.00 59.47 388 ASN A N 1
ATOM 2977 C CA . ASN A 1 388 ? -45.237 -41.043 72.187 1.00 59.47 388 ASN A CA 1
ATOM 2978 C C . ASN A 1 388 ? -45.423 -40.214 70.910 1.00 59.47 388 ASN A C 1
ATOM 2980 O O . ASN A 1 388 ? -44.644 -40.363 69.973 1.00 59.47 388 ASN A O 1
ATOM 2984 N N . ALA A 1 389 ? -46.410 -39.313 70.872 1.00 59.59 389 ALA A N 1
ATOM 2985 C CA . ALA A 1 389 ? -46.610 -38.428 69.723 1.00 59.59 389 ALA A CA 1
ATOM 2986 C C . ALA A 1 389 ? -45.436 -37.452 69.535 1.00 59.59 389 ALA A C 1
ATOM 2988 O O . ALA A 1 389 ? -45.085 -37.136 68.404 1.00 59.59 389 ALA A O 1
ATOM 2989 N N . VAL A 1 390 ? -44.808 -37.009 70.632 1.00 59.66 390 VAL A N 1
ATOM 2990 C CA . VAL A 1 390 ? -43.595 -36.179 70.590 1.00 59.66 390 VAL A CA 1
ATOM 2991 C C . VAL A 1 390 ? -42.381 -37.027 70.198 1.00 59.66 390 VAL A C 1
ATOM 2993 O O . VAL A 1 390 ? -41.653 -36.640 69.288 1.00 59.66 390 VAL A O 1
ATOM 2996 N N . LEU A 1 391 ? -42.209 -38.217 70.796 1.00 61.62 391 LEU A N 1
ATOM 2997 C CA . LEU A 1 391 ? -41.115 -39.136 70.446 1.00 61.62 391 LEU A CA 1
ATOM 2998 C C . LEU A 1 391 ? -41.158 -39.612 68.982 1.00 61.62 391 LEU A C 1
ATOM 3000 O O . LEU A 1 391 ? -40.110 -39.817 68.380 1.00 61.62 391 LEU A O 1
ATOM 3004 N N . GLY A 1 392 ? -42.347 -39.789 68.397 1.00 62.22 392 GLY A N 1
ATOM 3005 C CA . GLY A 1 392 ? -42.502 -40.174 66.989 1.00 62.22 392 GLY A CA 1
ATOM 3006 C C . GLY A 1 392 ? -42.122 -39.063 66.004 1.00 62.22 392 GLY A C 1
ATOM 3007 O O . GLY A 1 392 ? -41.661 -39.349 64.904 1.00 62.22 392 GLY A O 1
ATOM 3008 N N . VAL A 1 393 ? -42.278 -37.790 66.392 1.00 63.53 393 VAL A N 1
ATOM 3009 C CA . VAL A 1 393 ? -41.833 -36.653 65.568 1.00 63.53 393 VAL A CA 1
ATOM 3010 C C . VAL A 1 393 ? -40.314 -36.474 65.665 1.00 63.53 393 VAL A C 1
ATOM 3012 O O . VAL A 1 393 ? -39.683 -36.148 64.659 1.00 63.53 393 VAL A O 1
ATOM 3015 N N . THR A 1 394 ? -39.712 -36.720 66.836 1.00 60.53 394 THR A N 1
ATOM 3016 C CA . THR A 1 394 ? -38.261 -36.569 67.033 1.00 60.53 394 THR A CA 1
ATOM 3017 C C . THR A 1 394 ? -37.448 -37.734 66.464 1.00 60.53 394 THR A C 1
ATOM 3019 O O . THR A 1 394 ? -36.388 -37.499 65.894 1.00 60.53 394 THR A O 1
ATOM 3022 N N . SER A 1 395 ? -37.939 -38.977 66.510 1.00 58.78 395 SER A N 1
ATOM 3023 C CA . SER A 1 395 ? -37.224 -40.138 65.942 1.00 58.78 395 SER A CA 1
ATOM 3024 C C . SER A 1 395 ? -37.080 -40.094 64.413 1.00 58.78 395 SER A C 1
ATOM 3026 O O . SER A 1 395 ? -36.191 -40.731 63.849 1.00 58.78 395 SER A O 1
ATOM 3028 N N . ALA A 1 396 ? -37.905 -39.302 63.720 1.00 55.22 396 ALA A N 1
ATOM 3029 C CA . ALA A 1 396 ? -37.802 -39.102 62.277 1.00 55.22 396 ALA A CA 1
ATOM 3030 C C . ALA A 1 396 ? -36.576 -38.267 61.847 1.00 55.22 396 ALA A C 1
ATOM 3032 O O . ALA A 1 396 ? -36.189 -38.342 60.679 1.00 55.22 396 ALA A O 1
ATOM 3033 N N . LEU A 1 397 ? -35.938 -37.528 62.769 1.00 55.81 397 LEU A N 1
ATOM 3034 C CA . LEU A 1 397 ? -34.703 -36.771 62.510 1.00 55.81 397 LEU A CA 1
ATOM 3035 C C . LEU A 1 397 ? -33.500 -37.682 62.186 1.00 55.81 397 LEU A C 1
ATOM 3037 O O . LEU A 1 397 ? -32.562 -37.239 61.526 1.00 55.81 397 LEU A O 1
ATOM 3041 N N . ASP A 1 398 ? -33.533 -38.959 62.584 1.00 54.72 398 ASP A N 1
ATOM 3042 C CA . ASP A 1 398 ? -32.376 -39.861 62.489 1.00 54.72 398 ASP A CA 1
ATOM 3043 C C . ASP A 1 398 ? -32.206 -40.579 61.131 1.00 54.72 398 ASP A C 1
ATOM 3045 O O . ASP A 1 398 ? -31.168 -41.203 60.901 1.00 54.72 398 ASP A O 1
ATOM 3049 N N . LEU A 1 399 ? -33.162 -40.491 60.189 1.00 52.06 399 LEU A N 1
ATOM 3050 C CA . LEU A 1 399 ? -33.172 -41.358 58.989 1.00 52.06 399 LEU A CA 1
ATOM 3051 C C . LEU A 1 399 ? -32.841 -40.700 57.632 1.00 52.06 399 LEU A C 1
ATOM 3053 O O . LEU A 1 399 ? -33.040 -41.322 56.589 1.00 52.06 399 LEU A O 1
ATOM 3057 N N . LEU A 1 400 ? -32.294 -39.483 57.602 1.00 53.78 400 LEU A N 1
ATOM 3058 C CA . LEU A 1 400 ? -31.898 -38.787 56.359 1.00 53.78 400 LEU A CA 1
ATOM 3059 C C . LEU A 1 400 ? -30.383 -38.818 56.106 1.00 53.78 400 LEU A C 1
ATOM 3061 O O . LEU A 1 400 ? -29.760 -37.836 55.714 1.00 53.78 400 LEU A O 1
ATOM 3065 N N . VAL A 1 401 ? -29.768 -39.984 56.302 1.00 50.69 401 VAL A N 1
ATOM 3066 C CA . VAL A 1 401 ? -28.363 -40.221 55.946 1.00 50.69 401 VAL A CA 1
ATOM 3067 C C . VAL A 1 401 ? -28.306 -41.301 54.880 1.00 50.69 401 VAL A C 1
ATOM 3069 O O . VAL A 1 401 ? -28.299 -42.485 55.204 1.00 50.69 401 VAL A O 1
ATOM 3072 N N . ARG A 1 402 ? -28.283 -40.859 53.615 1.00 49.47 402 ARG A N 1
ATOM 3073 C CA . ARG A 1 402 ? -27.670 -41.489 52.423 1.00 49.47 402 ARG A CA 1
ATOM 3074 C C . ARG A 1 402 ? -28.467 -41.127 51.172 1.00 49.47 402 ARG A C 1
ATOM 3076 O O . ARG A 1 402 ? -29.267 -41.917 50.678 1.00 49.47 402 ARG A O 1
ATOM 3083 N N . LYS A 1 403 ? -28.189 -39.953 50.613 1.00 46.97 403 LYS A N 1
ATOM 3084 C CA . LYS A 1 403 ? -28.258 -39.745 49.165 1.00 46.97 403 LYS A CA 1
ATOM 3085 C C . LYS A 1 403 ? -27.235 -38.686 48.788 1.00 46.97 403 LYS A C 1
ATOM 3087 O O . LYS A 1 403 ? -27.372 -37.524 49.135 1.00 46.97 403 LYS A O 1
ATOM 3092 N N . ASP A 1 404 ? -26.187 -39.161 48.142 1.00 47.56 404 ASP A N 1
ATOM 3093 C CA . ASP A 1 404 ? -25.074 -38.383 47.627 1.00 47.56 404 ASP A CA 1
ATOM 3094 C C . ASP A 1 404 ? -25.548 -37.667 46.358 1.00 47.56 404 ASP A C 1
ATOM 3096 O O . ASP A 1 404 ? -25.763 -38.333 45.341 1.00 47.56 404 ASP A O 1
ATOM 3100 N N . LYS A 1 405 ? -25.831 -36.359 46.437 1.00 48.44 405 LYS A N 1
ATOM 3101 C CA . LYS A 1 405 ? -26.031 -35.497 45.264 1.00 48.44 405 LYS A CA 1
ATOM 3102 C C . LYS A 1 405 ? -25.595 -34.060 45.544 1.00 48.44 405 LYS A C 1
ATOM 3104 O O . LYS A 1 405 ? -25.899 -33.486 46.581 1.00 48.44 405 LYS A O 1
ATOM 3109 N N . ASP A 1 406 ? -24.911 -33.534 44.540 1.00 53.44 406 ASP A N 1
ATOM 3110 C CA . ASP A 1 406 ? -24.148 -32.291 44.390 1.00 53.44 406 ASP A CA 1
ATOM 3111 C C . ASP A 1 406 ? -24.996 -30.994 44.464 1.00 53.44 406 ASP A C 1
ATOM 3113 O O . ASP A 1 406 ? -24.812 -30.054 43.690 1.00 53.44 406 ASP A O 1
ATOM 3117 N N . GLU A 1 407 ? -25.996 -30.944 45.349 1.00 55.50 407 GLU A N 1
ATOM 3118 C CA . GLU A 1 407 ? -26.940 -29.828 45.456 1.00 55.50 407 GLU A CA 1
ATOM 3119 C C . GLU A 1 407 ? -26.779 -29.092 46.794 1.00 55.50 407 GLU A C 1
ATOM 3121 O O . GLU A 1 407 ? -26.930 -29.650 47.878 1.00 55.50 407 GLU A O 1
ATOM 3126 N N . ARG A 1 408 ? -26.500 -27.781 46.725 1.00 62.47 408 ARG A N 1
ATOM 3127 C CA . ARG A 1 408 ? -26.247 -26.916 47.898 1.00 62.47 408 ARG A CA 1
ATOM 3128 C C . ARG A 1 408 ? -27.458 -26.752 48.835 1.00 62.47 408 ARG A C 1
ATOM 3130 O O . ARG A 1 408 ? -27.307 -26.178 49.915 1.00 62.47 408 ARG A O 1
ATOM 3137 N N . ALA A 1 409 ? -28.644 -27.216 48.441 1.00 68.50 409 ALA A N 1
ATOM 3138 C CA . ALA A 1 409 ? -29.860 -27.238 49.249 1.00 68.50 409 ALA A CA 1
ATOM 3139 C C . ALA A 1 409 ? -30.772 -28.395 48.814 1.00 68.50 409 ALA A C 1
ATOM 3141 O O . ALA A 1 409 ? -30.859 -28.683 47.625 1.00 68.50 409 ALA A O 1
ATOM 3142 N N . ASN A 1 410 ? -31.468 -29.019 49.763 1.00 75.00 410 ASN A N 1
ATOM 3143 C CA . ASN A 1 410 ? -32.358 -30.157 49.540 1.00 75.00 410 ASN A CA 1
ATOM 3144 C C . ASN A 1 410 ? -33.726 -29.906 50.199 1.00 75.00 410 ASN A C 1
ATOM 3146 O O . ASN A 1 410 ? -33.811 -29.283 51.257 1.00 75.00 410 ASN A O 1
ATOM 3150 N N . VAL A 1 411 ? -34.801 -30.389 49.574 1.00 78.06 411 VAL A N 1
ATOM 3151 C CA . VAL A 1 411 ? -36.173 -30.316 50.100 1.00 78.06 411 VAL A CA 1
ATOM 3152 C C . VAL A 1 411 ? -36.781 -31.708 50.058 1.00 78.06 411 VAL A C 1
ATOM 3154 O O . VAL A 1 411 ? -36.759 -32.376 49.025 1.00 78.06 411 VAL A O 1
ATOM 3157 N N . TRP A 1 412 ? -37.357 -32.144 51.173 1.00 76.19 412 TRP A N 1
ATOM 3158 C CA . TRP A 1 412 ? -37.921 -33.480 51.310 1.00 76.19 412 TRP A CA 1
ATOM 3159 C C . TRP A 1 412 ? -39.284 -33.447 52.000 1.00 76.19 412 TRP A C 1
ATOM 3161 O O . TRP A 1 412 ? -39.617 -32.526 52.744 1.00 76.19 412 TRP A O 1
ATOM 3171 N N . SER A 1 413 ? -40.090 -34.476 51.745 1.00 79.00 413 SER A N 1
ATOM 3172 C CA . SER A 1 413 ? -41.335 -34.708 52.474 1.00 79.00 413 SER A CA 1
ATOM 3173 C C . SER A 1 413 ? -41.443 -36.171 52.883 1.00 79.00 413 SER A C 1
ATOM 3175 O O . SER A 1 413 ? -40.960 -37.060 52.180 1.00 79.00 413 SER A O 1
ATOM 3177 N N . LYS A 1 414 ? -42.045 -36.413 54.045 1.00 75.56 414 LYS A N 1
ATOM 3178 C CA . LYS A 1 414 ? -42.238 -37.743 54.622 1.00 75.56 414 LYS A CA 1
ATOM 3179 C C . LYS A 1 414 ? -43.677 -37.878 55.101 1.00 75.56 414 LYS A C 1
ATOM 3181 O O . LYS A 1 414 ? -44.227 -36.953 55.694 1.00 75.56 414 LYS A O 1
ATOM 3186 N N . TYR A 1 415 ? -44.257 -39.048 54.868 1.00 81.50 415 TYR A N 1
ATOM 3187 C CA . TYR A 1 415 ? -45.522 -39.459 55.460 1.00 81.50 415 TYR A CA 1
ATOM 3188 C C . TYR A 1 415 ? -45.331 -40.791 56.179 1.00 81.50 415 TYR A C 1
ATOM 3190 O O . TYR A 1 415 ? -44.729 -41.710 55.626 1.00 81.50 415 TYR A O 1
ATOM 3198 N N . GLU A 1 416 ? -45.835 -40.892 57.402 1.00 76.81 416 GLU A N 1
ATOM 3199 C CA . GLU A 1 416 ? -45.743 -42.089 58.229 1.00 76.81 416 GLU A CA 1
ATOM 3200 C C . GLU A 1 416 ? -47.081 -42.360 58.912 1.00 76.81 416 GLU A C 1
ATOM 3202 O O . GLU A 1 416 ? -47.751 -41.442 59.383 1.00 76.81 416 GLU A O 1
ATOM 3207 N N . TYR A 1 417 ? -47.478 -43.629 58.946 1.00 78.19 417 TYR A N 1
ATOM 3208 C CA . TYR A 1 417 ? -48.688 -44.086 59.614 1.00 78.19 417 TYR A CA 1
ATOM 3209 C C . TYR A 1 417 ? -48.372 -45.342 60.419 1.00 78.19 417 TYR A C 1
ATOM 3211 O O . TYR A 1 417 ? -47.830 -46.305 59.875 1.00 78.19 417 TYR A O 1
ATOM 3219 N N . GLN A 1 418 ? -48.722 -45.342 61.701 1.00 73.75 418 GLN A N 1
ATOM 3220 C CA . GLN A 1 418 ? -48.449 -46.447 62.604 1.00 73.75 418 GLN A CA 1
ATOM 3221 C C . GLN A 1 418 ? -49.630 -46.698 63.537 1.00 73.75 418 GLN A C 1
ATOM 3223 O O . GLN A 1 418 ? -50.171 -45.783 64.152 1.00 73.75 418 GLN A O 1
ATOM 3228 N N . THR A 1 419 ? -49.980 -47.970 63.685 1.00 78.62 419 THR A N 1
ATOM 3229 C CA . THR A 1 419 ? -50.952 -48.439 64.667 1.00 78.62 419 THR A CA 1
ATOM 3230 C C . THR A 1 419 ? -50.232 -49.253 65.730 1.00 78.62 419 THR A C 1
ATOM 3232 O O . THR A 1 419 ? -49.651 -50.295 65.423 1.00 78.62 419 THR A O 1
ATOM 3235 N N . THR A 1 420 ? -50.326 -48.836 66.988 1.00 72.38 420 THR A N 1
ATOM 3236 C CA . THR A 1 420 ? -49.640 -49.500 68.101 1.00 72.38 420 THR A CA 1
ATOM 3237 C C . THR A 1 420 ? -50.633 -49.809 69.215 1.00 72.38 420 THR A C 1
ATOM 3239 O O . THR A 1 420 ? -51.455 -48.973 69.584 1.00 72.38 420 THR A O 1
ATOM 3242 N N . LYS A 1 421 ? -50.590 -51.031 69.753 1.00 75.81 421 LYS A N 1
ATOM 3243 C CA . LYS A 1 421 ? -51.388 -51.428 70.921 1.00 75.81 421 LYS A CA 1
ATOM 3244 C C . LYS A 1 421 ? -50.486 -51.443 72.147 1.00 75.81 421 LYS A C 1
ATOM 3246 O O . LYS A 1 421 ? -49.487 -52.154 72.154 1.00 75.81 421 LYS A O 1
ATOM 3251 N N . TYR A 1 422 ? -50.855 -50.691 73.175 1.00 67.50 422 TYR A N 1
ATOM 3252 C CA . TYR A 1 422 ? -50.136 -50.622 74.441 1.00 67.50 422 TYR A CA 1
ATOM 3253 C C . TYR A 1 422 ? -50.948 -51.338 75.522 1.00 67.50 422 TYR A C 1
ATOM 3255 O O . TYR A 1 422 ? -52.144 -51.089 75.667 1.00 67.50 422 TYR A O 1
ATOM 3263 N N . GLN A 1 423 ? -50.307 -52.227 76.280 1.00 62.19 423 GLN A N 1
ATOM 3264 C CA . GLN A 1 423 ? -50.899 -52.894 77.441 1.00 62.19 423 GLN A CA 1
ATOM 3265 C C . GLN A 1 423 ? -50.015 -52.643 78.663 1.00 62.19 423 GLN A C 1
ATOM 3267 O O . GLN A 1 423 ? -48.820 -52.924 78.628 1.00 62.19 423 GLN A O 1
ATOM 3272 N N . SER A 1 424 ? -50.596 -52.102 79.735 1.00 52.09 424 SER A N 1
ATOM 3273 C CA . SER A 1 424 ? -49.921 -51.914 81.021 1.00 52.09 424 SER A CA 1
ATOM 3274 C C . SER A 1 424 ? -50.902 -52.178 82.160 1.00 52.09 424 SER A C 1
ATOM 3276 O O . SER A 1 424 ? -51.864 -51.432 82.353 1.00 52.09 424 SER A O 1
ATOM 3278 N N . GLY A 1 425 ? -50.674 -53.264 82.905 1.00 64.44 425 GLY A N 1
ATOM 3279 C CA . GLY A 1 425 ? -51.552 -53.691 83.997 1.00 64.44 425 GLY A CA 1
ATOM 3280 C C . GLY A 1 425 ? -53.019 -53.786 83.561 1.00 64.44 425 GLY A C 1
ATOM 3281 O O . GLY A 1 425 ? -53.339 -54.470 82.594 1.00 64.44 425 GLY A O 1
ATOM 3282 N N . ASN A 1 426 ? -53.902 -53.062 84.253 1.00 57.69 426 ASN A N 1
ATOM 3283 C CA . ASN A 1 426 ? -55.347 -53.066 83.995 1.00 57.69 426 ASN A CA 1
ATOM 3284 C C . ASN A 1 426 ? -55.798 -52.125 82.858 1.00 57.69 426 ASN A C 1
ATOM 3286 O O . ASN A 1 426 ? -57.001 -51.971 82.655 1.00 57.69 426 ASN A O 1
ATOM 3290 N N . SER A 1 427 ? -54.874 -51.500 82.118 1.00 57.81 427 SER A N 1
ATOM 3291 C CA . SER A 1 427 ? -55.198 -50.519 81.076 1.00 57.81 427 SER A CA 1
ATOM 3292 C C . SER A 1 427 ? -54.568 -50.899 79.735 1.00 57.81 427 SER A C 1
ATOM 3294 O O . SER A 1 427 ? -53.348 -51.028 79.613 1.00 57.81 427 SER A O 1
ATOM 3296 N N . ALA A 1 428 ? -55.404 -51.045 78.707 1.00 66.00 428 ALA A N 1
ATOM 3297 C CA . ALA A 1 428 ? -54.986 -51.297 77.332 1.00 66.00 428 ALA A CA 1
ATOM 3298 C C . ALA A 1 428 ? -55.546 -50.213 76.406 1.00 66.00 428 ALA A C 1
ATOM 3300 O O . ALA A 1 428 ? -56.730 -49.884 76.493 1.00 66.00 428 ALA A O 1
ATOM 3301 N N . PHE A 1 429 ? -54.714 -49.670 75.517 1.00 72.50 429 PHE A N 1
ATOM 3302 C CA . PHE A 1 429 ? -55.168 -48.700 74.520 1.00 72.50 429 PHE A CA 1
ATOM 3303 C C . PHE A 1 429 ? -54.518 -48.920 73.159 1.00 72.50 429 PHE A C 1
ATOM 3305 O O . PHE A 1 429 ? -53.372 -49.365 73.053 1.00 72.50 429 PHE A O 1
ATOM 3312 N N . LYS A 1 430 ? -55.276 -48.629 72.104 1.00 76.06 430 LYS A N 1
ATOM 3313 C CA . LYS A 1 430 ? -54.805 -48.647 70.719 1.00 76.06 430 LYS A CA 1
ATOM 3314 C C . LYS A 1 430 ? -54.576 -47.206 70.275 1.00 76.06 430 LYS A C 1
ATOM 3316 O O . LYS A 1 430 ? -55.467 -46.378 70.429 1.00 76.06 430 LYS A O 1
ATOM 3321 N N . GLN A 1 431 ? -53.407 -46.920 69.718 1.00 77.81 431 GLN A N 1
ATOM 3322 C CA . GLN A 1 431 ? -53.065 -45.620 69.153 1.00 77.81 431 GLN A CA 1
ATOM 3323 C C . GLN A 1 431 ? -52.854 -45.754 67.647 1.00 77.81 431 GLN A C 1
ATOM 3325 O O . GLN A 1 431 ? -52.009 -46.535 67.214 1.00 77.81 431 GLN A O 1
ATOM 3330 N N . ASP A 1 432 ? -53.607 -44.979 66.870 1.00 81.94 432 ASP A N 1
ATOM 3331 C CA . ASP A 1 432 ? -53.394 -44.793 65.435 1.00 81.94 432 ASP A CA 1
ATOM 3332 C C . ASP A 1 432 ? -52.747 -43.412 65.224 1.00 81.94 432 ASP A C 1
ATOM 3334 O O . ASP A 1 432 ? -53.364 -42.380 65.501 1.00 81.94 432 ASP A O 1
ATOM 3338 N N . PHE A 1 433 ? -51.492 -43.399 64.775 1.00 82.12 433 PHE A N 1
ATOM 3339 C CA . PHE A 1 433 ? -50.654 -42.213 64.604 1.00 82.12 433 PHE A CA 1
ATOM 3340 C C . PHE A 1 433 ? -50.362 -41.972 63.124 1.00 82.12 433 PHE A C 1
ATOM 3342 O O . PHE A 1 433 ? -49.904 -42.873 62.428 1.00 82.12 433 PHE A O 1
ATOM 3349 N N . SER A 1 434 ? -50.595 -40.752 62.646 1.00 81.69 434 SER A N 1
ATOM 3350 C CA . SER A 1 434 ? -50.176 -40.298 61.317 1.00 81.69 434 SER A CA 1
ATOM 3351 C C . SER A 1 434 ? -49.301 -39.058 61.427 1.00 81.69 434 SER A C 1
ATOM 3353 O O . SER A 1 434 ? -49.660 -38.138 62.162 1.00 81.69 434 SER A O 1
ATOM 3355 N N . LEU A 1 435 ? -48.219 -39.001 60.659 1.00 83.00 435 LEU A N 1
ATOM 3356 C CA . LEU A 1 435 ? -47.251 -37.912 60.632 1.00 83.00 435 LEU A CA 1
ATOM 3357 C C . LEU A 1 435 ? -46.976 -37.490 59.188 1.00 83.00 435 LEU A C 1
ATOM 3359 O O . LEU A 1 435 ? -46.641 -38.321 58.349 1.00 83.00 435 LEU A O 1
ATOM 3363 N N . VAL A 1 436 ? -47.079 -36.192 58.915 1.00 82.94 436 VAL A N 1
ATOM 3364 C CA . VAL A 1 436 ? -46.596 -35.551 57.688 1.00 82.94 436 VAL A CA 1
ATOM 3365 C C . VAL A 1 436 ? -45.471 -34.599 58.071 1.00 82.94 436 VAL A C 1
ATOM 3367 O O . VAL A 1 436 ? -45.626 -33.792 58.988 1.00 82.94 436 VAL A O 1
ATOM 3370 N N . GLN A 1 437 ? -44.349 -34.669 57.365 1.00 83.31 437 GLN A N 1
ATOM 3371 C CA . GLN A 1 437 ? -43.228 -33.752 57.540 1.00 83.31 437 GLN A CA 1
ATOM 3372 C C . GLN A 1 437 ? -42.798 -33.188 56.200 1.00 83.31 437 GLN A C 1
ATOM 3374 O O . GLN A 1 437 ? -42.744 -33.910 55.204 1.00 83.31 437 GLN A O 1
ATOM 3379 N N . VAL A 1 438 ? -42.463 -31.905 56.195 1.00 81.75 438 VAL A N 1
ATOM 3380 C CA . VAL A 1 438 ? -41.807 -31.239 55.072 1.00 81.75 438 VAL A CA 1
ATOM 3381 C C . VAL A 1 438 ? -40.582 -30.530 55.622 1.00 81.75 438 VAL A C 1
ATOM 3383 O O . VAL A 1 438 ? -40.694 -29.736 56.558 1.00 81.75 438 VAL A O 1
ATOM 3386 N N . GLY A 1 439 ? -39.419 -30.850 55.067 1.00 78.25 439 GLY A N 1
ATOM 3387 C CA . GLY A 1 439 ? -38.137 -30.311 55.492 1.00 78.25 439 GLY A CA 1
ATOM 3388 C C . GLY A 1 439 ? -37.395 -29.640 54.348 1.00 78.25 439 GLY A C 1
ATOM 3389 O O . GLY A 1 439 ? -37.508 -30.048 53.192 1.00 78.25 439 GLY A O 1
ATOM 3390 N N . ALA A 1 440 ? -36.629 -28.610 54.687 1.00 81.38 440 ALA A N 1
ATOM 3391 C CA . ALA A 1 440 ? -35.678 -27.974 53.791 1.00 81.38 440 ALA A CA 1
ATOM 3392 C C . ALA A 1 440 ? -34.335 -27.844 54.509 1.00 81.38 440 ALA A C 1
ATOM 3394 O O . ALA A 1 440 ? -34.274 -27.394 55.654 1.00 81.38 440 ALA A O 1
ATOM 3395 N N . GLU A 1 441 ? -33.257 -28.230 53.839 1.00 83.00 441 GLU A N 1
ATOM 3396 C CA . GLU A 1 441 ? -31.911 -28.219 54.397 1.00 83.00 441 GLU A CA 1
ATOM 3397 C C . GLU A 1 441 ? -30.908 -27.600 53.432 1.00 83.00 441 GLU A C 1
ATOM 3399 O O . GLU A 1 441 ? -31.066 -27.637 52.212 1.00 83.00 441 GLU A O 1
ATOM 3404 N N . LYS A 1 442 ? -29.869 -26.991 53.997 1.00 80.56 442 LYS A N 1
ATOM 3405 C CA . LYS A 1 442 ? -28.790 -26.344 53.263 1.00 80.56 442 LYS A CA 1
ATOM 3406 C C . LYS A 1 442 ? -27.453 -26.875 53.754 1.00 80.56 442 LYS A C 1
ATOM 3408 O O . LYS A 1 442 ? -27.187 -26.894 54.958 1.00 80.56 442 LYS A O 1
ATOM 3413 N N . TYR A 1 443 ? -26.605 -27.247 52.805 1.00 79.56 443 TYR A N 1
ATOM 3414 C CA . TYR A 1 443 ? -25.242 -27.684 53.073 1.00 79.56 443 TYR A CA 1
ATOM 3415 C C . TYR A 1 443 ? -24.313 -26.464 53.108 1.00 79.56 443 TYR A C 1
ATOM 3417 O O . TYR A 1 443 ? -24.393 -25.572 52.258 1.00 79.56 443 TYR A O 1
ATOM 3425 N N . LEU A 1 444 ? -23.451 -26.397 54.120 1.00 72.88 444 LEU A N 1
ATOM 3426 C CA . LEU A 1 444 ? -22.505 -25.308 54.352 1.00 72.88 444 LEU A CA 1
ATOM 3427 C C . LEU A 1 444 ? -21.070 -25.857 54.371 1.00 72.88 444 LEU A C 1
ATOM 3429 O O . LEU A 1 444 ? -20.792 -26.865 55.021 1.00 72.88 444 LEU A O 1
ATOM 3433 N N . GLY A 1 445 ? -20.152 -25.169 53.686 1.00 68.62 445 GLY A N 1
ATOM 3434 C CA . GLY A 1 445 ? -18.760 -25.615 53.519 1.00 68.62 445 GLY A CA 1
ATOM 3435 C C . GLY A 1 445 ? -18.638 -26.828 52.589 1.00 68.62 445 GLY A C 1
ATOM 3436 O O . GLY A 1 445 ? -19.449 -26.979 51.678 1.00 68.62 445 GLY A O 1
ATOM 3437 N N . ASP A 1 446 ? -17.662 -27.703 52.847 1.00 67.06 446 ASP A N 1
ATOM 3438 C CA . ASP A 1 446 ? -17.390 -28.942 52.091 1.00 67.06 446 ASP A CA 1
ATOM 3439 C C . ASP A 1 446 ? -18.439 -30.051 52.348 1.00 67.06 446 ASP A C 1
ATOM 3441 O O . ASP A 1 446 ? -18.100 -31.213 52.536 1.00 67.06 446 ASP A O 1
ATOM 3445 N N . HIS A 1 447 ? -19.724 -29.691 52.441 1.00 65.31 447 HIS A N 1
ATOM 3446 C CA . HIS A 1 447 ? -20.862 -30.577 52.751 1.00 65.31 447 HIS A CA 1
ATOM 3447 C C . HIS A 1 447 ? -20.837 -31.260 54.137 1.00 65.31 447 HIS A C 1
ATOM 3449 O O . HIS A 1 447 ? -21.726 -32.046 54.460 1.00 65.31 447 HIS A O 1
ATOM 3455 N N . ASN A 1 448 ? -19.887 -30.902 55.004 1.00 71.94 448 ASN A N 1
ATOM 3456 C CA . ASN A 1 448 ? -19.727 -31.486 56.343 1.00 71.94 448 ASN A CA 1
ATOM 3457 C C . ASN A 1 448 ? -20.601 -30.832 57.431 1.00 71.94 448 ASN A C 1
ATOM 3459 O O . ASN A 1 448 ? -20.663 -31.343 58.552 1.00 71.94 448 ASN A O 1
ATOM 3463 N N . LEU A 1 449 ? -21.275 -29.715 57.132 1.00 78.06 449 LEU A N 1
ATOM 3464 C CA . LEU A 1 449 ? -22.225 -29.045 58.025 1.00 78.06 449 LEU A CA 1
ATOM 3465 C C . LEU A 1 449 ? -23.568 -28.855 57.313 1.00 78.06 449 LEU A C 1
ATOM 3467 O O . LEU A 1 449 ? -23.630 -28.239 56.251 1.00 78.06 449 LEU A O 1
ATOM 3471 N N . VAL A 1 450 ? -24.645 -29.342 57.923 1.00 79.38 450 VAL A N 1
ATOM 3472 C CA . VAL A 1 450 ? -26.018 -29.227 57.416 1.00 79.38 450 VAL A CA 1
ATOM 3473 C C . VAL A 1 450 ? -26.843 -28.439 58.413 1.00 79.38 450 VAL A C 1
ATOM 3475 O O . VAL A 1 450 ? -26.803 -28.730 59.608 1.00 79.38 450 VAL A O 1
ATOM 3478 N N . ILE A 1 451 ? -27.598 -27.459 57.927 1.00 81.31 451 ILE A N 1
ATOM 3479 C CA . ILE A 1 451 ? -28.614 -26.767 58.720 1.00 81.31 451 ILE A CA 1
ATOM 3480 C C . ILE A 1 451 ? -29.946 -26.927 58.004 1.00 81.31 451 ILE A C 1
ATOM 3482 O O . ILE A 1 451 ? -30.037 -26.653 56.807 1.00 81.31 451 ILE A O 1
ATOM 3486 N N . GLY A 1 452 ? -30.972 -27.356 58.729 1.00 78.19 452 GLY A N 1
ATOM 3487 C CA . GLY A 1 452 ? -32.296 -27.568 58.167 1.00 78.19 452 GLY A CA 1
ATOM 3488 C C . GLY A 1 452 ? -33.415 -27.152 59.103 1.00 78.19 452 GLY A C 1
ATOM 3489 O O . GLY A 1 452 ? -33.237 -27.010 60.315 1.00 78.19 452 GLY A O 1
ATOM 3490 N N . THR A 1 453 ? -34.583 -26.943 58.512 1.00 80.44 453 THR A N 1
ATOM 3491 C CA . THR A 1 453 ? -35.836 -26.711 59.223 1.00 80.44 453 THR A CA 1
ATOM 3492 C C . THR A 1 453 ? -36.878 -27.719 58.763 1.00 80.44 453 THR A C 1
ATOM 3494 O O . THR A 1 453 ? -36.865 -28.170 57.616 1.00 80.44 453 THR A O 1
ATOM 3497 N N . ILE A 1 454 ? -37.771 -28.106 59.671 1.00 82.19 454 ILE A N 1
ATOM 3498 C CA . ILE A 1 454 ? -38.819 -29.096 59.418 1.00 82.19 454 ILE A CA 1
ATOM 3499 C C . ILE A 1 454 ? -40.126 -28.576 59.992 1.00 82.19 454 ILE A C 1
ATOM 3501 O O . ILE A 1 454 ? -40.201 -28.231 61.174 1.00 82.19 454 ILE A O 1
ATOM 3505 N N . LEU A 1 455 ? -41.173 -28.586 59.174 1.00 82.94 455 LEU A N 1
ATOM 3506 C CA . LEU A 1 455 ? -42.544 -28.449 59.639 1.00 82.94 455 LEU A CA 1
ATOM 3507 C C . LEU A 1 455 ? -43.178 -29.839 59.716 1.00 82.94 455 LEU A C 1
ATOM 3509 O O . LEU A 1 455 ? -43.239 -30.560 58.721 1.00 82.94 455 LEU A O 1
ATOM 3513 N N . SER A 1 456 ? -43.632 -30.212 60.909 1.00 82.50 456 SER A N 1
ATOM 3514 C CA . SER A 1 456 ? -44.242 -31.509 61.198 1.00 82.50 456 SER A CA 1
ATOM 3515 C C . SER A 1 456 ? -45.683 -31.327 61.644 1.00 82.50 456 SER A C 1
ATOM 3517 O O . SER A 1 456 ? -45.960 -30.518 62.528 1.00 82.50 456 SER A O 1
ATOM 3519 N N . GLN A 1 457 ? -46.590 -32.113 61.078 1.00 83.75 457 GLN A N 1
ATOM 3520 C CA . GLN A 1 457 ? -47.971 -32.205 61.525 1.00 83.75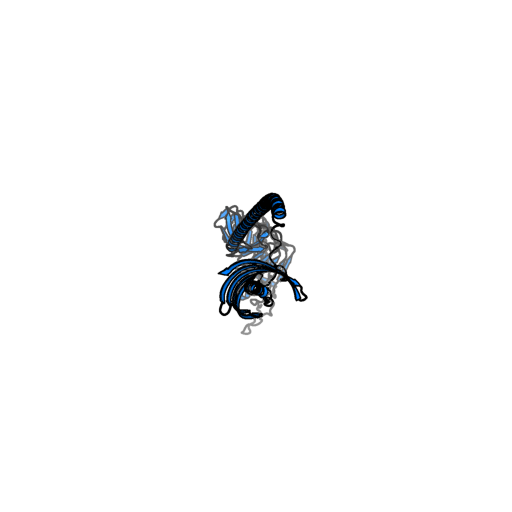 457 GLN A CA 1
ATOM 3521 C C . GLN A 1 457 ? -48.297 -33.662 61.829 1.00 83.75 457 GLN A C 1
ATOM 3523 O O . GLN A 1 457 ? -48.178 -34.523 60.957 1.00 83.75 457 GLN A O 1
ATOM 3528 N N . SER A 1 458 ? -48.706 -33.942 63.064 1.00 83.00 458 SER A N 1
ATOM 3529 C CA . SER A 1 458 ? -49.109 -35.276 63.483 1.00 83.00 458 SER A CA 1
ATOM 3530 C C . SER A 1 458 ? -50.506 -35.300 64.079 1.00 83.00 458 SER A C 1
ATOM 3532 O O . SER A 1 458 ? -50.988 -34.317 64.642 1.00 83.00 458 SER A O 1
ATOM 3534 N N . ARG A 1 459 ? -51.157 -36.450 63.924 1.00 82.31 459 ARG A N 1
ATOM 3535 C CA . ARG A 1 459 ? -52.480 -36.749 64.459 1.00 82.31 459 ARG A CA 1
ATOM 3536 C C . ARG A 1 459 ? -52.438 -38.115 65.120 1.00 82.31 459 ARG A C 1
ATOM 3538 O O . ARG A 1 459 ? -52.054 -39.095 64.486 1.00 82.31 459 ARG A O 1
ATOM 3545 N N . ALA A 1 460 ? -52.841 -38.165 66.381 1.00 79.44 460 ALA A N 1
ATOM 3546 C CA . ALA A 1 460 ? -52.921 -39.371 67.187 1.00 79.44 460 ALA A CA 1
ATOM 3547 C C . ALA A 1 460 ? -54.365 -39.588 67.644 1.00 79.44 460 ALA A C 1
ATOM 3549 O O . ALA A 1 460 ? -54.922 -38.765 68.371 1.00 79.44 460 ALA A O 1
ATOM 3550 N N . ASN A 1 461 ? -54.957 -40.711 67.247 1.00 78.44 461 ASN A N 1
ATOM 3551 C CA . ASN A 1 461 ? -56.252 -41.158 67.750 1.00 78.44 461 ASN A CA 1
ATOM 3552 C C . ASN A 1 461 ? -56.025 -42.305 68.738 1.00 78.44 461 ASN A C 1
ATOM 3554 O O . ASN A 1 461 ? -55.466 -43.335 68.362 1.00 78.44 461 ASN A O 1
ATOM 3558 N N . ASN A 1 462 ? -56.456 -42.124 69.985 1.00 77.50 462 ASN A N 1
ATOM 3559 C CA . ASN A 1 462 ? -56.301 -43.105 71.055 1.00 77.50 462 ASN A CA 1
ATOM 3560 C C . ASN A 1 462 ? -57.667 -43.686 71.438 1.00 77.50 462 ASN A C 1
ATOM 3562 O O . ASN A 1 462 ? -58.566 -42.942 71.832 1.00 77.50 462 ASN A O 1
ATOM 3566 N N . ASP A 1 463 ? -57.798 -45.006 71.340 1.00 74.25 463 ASP A N 1
ATOM 3567 C CA . ASP A 1 463 ? -58.984 -45.775 71.722 1.00 74.25 463 ASP A CA 1
ATOM 3568 C C . ASP A 1 463 ? -58.685 -46.559 73.010 1.00 74.25 463 ASP A C 1
ATOM 3570 O O . ASP A 1 463 ? -57.860 -47.486 73.020 1.00 74.25 463 ASP A O 1
ATOM 3574 N N . PHE A 1 464 ? -59.323 -46.142 74.108 1.00 70.00 464 PHE A N 1
ATOM 3575 C CA . PHE A 1 464 ? -59.210 -46.757 75.429 1.00 70.00 464 PHE A CA 1
ATOM 3576 C C . PHE A 1 464 ? -60.436 -47.645 75.657 1.00 70.00 464 PHE A C 1
ATOM 3578 O O . PHE A 1 464 ? -61.477 -47.171 76.122 1.00 70.00 464 PHE A O 1
ATOM 3585 N N . GLN A 1 465 ? -60.293 -48.930 75.304 1.00 62.34 465 GLN A N 1
ATOM 3586 C CA . GLN A 1 465 ? -61.362 -49.934 75.260 1.00 62.34 465 GLN A CA 1
ATOM 3587 C C . GLN A 1 465 ? -62.375 -49.776 76.412 1.00 62.34 465 GLN A C 1
ATOM 3589 O O . GLN A 1 465 ? -62.077 -50.075 77.568 1.00 62.34 465 GLN A O 1
ATOM 3594 N N . ASN A 1 466 ? -63.585 -49.337 76.043 1.00 54.72 466 ASN A N 1
ATOM 3595 C CA . ASN A 1 466 ? -64.796 -49.158 76.859 1.00 54.72 466 ASN A CA 1
ATOM 3596 C C . ASN A 1 466 ? -64.886 -47.952 77.809 1.00 54.72 466 ASN A C 1
ATOM 3598 O O . ASN A 1 466 ? -65.857 -47.895 78.563 1.00 54.72 466 ASN A O 1
ATOM 3602 N N . TYR A 1 467 ? -63.977 -46.969 77.757 1.00 55.84 467 TYR A N 1
ATOM 3603 C CA . TYR A 1 467 ? -64.096 -45.801 78.643 1.00 55.84 467 TYR A CA 1
ATOM 3604 C C . TYR A 1 467 ? -64.053 -44.437 77.938 1.00 55.84 467 TYR A C 1
ATOM 3606 O O . TYR A 1 467 ? -64.958 -43.654 78.201 1.00 55.84 467 TYR A O 1
ATOM 3614 N N . TYR A 1 468 ? -63.120 -44.141 77.020 1.00 60.44 468 TYR A N 1
ATOM 3615 C CA . TYR A 1 468 ? -63.059 -42.844 76.307 1.00 60.44 468 TYR A CA 1
ATOM 3616 C C . TYR A 1 468 ? -62.247 -42.937 74.996 1.00 60.44 468 TYR A C 1
ATOM 3618 O O . TYR A 1 468 ? -61.326 -43.743 74.896 1.00 60.44 468 TYR A O 1
ATOM 3626 N N . ASN A 1 469 ? -62.542 -42.073 74.016 1.00 62.72 469 ASN A N 1
ATOM 3627 C CA . ASN A 1 469 ? -61.732 -41.880 72.803 1.00 62.72 469 ASN A CA 1
ATOM 3628 C C . ASN A 1 469 ? -61.102 -40.485 72.840 1.00 62.72 469 ASN A C 1
ATOM 3630 O O . ASN A 1 469 ? -61.828 -39.512 73.023 1.00 62.72 469 ASN A O 1
ATOM 3634 N N . GLY A 1 470 ? -59.785 -40.380 72.648 1.00 67.38 470 GLY A N 1
ATOM 3635 C CA . GLY A 1 470 ? -59.067 -39.099 72.669 1.00 67.38 470 GLY A CA 1
ATOM 3636 C C . GLY A 1 470 ? -58.370 -38.804 71.346 1.00 67.38 470 GLY A C 1
ATOM 3637 O O . GLY A 1 470 ? -57.720 -39.693 70.786 1.00 67.38 470 GLY A O 1
ATOM 3638 N N . LYS A 1 471 ? -58.470 -37.563 70.853 1.00 71.44 471 LYS A N 1
ATOM 3639 C CA . LYS A 1 471 ? -57.758 -37.111 69.648 1.00 71.44 471 LYS A CA 1
ATOM 3640 C C . LYS A 1 471 ? -56.723 -36.052 70.011 1.00 71.44 471 LYS A C 1
ATOM 3642 O O . LYS A 1 471 ? -56.994 -35.121 70.764 1.00 71.44 471 LYS A O 1
ATOM 3647 N N . GLY A 1 472 ? -55.520 -36.188 69.468 1.00 73.50 472 GLY A N 1
ATOM 3648 C CA . GLY A 1 472 ? -54.453 -35.209 69.641 1.00 73.50 472 GLY A CA 1
ATOM 3649 C C . GLY A 1 472 ? -53.836 -34.833 68.308 1.00 73.50 472 GLY A C 1
ATOM 3650 O O . GLY A 1 472 ? -53.280 -35.699 67.639 1.00 73.50 472 GLY A O 1
ATOM 3651 N N . ASP A 1 473 ? -53.885 -33.548 67.974 1.00 79.12 473 ASP A N 1
ATOM 3652 C CA . ASP A 1 473 ? -53.167 -32.972 66.842 1.00 79.12 473 ASP A CA 1
ATOM 3653 C C . ASP A 1 473 ? -51.951 -32.184 67.369 1.00 79.12 473 ASP A C 1
ATOM 3655 O O . ASP A 1 473 ? -52.045 -31.438 68.351 1.00 79.12 473 ASP A O 1
ATOM 3659 N N . LEU A 1 474 ? -50.792 -32.355 66.735 1.00 79.06 474 LEU A N 1
ATOM 3660 C CA . LEU A 1 474 ? -49.549 -31.655 67.068 1.00 79.06 474 LEU A CA 1
ATOM 3661 C C . LEU A 1 474 ? -48.968 -31.034 65.801 1.00 79.06 474 LEU A C 1
ATOM 3663 O O . LEU A 1 474 ? -48.712 -31.729 64.821 1.00 79.06 474 LEU A O 1
ATOM 3667 N N . THR A 1 475 ? -48.732 -29.724 65.833 1.00 79.75 475 THR A N 1
ATOM 3668 C CA . THR A 1 475 ? -47.962 -29.024 64.797 1.00 79.75 475 THR A CA 1
ATOM 3669 C C . THR A 1 475 ? -46.660 -28.541 65.411 1.00 79.75 475 THR A C 1
ATOM 3671 O O . THR A 1 475 ? -46.680 -27.828 66.414 1.00 79.75 475 THR A O 1
ATOM 3674 N N . MET A 1 476 ? -45.531 -28.941 64.834 1.00 78.38 476 MET A N 1
ATOM 3675 C CA . MET A 1 476 ? -44.203 -28.680 65.377 1.00 78.38 476 MET A CA 1
ATOM 3676 C C . MET A 1 476 ? -43.284 -28.113 64.304 1.00 78.38 476 MET A C 1
ATOM 3678 O O . MET A 1 476 ? -43.168 -28.670 63.213 1.00 78.38 476 MET A O 1
ATOM 3682 N N . PHE A 1 477 ? -42.612 -27.016 64.633 1.00 78.88 477 PHE A N 1
ATOM 3683 C CA . PHE A 1 477 ? -41.531 -26.460 63.839 1.00 78.88 477 PHE A CA 1
ATOM 3684 C C . PHE A 1 477 ? -40.203 -26.797 64.511 1.00 78.88 477 PHE A C 1
ATOM 3686 O O . PHE A 1 477 ? -40.012 -26.532 65.698 1.00 78.88 477 PHE A O 1
ATOM 3693 N N . SER A 1 478 ? -39.297 -27.407 63.756 1.00 78.44 478 SER A N 1
ATOM 3694 C CA . SER A 1 478 ? -37.999 -27.858 64.255 1.00 78.44 478 SER A CA 1
ATOM 3695 C C . SER A 1 478 ? -36.880 -27.246 63.432 1.00 78.44 478 SER A C 1
ATOM 3697 O O . SER A 1 478 ? -37.009 -27.106 62.217 1.00 78.44 478 SER A O 1
ATOM 3699 N N . PHE A 1 479 ? -35.776 -26.917 64.088 1.00 78.62 479 PHE A N 1
ATOM 3700 C CA . PHE A 1 479 ? -34.513 -26.572 63.455 1.00 78.62 479 PHE A CA 1
ATOM 3701 C C . PHE A 1 479 ? -33.458 -27.574 63.909 1.00 78.62 479 PHE A C 1
ATOM 3703 O O . PHE A 1 479 ? -33.428 -27.968 65.073 1.00 78.62 479 PHE A O 1
ATOM 3710 N N . TYR A 1 480 ? -32.592 -27.995 62.996 1.00 77.06 480 TYR A N 1
ATOM 3711 C CA . TYR A 1 480 ? -31.490 -28.887 63.327 1.00 77.06 480 TYR A CA 1
ATOM 3712 C C . TYR A 1 480 ? -30.210 -28.451 62.629 1.00 77.06 480 TYR A C 1
ATOM 3714 O O . TYR A 1 480 ? -30.222 -27.934 61.509 1.00 77.06 480 TYR A O 1
ATOM 3722 N N . GLY A 1 481 ? -29.095 -28.661 63.318 1.00 76.88 481 GLY A N 1
ATOM 3723 C CA . GLY A 1 481 ? -27.749 -28.495 62.799 1.00 76.88 481 GLY A CA 1
ATOM 3724 C C . GLY A 1 481 ? -26.976 -29.788 62.997 1.00 76.88 481 GLY A C 1
ATOM 3725 O O . GLY A 1 481 ? -26.905 -30.298 64.112 1.00 76.88 481 GLY A O 1
ATOM 3726 N N . LYS A 1 482 ? -26.387 -30.324 61.930 1.00 78.19 482 LYS A N 1
ATOM 3727 C CA . LYS A 1 482 ? -25.604 -31.560 61.972 1.00 78.19 482 LYS A CA 1
ATOM 3728 C C . LYS A 1 482 ? -24.224 -31.334 61.383 1.00 78.19 482 LYS A C 1
ATOM 3730 O O . LYS A 1 482 ? -24.104 -30.870 60.254 1.00 78.19 482 LYS A O 1
ATOM 3735 N N . LYS A 1 483 ? -23.187 -31.712 62.128 1.00 79.44 483 LYS A N 1
ATOM 3736 C CA . LYS A 1 483 ? -21.807 -31.764 61.647 1.00 79.44 483 LYS A CA 1
ATOM 3737 C C . LYS A 1 483 ? -21.363 -33.213 61.523 1.00 79.44 483 LYS A C 1
ATOM 3739 O O . LYS A 1 483 ? -21.496 -33.972 62.478 1.00 79.44 483 LYS A O 1
ATOM 3744 N N . THR A 1 484 ? -20.834 -33.574 60.363 1.00 79.69 484 THR A N 1
ATOM 3745 C CA . THR A 1 484 ? -20.275 -34.902 60.090 1.00 79.69 484 THR A CA 1
ATOM 3746 C C . THR A 1 484 ? -18.776 -34.756 59.849 1.00 79.69 484 THR A C 1
ATOM 3748 O O . THR A 1 484 ? -18.347 -33.843 59.147 1.00 79.69 484 THR A O 1
ATOM 3751 N N . TRP A 1 485 ? -17.975 -35.618 60.467 1.00 76.50 485 TRP A N 1
ATOM 3752 C CA . TRP A 1 485 ? -16.528 -35.686 60.268 1.00 76.50 485 TRP A CA 1
ATOM 3753 C C . TRP A 1 485 ? -16.183 -36.817 59.291 1.00 76.50 485 TRP A C 1
ATOM 3755 O O . TRP A 1 485 ? -16.937 -37.778 59.150 1.00 76.50 485 TRP A O 1
ATOM 3765 N N . GLU A 1 486 ? -15.021 -36.726 58.639 1.00 74.94 486 GLU A N 1
ATOM 3766 C CA . GLU A 1 486 ? -14.558 -37.673 57.604 1.00 74.94 486 GLU A CA 1
ATOM 3767 C C . GLU A 1 486 ? -14.481 -39.133 58.083 1.00 74.94 486 GLU A C 1
ATOM 3769 O O . GLU A 1 486 ? -14.604 -40.064 57.294 1.00 74.94 486 GLU A O 1
ATOM 3774 N N . A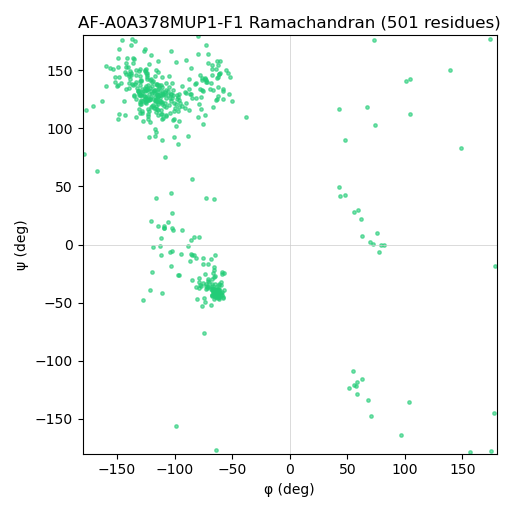SN A 1 487 ? -14.334 -39.349 59.392 1.00 73.88 487 ASN A N 1
ATOM 3775 C CA . ASN A 1 487 ? -14.344 -40.670 60.022 1.00 73.88 487 ASN A CA 1
ATOM 3776 C C . ASN A 1 487 ? -15.758 -41.261 60.217 1.00 73.88 487 ASN A C 1
ATOM 3778 O O . ASN A 1 487 ? -15.903 -42.296 60.865 1.00 73.88 487 ASN A O 1
ATOM 3782 N N . GLY A 1 488 ? -16.800 -40.609 59.689 1.00 65.62 488 GLY A N 1
ATOM 3783 C CA . GLY A 1 488 ? -18.192 -41.058 59.747 1.00 65.62 488 GLY A CA 1
ATOM 3784 C C . GLY A 1 488 ? -18.919 -40.735 61.056 1.00 65.62 488 GLY A C 1
ATOM 3785 O O . GLY A 1 488 ? -20.105 -41.042 61.180 1.00 65.62 488 GLY A O 1
ATOM 3786 N N . ILE A 1 489 ? -18.249 -40.101 62.025 1.00 70.62 489 ILE A N 1
ATOM 3787 C CA . ILE A 1 489 ? -18.900 -39.599 63.240 1.00 70.62 489 ILE A CA 1
ATOM 3788 C C . ILE A 1 489 ? -19.745 -38.384 62.865 1.00 70.62 489 ILE A C 1
ATOM 3790 O O . ILE A 1 489 ? -19.310 -37.538 62.085 1.00 70.62 489 ILE A O 1
ATOM 3794 N N . TYR A 1 490 ? -20.935 -38.264 63.449 1.00 74.44 490 TYR A N 1
ATOM 3795 C CA . TYR A 1 490 ? -21.724 -37.044 63.360 1.00 74.44 490 TYR A CA 1
ATOM 3796 C C . TYR A 1 490 ? -22.224 -36.588 64.727 1.00 74.44 490 TYR A C 1
ATOM 3798 O O . TYR A 1 490 ? -22.480 -37.400 65.612 1.00 74.44 490 TYR A O 1
ATOM 3806 N N . VAL A 1 491 ? -22.378 -35.275 64.879 1.00 72.44 491 VAL A N 1
ATOM 3807 C CA . VAL A 1 491 ? -23.014 -34.630 66.030 1.00 72.44 491 VAL A CA 1
ATOM 3808 C C . VAL A 1 491 ? -24.125 -33.750 65.488 1.00 72.44 491 VAL A C 1
ATOM 3810 O O . VAL A 1 491 ? -23.893 -32.903 64.624 1.00 72.44 491 VAL A O 1
ATOM 3813 N N . GLY A 1 492 ? -25.336 -33.991 65.976 1.00 69.88 492 GLY A N 1
ATOM 3814 C CA . GLY A 1 492 ? -26.515 -33.185 65.698 1.00 69.88 492 GLY A CA 1
ATOM 3815 C C . GLY A 1 492 ? -26.948 -32.429 66.945 1.00 69.88 492 GLY A C 1
ATOM 3816 O O . GLY A 1 492 ? -26.834 -32.949 68.052 1.00 69.88 492 GLY A O 1
ATOM 3817 N N . ILE A 1 493 ? -27.437 -31.210 66.755 1.00 68.31 493 ILE A N 1
ATOM 3818 C CA . ILE A 1 493 ? -28.226 -30.482 67.743 1.00 68.31 493 ILE A CA 1
ATOM 3819 C C . ILE A 1 493 ? -29.539 -30.132 67.058 1.00 68.31 493 ILE A C 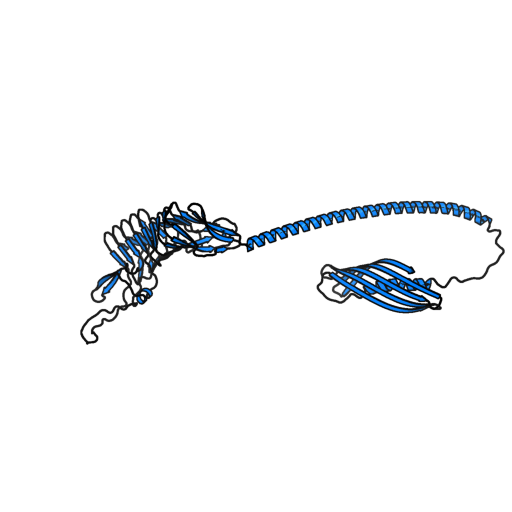1
ATOM 3821 O O . ILE A 1 493 ? -29.532 -29.492 66.004 1.00 68.31 493 ILE A O 1
ATOM 3825 N N . ASP A 1 494 ? -30.650 -30.536 67.650 1.00 72.31 494 ASP A N 1
ATOM 3826 C CA . ASP A 1 494 ? -31.984 -30.134 67.236 1.00 72.31 494 ASP A CA 1
ATOM 3827 C C . ASP A 1 494 ? -32.674 -29.326 68.339 1.00 72.31 494 ASP A C 1
ATOM 3829 O O . ASP A 1 494 ? -32.398 -29.464 69.531 1.00 72.31 494 ASP A O 1
ATOM 3833 N N . GLY A 1 495 ? -33.549 -28.426 67.912 1.00 69.06 495 GLY A N 1
ATOM 3834 C CA . GLY A 1 495 ? -34.441 -27.678 68.777 1.00 69.06 495 GLY A CA 1
ATOM 3835 C C . GLY A 1 495 ? -35.805 -27.584 68.116 1.00 69.06 495 GLY A C 1
ATOM 3836 O O . GLY A 1 495 ? -35.919 -27.401 66.902 1.00 69.06 495 GLY A O 1
A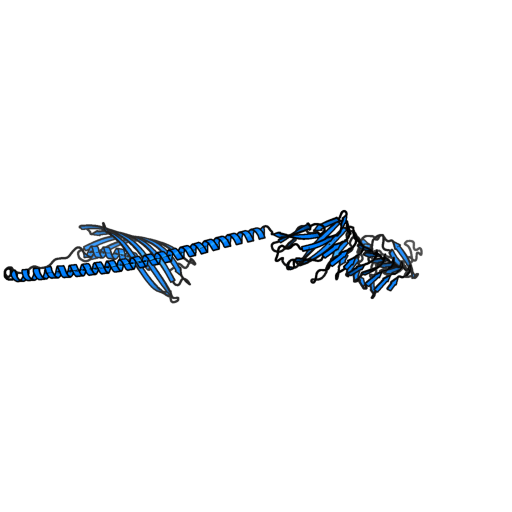TOM 3837 N N . SER A 1 496 ? -36.860 -27.732 68.907 1.00 70.31 496 SER A N 1
ATOM 3838 C CA . SER A 1 496 ? -38.223 -27.745 68.389 1.00 70.31 496 SER A CA 1
ATOM 3839 C C . SER A 1 496 ? -39.171 -26.941 69.261 1.00 70.31 496 SER A C 1
ATOM 3841 O O . SER A 1 496 ? -39.018 -26.845 70.478 1.00 70.31 496 SER A O 1
ATOM 3843 N N . ILE A 1 497 ? -40.159 -26.340 68.607 1.00 69.38 497 ILE A N 1
ATOM 3844 C CA . ILE A 1 497 ? -41.276 -25.667 69.253 1.00 69.38 497 ILE A CA 1
ATOM 3845 C C . ILE A 1 497 ? -42.564 -26.142 68.590 1.00 69.38 497 ILE A C 1
ATOM 3847 O O . ILE A 1 497 ? -42.663 -26.217 67.364 1.00 69.38 497 ILE A O 1
ATOM 3851 N N . GLY A 1 498 ? -43.553 -26.512 69.396 1.00 69.00 498 GLY A N 1
ATOM 3852 C CA . GLY A 1 498 ? -44.789 -27.087 68.887 1.00 69.00 498 GLY A CA 1
ATOM 3853 C C . GLY A 1 498 ? -46.003 -26.639 69.674 1.00 69.00 498 GLY A C 1
ATOM 3854 O O . GLY A 1 498 ? -45.931 -26.396 70.877 1.00 69.00 498 GLY A O 1
ATOM 3855 N N . VAL A 1 499 ? -47.124 -26.545 68.966 1.00 70.62 499 VAL A N 1
ATOM 3856 C CA . VAL A 1 499 ? -48.439 -26.283 69.542 1.00 70.62 499 VAL A CA 1
ATOM 3857 C C . VAL A 1 499 ? -49.255 -27.553 69.419 1.00 70.62 499 VAL A C 1
ATOM 3859 O O . VAL A 1 499 ? -49.359 -28.157 68.346 1.00 70.62 499 VAL A O 1
ATOM 3862 N N . ARG A 1 500 ? -49.839 -27.952 70.543 1.00 65.00 500 ARG A N 1
ATOM 3863 C CA . ARG A 1 500 ? -50.682 -29.130 70.630 1.00 65.00 500 ARG A CA 1
ATOM 3864 C C . ARG A 1 500 ? -52.122 -28.732 70.889 1.00 65.00 500 ARG A C 1
ATOM 3866 O O . ARG A 1 500 ? -52.384 -27.892 71.744 1.00 65.00 500 ARG A O 1
ATOM 3873 N N . ILE A 1 501 ? -53.034 -29.397 70.191 1.00 62.03 501 ILE A N 1
ATOM 3874 C CA . ILE A 1 501 ? -54.471 -29.262 70.393 1.00 62.03 501 ILE A CA 1
ATOM 3875 C C . ILE A 1 501 ? -55.016 -30.658 70.701 1.00 62.03 501 ILE A C 1
ATOM 3877 O O . ILE A 1 501 ? -54.900 -31.581 69.894 1.00 62.03 501 ILE A O 1
ATOM 3881 N N . THR A 1 502 ? -55.559 -30.831 71.902 1.00 59.69 502 THR A N 1
ATOM 3882 C CA . THR A 1 502 ? -56.248 -32.053 72.340 1.00 59.69 502 THR A CA 1
ATOM 3883 C C . THR A 1 502 ? -57.739 -31.771 72.413 1.00 59.69 502 THR A C 1
ATOM 3885 O O . THR A 1 502 ? -58.122 -30.813 73.083 1.00 59.69 502 THR A O 1
ATOM 3888 N N . ASN A 1 503 ? -58.544 -32.596 71.740 1.00 51.22 503 ASN A N 1
ATOM 3889 C CA . ASN A 1 503 ? -60.006 -32.511 71.725 1.00 51.22 503 ASN A CA 1
ATOM 3890 C C . ASN A 1 503 ? -60.643 -33.827 72.164 1.00 51.22 503 ASN A C 1
ATOM 3892 O O . ASN A 1 503 ? -60.116 -34.904 71.779 1.00 51.22 503 ASN A O 1
#

Solvent-accessible surface area (backbone atoms only — not comparable to full-atom values): 26275 Å² total; per-residue (Å²): 88,77,19,52,52,79,34,76,44,76,47,59,23,44,68,50,91,51,82,58,41,51,54,48,99,84,68,46,82,63,68,39,80,51,81,57,86,48,43,60,42,70,35,72,49,79,43,82,36,45,34,24,27,48,54,1,27,39,37,31,20,53,44,32,44,34,38,39,36,25,37,42,30,26,47,56,3,39,38,38,42,24,35,30,79,64,68,30,52,51,59,48,64,41,88,88,76,68,53,72,48,68,41,72,35,76,71,53,69,69,39,64,66,52,49,72,56,19,40,32,47,29,43,38,39,32,28,42,52,7,36,42,32,41,14,31,37,18,37,39,39,31,33,41,44,38,37,75,71,11,38,42,35,36,26,52,63,10,35,41,34,23,76,45,59,29,36,40,30,33,40,40,29,36,57,17,39,38,29,47,53,81,75,92,78,83,66,25,44,41,39,32,44,35,40,36,45,28,32,41,37,39,36,49,32,36,41,55,76,48,44,38,26,37,36,41,29,46,35,34,29,31,47,37,27,40,36,82,43,86,37,76,52,46,82,71,75,64,60,26,59,42,38,37,44,74,40,72,53,80,56,46,80,46,64,66,62,94,74,49,73,45,77,54,26,35,45,44,84,43,74,58,93,56,30,35,26,42,35,53,39,74,32,71,69,41,52,51,51,53,52,50,51,50,51,52,51,54,51,50,50,52,51,52,53,51,52,51,51,52,50,52,52,50,54,52,51,51,54,51,49,54,52,50,52,53,50,50,51,53,53,50,52,50,51,48,53,50,48,53,54,49,50,55,53,49,48,56,52,48,57,54,50,50,62,54,48,73,75,53,65,83,80,66,85,82,71,83,85,87,85,79,88,85,92,80,88,69,70,65,64,54,50,53,59,56,51,50,62,53,52,60,61,56,60,60,73,75,74,84,80,87,80,95,68,102,56,66,56,52,75,52,74,50,77,49,77,50,77,49,80,47,78,56,92,98,47,52,36,39,37,43,36,40,38,41,37,42,35,44,36,36,50,43,83,94,65,37,30,38,44,34,41,34,47,34,43,36,41,37,42,36,44,35,83,95,78,55,76,46,40,36,41,38,44,34,47,33,42,37,40,37,39,47,47,98,88,73,52,69,53,73,52,74,52,74,53,69,56,74,51,74,99

Radius of gyration: 55.65 Å; Cα contacts (8 Å, |Δi|>4): 1065; chains: 1; bounding box: 94×74×173 Å

Secondary structure (DSSP, 8-state):
-EE-TT-EEEE--EEPP---EEE-TTS-EEEE----TT-EE-EEEEEEEEEE-TT-EEEE-TTEEEEEEEEEE-TT-EEEES--TTTSEEEEE-TTT--EEEEE----HHHHTSSPPEEEE--EEE-TT-EEEE-TTEEEES-EEE-TT-EEEE-TT-EEE-SS-EEEEEEEEEEEEEES-SSSSSPPEEEEEEEEEEEEEEEEEETTTTEE-EEEEEEEEEEEEEEEEEES---S---EEEEEEEEEEEEEEEESSS-EEETTEEEEEEEETTEEEEEEEE-HHHHHHHHHHHHHHHHHHHHHHHHHHHHHHHHHHHHHHHHHHHHHHHHHHHHHHHHHHHHHHHHHHHHHHHHHHTTTTTS---S---------SSHHHHHHHHHHHHHHHHGGGGG--------SEEEEEEEEEEEEEEEETTEEEEEEEEEEEEEEEEEETTTTEEEEEEEEEEEEEEEETTTEEEEEEEEEEEEEEEEE-TTS-EEEEEEEEEEEEE-

Foldseek 3Di:
DEFEDQAEAEAEWAADFDDFDQADPVRDGDRHGDGDALGTAADEAEDQEYEYEDQGEYEYAPRHAEYYYAYAYEDAYEYEHWHAQQPDWDWYQDPVPRDIDTDRDHGDPSRVPSDAAYEYAYEYEYEAAYEYEYHQRHEYEEEYEYDHNYEYEYEANYEYEYDAEYEEEHYEYEAYEYEQHDDPDDAYEYEYAHYDYEYEYEKEAAQCVLEIHEYEYAEYAYEYEYEYDYHDAHPDQDWRWHYFYNYYDNYYYAYPDPWDDGDQWIWGWDDDPRTITGGTDGDPVRVVVVVVVVVVVVVVVVVVVVVVVVVVVVVVVVVVVVVVVVVVVVVVVVVVVVVVVVVVVVVVVVVVVVVVVVVCVVPPPPDDDDDDDDDDDDPPVVVVLVVVLVVVVVVVVPPPPDDDDDDQKDKDKDKDWDWDWDDDPPWIKIKTKIKIKIKMWGADDPSQKIKMKMWMWMKIWMDTPPDDIKIKIKIKIKIKMKGADPVGDMDMDMDMDMDMDID

Nearest PDB structures (foldseek):
  3syj-assembly1_A-2  TM=4.746E-01  e=1.324E-15  Haemophilus influenzae
  3aeh-assembly2_B  TM=6.662E-01  e=8.167E-01  Escherichia coli
  4v3g-assembly1_A  TM=6.401E-01  e=3.672E+00  Klebsiella oxytoca
  4akr-assembly2_D  TM=3.192E-01  e=1.246E+00  Dictyostelium discoideum AX2
  3qrc-assembly2_B  TM=3.010E-01  e=3.043E+00  Yersinia pestis

Mean predicted aligned error: 17.41 Å

InterPro domains:
  IPR000710 Peptidase S6, IgA endopeptidase [PR00921] (33-47)
  IPR000710 Peptidase S6, IgA endopeptidase [PR00921] (90-109)
  IPR000710 Peptidase S6, IgA endopeptidase [PR00921] (260-274)
  IPR004899 Pertactin, central region [PF03212] (168-273)
  IPR005546 Autotransporter beta-domain [PF03797] (411-497)
  IPR011050 Pectin lyase fold/virulence factor [SSF51126] (35-275)
  IPR012332 Autotransporter, pectate lyase C-like domain superfamily [G3DSA:2.160.20.20] (1-156)
  IPR012332 Autotransporter, pectate lyase C-like domain superfamily [G3DSA:2.160.20.20] (157-280)
  IPR036709 Autotransporter beta-domain superfamily [G3DSA:2.40.128.130] (408-500)
  IPR036709 Autotransporter beta-domain superfamily [SSF103515] (404-498)
  IPR057393 PIC/HAP1/IgA0-like, second beta-solenoid repeat region [PF24078] (8-154)

Organism: Mannheimia haemolytica (NCBI:txid75985)

Sequence (503 aa):
MSAENDAEIILSGRPIPYARQVLDENKKTINKEIIKEGEWINRTFSATTFQAKDNGKIEVSRNVVEVNGNFNLSDNATAQVGFTQGKSQSCVRSDRTGIASCNLSVLSDKDLHSWQRTTVNSDIKLTQNARFELGSKADLIGTIESNGDSQINLRNGSSWVMTGNSNVNKLNVDNATITLDNNVGEPNTLNINSLSGSGVINFITYFAQTISDLINVEHASGAFKAKISQIGTPTNDQKIKLLETKSENNFNFTLDDSDIVRGDFRYTLKKEGLAYYLSPEKTEEAKAREEAARKAAEEAEKARLAQEAARKAAEEAEKARLAQEEAARKAAEEAEKARFAQEEAARKVAEEAEKARLAQEEAARKAAEEAGKTRAVSLSSELAAQTNAVLGVTSALDLLVRKDKDERANVWSKYEYQTTKYQSGNSAFKQDFSLVQVGAEKYLGDHNLVIGTILSQSRANNDFQNYYNGKGDLTMFSFYGKKTWENGIYVGIDGSIGVRITN

pLDDT: mean 83.68, std 17.28, range [25.69, 98.88]